Protein 4WXA (pdb70)

Sequence (432 aa):
KSLDHTLELKIPFETERQATIATKVLSPDPILKPQDFQVDYSSEKNVMLVQFRSIDDRVLRVGVSSIIDSIKTIVEAMDVLSHHKSLDHTLELKIPFETERQATIATKVLSPDPILKPQDFQVDYSSEKNVMLVQFRSIDDRVLRVGVSSIIDSIKTIVEAMDVLSHHSLDHTLELKIPFETERQATIATKVLSPDPILKPQDFQVDYSSEKNVMLVQFRSIDDRVLRVGVSSIIDSIKTIVEAMDKLPVAQYSAPDGVEKSFAPLTYLGQLRTQLTGLQDDINEFLTGRMELAKNKKKAGADEKRIQEEINQLKLPVAQYSAPDGVEKSFAPLTYLGQLRTQLTGLQDDINEFLTGRMELAKNKKKAGADEKRIQEEINQLLKLPVAQYSAPDGVEKSFAPTYLGQLRTQLTGLQDDINEFLTGRMELAKN

Solvent-accessible surface area: 24519 Å² total; per-residue (Å²): 148,67,51,100,70,80,66,82,43,131,30,101,22,59,14,92,56,10,0,47,66,1,26,154,91,3,92,38,134,58,165,39,70,84,129,39,5,73,27,78,76,56,36,111,107,49,39,0,49,0,52,0,52,0,54,49,94,156,15,20,117,73,4,15,66,64,8,58,80,53,10,124,94,17,66,81,51,29,82,88,134,11,68,142,139,65,52,60,26,47,1,31,0,65,0,12,2,13,20,94,60,5,0,44,77,0,10,95,88,4,96,39,95,66,162,38,135,87,125,34,7,78,34,66,57,4,8,30,137,49,37,0,2,0,36,1,68,0,44,48,15,164,14,0,36,69,3,2,27,65,9,0,72,55,2,33,97,18,0,33,58,25,26,107,99,8,55,118,129,46,59,28,43,0,24,0,62,0,11,5,56,63,52,74,48,0,48,55,3,12,83,94,3,93,38,96,62,107,46,138,94,98,30,8,80,35,20,54,2,4,34,113,47,39,1,1,0,14,0,37,0,62,50,16,49,20,0,90,80,2,0,26,54,5,1,68,44,1,48,91,27,0,62,89,54,101,237,90,23,109,28,119,54,82,16,147,67,24,7,56,23,54,13,66,71,176,94,165,129,18,71,54,120,77,47,89,72,30,11,104,84,58,56,86,96,39,63,68,10,72,118,77,56,71,87,111,78,74,105,77,38,88,96,60,68,58,90,63,58,87,118,133,150,183,126,86,1,52,4,66,0,34,10,88,90,72,46,119,72,80,9,67,70,155,28,51,1,5,56,6,110,92,46,1,50,30,0,15,82,52,2,38,132,41,1,57,26,50,51,107,127,73,75,117,92,71,107,78,32,88,94,74,62,70,88,62,119,93,95,120,151,151,106,130,41,0,50,5,65,0,34,9,84,71,29,10,74,22,52,11,80,80,127,107,18,28,54,2,25,70,64,0,52,28,0,13,84,55,4,39,114,36,0,59,8,49,47,50,73,89,94,117

GO terms:
  GO:0000785 chromatin (C, IDA)
  GO:0031490 chromatin DNA binding (F, IDA)
  GO:0000408 EKC/KEOPS complex (C, IDA)
  GO:0000722 telomere maintenance via recombination (P, IGI)
  GO:0045944 positive regulation of transcription by RNA polymerase II (P, IMP)
  GO:0071444 cellular response to pheromone (P, IMP)
  GO:0070525 tRNA threonylcarbamoyladenosine metabolic process (P, IMP)
  GO:0005654 nucleoplasm (C, TAS)
  GO:0005515 protein binding (F, IPI)

Structure (mmCIF, N/CA/C/O backbone):
data_4WXA
#
_entry.id   4WXA
#
_cell.length_a   80.730
_cell.length_b   104.390
_cell.length_c   89.890
_cell.angle_alpha   90.00
_cell.angle_beta   111.55
_cell.angle_gamma   90.00
#
_symmetry.space_group_name_H-M   'C 1 2 1'
#
loop_
_entity.id
_entity.type
_entity.pdbx_description
1 polymer 'EKC/KEOPS complex subunit PCC1'
2 polymer 'EKC/KEOPS complex subunit GON7'
3 non-polymer GLYCEROL
4 non-polymer 'ACETATE ION'
5 water water
#
loop_
_atom_site.group_PDB
_atom_site.id
_atom_site.type_symbol
_atom_site.label_atom_id
_atom_site.label_alt_id
_atom_site.label_comp_id
_atom_site.label_asym_id
_atom_site.label_entity_id
_atom_site.label_seq_id
_atom_site.pdbx_PDB_ins_code
_atom_site.Cartn_x
_atom_site.Cartn_y
_atom_site.Cartn_z
_atom_site.occupancy
_atom_site.B_iso_or_equiv
_atom_site.auth_seq_id
_atom_site.auth_comp_id
_atom_site.auth_asym_id
_atom_site.auth_atom_id
_atom_site.pdbx_PDB_model_num
ATOM 1 N N . LYS A 1 7 ? 49.621 32.471 184.499 1.00 82.61 7 LYS A N 1
ATOM 2 C CA . LYS A 1 7 ? 50.674 32.521 183.449 1.00 80.62 7 LYS A CA 1
ATOM 3 C C . LYS A 1 7 ? 51.400 31.180 183.132 1.00 82.44 7 LYS A C 1
ATOM 4 O O . LYS A 1 7 ? 52.445 31.210 182.498 1.00 88.48 7 LYS A O 1
ATOM 6 N N . SER A 1 8 ? 50.891 30.016 183.533 1.00 73.66 8 SER A N 1
ATOM 7 C CA . SER A 1 8 ? 51.645 28.759 183.203 1.00 77.23 8 SER A CA 1
ATOM 8 C C . SER A 1 8 ? 50.796 27.681 182.480 1.00 59.30 8 SER A C 1
ATOM 9 O O . SER A 1 8 ? 49.651 27.415 182.841 1.00 58.16 8 SER A O 1
ATOM 12 N N . LEU A 1 9 ? 51.328 27.102 181.420 1.00 47.54 9 LEU A N 1
ATOM 13 C CA . LEU A 1 9 ? 50.501 26.236 180.589 1.00 47.02 9 LEU A CA 1
ATOM 14 C C . LEU A 1 9 ? 50.849 24.820 180.969 1.00 40.95 9 LEU A C 1
ATOM 15 O O . LEU A 1 9 ? 51.505 24.132 180.251 1.00 43.65 9 LEU A O 1
ATOM 20 N N . ASP A 1 10 ? 50.408 24.402 182.132 1.00 36.97 10 ASP A N 1
ATOM 21 C CA . ASP A 1 10 ? 50.944 23.207 182.724 1.00 38.73 10 ASP A CA 1
ATOM 22 C C . ASP A 1 10 ? 49.899 22.124 183.022 1.00 38.01 10 ASP A C 1
ATOM 23 O O . ASP A 1 10 ? 50.228 21.150 183.633 1.00 43.29 10 ASP A O 1
ATOM 28 N N . HIS A 1 11 ? 48.642 22.339 182.632 1.00 38.35 11 HIS A N 1
ATOM 29 C CA . HIS A 1 11 ? 47.663 21.285 182.512 1.00 37.12 11 HIS A CA 1
ATOM 30 C C . HIS A 1 11 ? 47.662 20.762 181.062 1.00 36.88 11 HIS A C 1
ATOM 31 O O . HIS A 1 11 ? 47.305 21.461 180.146 1.00 43.95 11 HIS A O 1
ATOM 38 N N . THR A 1 12 ? 48.096 19.541 180.843 1.00 38.12 12 THR A N 1
ATOM 39 C CA . THR A 1 12 ? 48.352 19.060 179.477 1.00 36.46 12 THR A CA 1
ATOM 40 C C . THR A 1 12 ? 47.607 17.816 179.214 1.00 37.46 12 THR A C 1
ATOM 41 O O . THR A 1 12 ? 47.357 17.023 180.113 1.00 38.01 12 THR A O 1
ATOM 45 N N . LEU A 1 13 ? 47.198 17.685 177.967 1.00 36.37 13 LEU A N 1
ATOM 46 C CA . LEU A 1 13 ? 46.623 16.471 177.511 1.00 35.13 13 LEU A CA 1
ATOM 47 C C . LEU A 1 13 ? 47.161 16.115 176.108 1.00 35.86 13 LEU A C 1
ATOM 48 O O . LEU A 1 13 ? 47.358 16.976 175.259 1.00 33.96 13 LEU A O 1
ATOM 53 N N . GLU A 1 14 ? 47.419 14.850 175.877 1.00 37.37 14 GLU A N 1
ATOM 54 C CA . GLU A 1 14 ? 47.845 14.407 174.542 1.00 33.85 14 GLU A CA 1
ATOM 55 C C . GLU A 1 14 ? 46.916 13.338 174.071 1.00 32.47 14 GLU A C 1
ATOM 56 O O . GLU A 1 14 ? 46.607 12.340 174.732 1.00 31.35 14 GLU A O 1
ATOM 62 N N . LEU A 1 15 ? 46.456 13.572 172.887 1.00 28.94 15 LEU A N 1
ATOM 63 C CA . LEU A 1 15 ? 45.554 12.686 172.253 1.00 32.30 15 LEU A CA 1
ATOM 64 C C . LEU A 1 15 ? 46.235 11.966 171.057 1.00 34.42 15 LEU A C 1
ATOM 65 O O . LEU A 1 15 ? 46.896 12.612 170.235 1.00 35.73 15 LEU A O 1
ATOM 70 N N . LYS A 1 16 ? 46.155 10.640 170.988 1.00 39.08 16 LYS A N 1
ATOM 71 C CA . LYS A 1 16 ? 46.779 9.884 169.820 1.00 38.60 16 LYS A CA 1
ATOM 72 C C . LYS A 1 16 ? 45.723 9.132 169.031 1.00 38.94 16 LYS A C 1
ATOM 73 O O . LYS A 1 16 ? 44.954 8.359 169.605 1.00 40.86 16 LYS A O 1
ATOM 79 N 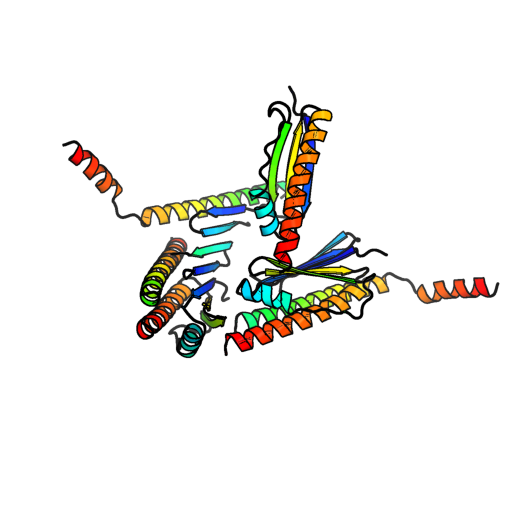N . ILE A 1 17 ? 45.660 9.370 167.727 1.00 34.63 17 ILE A N 1
ATOM 80 C CA . ILE A 1 17 ? 44.564 8.862 166.928 1.00 34.22 17 ILE A CA 1
ATOM 81 C C . ILE A 1 17 ? 45.081 8.014 165.756 1.00 38.45 17 ILE A C 1
ATOM 82 O O . ILE A 1 17 ? 45.585 8.543 164.795 1.00 41.34 17 ILE A O 1
ATOM 87 N N . PRO A 1 18 ? 44.942 6.675 165.841 1.00 34.78 18 PRO A N 1
ATOM 88 C CA . PRO A 1 18 ? 45.435 5.774 164.812 1.00 38.49 18 PRO A CA 1
ATOM 89 C C . PRO A 1 18 ? 44.545 5.688 163.616 1.00 39.86 18 PRO A C 1
ATOM 90 O O . PRO A 1 18 ? 43.434 5.234 163.712 1.00 44.29 18 PRO A O 1
ATOM 94 N N . PHE A 1 19 ? 45.016 6.154 162.482 1.00 38.54 19 PHE A N 1
ATOM 95 C CA . PHE A 1 19 ? 44.261 5.961 161.254 1.00 37.69 19 PHE A CA 1
ATOM 96 C C . PHE A 1 19 ? 44.739 4.670 160.530 1.00 37.48 19 PHE A C 1
ATOM 97 O O . PHE A 1 19 ? 45.694 4.037 160.911 1.00 37.51 19 PHE A O 1
ATOM 105 N N . GLU A 1 20 ? 44.093 4.307 159.452 1.00 42.73 20 GLU A N 1
ATOM 106 C CA . GLU A 1 20 ? 44.474 3.101 158.701 1.00 42.22 20 GLU A CA 1
ATOM 107 C C . GLU A 1 20 ? 45.810 3.267 157.944 1.00 41.36 20 GLU A C 1
ATOM 108 O O . GLU A 1 20 ? 46.607 2.382 157.906 1.00 43.38 20 GLU A O 1
ATOM 112 N N . THR A 1 21 ? 46.062 4.420 157.337 1.00 44.53 21 THR A N 1
ATOM 113 C CA . THR A 1 21 ? 47.319 4.650 156.609 1.00 39.82 21 THR A CA 1
ATOM 114 C C . THR A 1 21 ? 48.067 5.944 156.987 1.00 36.48 21 THR A C 1
ATOM 115 O O . THR A 1 21 ? 47.498 6.895 157.543 1.00 37.54 21 THR A O 1
ATOM 119 N N . GLU A 1 22 ? 49.353 5.989 156.640 1.00 34.58 22 GLU A N 1
ATOM 120 C CA . GLU A 1 22 ? 50.160 7.179 156.812 1.00 38.47 22 GLU A CA 1
ATOM 121 C C . GLU A 1 22 ? 49.558 8.399 156.043 1.00 37.86 22 GLU A C 1
ATOM 122 O O . GLU A 1 22 ? 49.443 9.517 156.610 1.00 39.37 22 GLU A O 1
ATOM 126 N N . ARG A 1 23 ? 49.034 8.154 154.856 1.00 32.51 23 ARG A N 1
ATOM 127 C CA . ARG A 1 23 ? 48.365 9.202 154.080 1.00 35.38 23 ARG A CA 1
ATOM 128 C C . ARG A 1 23 ? 47.114 9.747 154.717 1.00 33.80 23 ARG A C 1
ATOM 129 O O . ARG A 1 23 ? 46.852 10.948 154.648 1.00 35.01 23 ARG A O 1
ATOM 132 N N . GLN A 1 24 ? 46.293 8.873 155.278 1.00 38.54 24 GLN A N 1
ATOM 133 C CA . GLN A 1 24 ? 45.092 9.327 155.907 1.00 36.76 24 GLN A CA 1
ATOM 134 C C . GLN A 1 24 ? 45.462 10.277 157.076 1.00 34.64 24 GLN A C 1
ATOM 135 O O . GLN A 1 24 ? 44.801 11.275 157.296 1.00 36.50 24 GLN A O 1
ATOM 141 N N . ALA A 1 25 ? 46.534 9.974 157.797 1.00 32.82 25 ALA A N 1
ATOM 142 C CA . ALA A 1 25 ? 46.890 10.801 158.956 1.00 32.03 25 ALA A CA 1
ATOM 143 C C . ALA A 1 25 ? 47.486 12.157 158.508 1.00 33.86 25 ALA A C 1
ATOM 144 O O . ALA A 1 25 ? 47.406 13.178 159.229 1.00 36.60 25 ALA A O 1
ATOM 146 N N . THR A 1 26 ? 48.186 12.120 157.405 1.00 32.10 26 THR A N 1
ATOM 147 C CA . THR A 1 26 ? 48.813 13.310 156.856 1.00 32.52 26 THR A CA 1
ATOM 148 C C . THR A 1 26 ? 47.726 14.232 156.456 1.00 35.92 26 THR A C 1
ATOM 149 O O . THR A 1 26 ? 47.781 15.421 156.712 1.00 40.46 26 THR A O 1
ATOM 153 N N . ILE A 1 27 ? 46.709 13.680 155.846 1.00 38.02 27 ILE A N 1
ATOM 154 C CA . ILE A 1 27 ? 45.678 14.517 155.320 1.00 38.92 27 ILE A CA 1
ATOM 155 C C . ILE A 1 27 ? 44.863 15.113 156.418 1.00 38.71 27 ILE A C 1
ATOM 156 O O . ILE A 1 27 ? 44.580 16.307 156.375 1.00 37.66 27 ILE A O 1
ATOM 161 N N . ALA A 1 28 ? 44.419 14.263 157.337 1.00 33.44 28 ALA A N 1
ATOM 162 C CA . ALA A 1 28 ? 43.774 14.690 158.592 1.00 33.84 28 ALA A CA 1
ATOM 163 C C . ALA A 1 28 ? 44.413 15.937 159.249 1.00 35.74 28 ALA A C 1
ATOM 164 O O . ALA A 1 28 ? 43.745 16.867 159.588 1.00 39.37 28 ALA A O 1
ATOM 166 N N . THR A 1 29 ? 45.716 15.860 159.435 1.00 34.46 29 THR A N 1
ATOM 167 C CA . THR A 1 29 ? 46.537 16.905 159.899 1.00 34.70 29 THR A CA 1
ATOM 168 C C . THR A 1 29 ? 46.429 18.168 159.032 1.00 35.21 29 THR A C 1
ATOM 169 O O . THR A 1 29 ? 46.234 19.226 159.527 1.00 37.73 29 THR A O 1
ATOM 173 N N . LYS A 1 30 ? 46.629 18.069 157.739 1.00 34.47 30 LYS A N 1
ATOM 174 C CA . LYS A 1 30 ? 46.441 19.181 156.897 1.00 35.00 30 LYS A CA 1
ATOM 175 C C . LYS A 1 30 ? 45.055 19.831 156.946 1.00 39.16 30 LYS A C 1
ATOM 176 O O . LYS A 1 30 ? 44.912 21.049 156.785 1.00 46.46 30 LYS A O 1
ATOM 182 N N . VAL A 1 31 ? 44.032 19.044 157.080 1.00 41.85 31 VAL A N 1
ATOM 183 C CA . VAL A 1 31 ? 42.666 19.540 156.997 1.00 42.94 31 VAL A CA 1
ATOM 184 C C . VAL A 1 31 ? 42.213 20.075 158.378 1.00 47.18 31 VAL A C 1
ATOM 185 O O . VAL A 1 31 ? 41.368 20.954 158.463 1.00 54.50 31 VAL A O 1
ATOM 189 N N . LEU A 1 32 ? 42.799 19.586 159.453 1.00 40.02 32 LEU A N 1
ATOM 190 C CA . LEU A 1 32 ? 42.466 20.096 160.777 1.00 44.99 32 LEU A CA 1
ATOM 191 C C . LEU A 1 32 ? 42.938 21.561 160.980 1.00 49.73 32 LEU A C 1
ATOM 192 O O . LEU A 1 32 ? 44.143 21.848 161.008 1.00 47.15 32 LEU A O 1
ATOM 197 N N . SER A 1 33 ? 42.038 22.508 161.085 1.00 51.17 33 SER A N 1
ATOM 198 C CA . SER A 1 33 ? 42.493 23.909 161.181 1.00 52.38 33 SER A CA 1
ATOM 199 C C . SER A 1 33 ? 41.763 24.543 162.335 1.00 52.08 33 SER A C 1
ATOM 200 O O . SER A 1 33 ? 40.655 25.147 162.170 1.00 52.08 33 SER A O 1
ATOM 203 N N . PRO A 1 34 ? 42.337 24.334 163.513 1.00 47.42 34 PRO A N 1
ATOM 204 C CA . PRO A 1 34 ? 41.771 24.749 164.762 1.00 54.34 34 PRO A CA 1
ATOM 205 C C . PRO A 1 34 ? 41.806 26.253 164.753 1.00 58.35 34 PRO A C 1
ATOM 206 O O . PRO A 1 34 ? 42.799 26.787 164.348 1.00 53.19 34 PRO A O 1
ATOM 210 N N . ASP A 1 35 ? 40.705 26.907 165.101 1.00 62.07 35 ASP A N 1
ATOM 211 C CA . ASP A 1 35 ? 40.730 28.320 165.414 1.00 61.87 35 ASP A CA 1
ATOM 212 C C . ASP A 1 35 ? 39.903 28.478 166.705 1.00 59.65 35 ASP A C 1
ATOM 213 O O . ASP A 1 35 ? 38.688 28.711 166.669 1.00 59.65 35 ASP A O 1
ATOM 218 N N . PRO A 1 36 ? 40.550 28.290 167.858 1.00 58.43 36 PRO A N 1
ATOM 219 C CA . PRO A 1 36 ? 39.821 28.318 169.121 1.00 55.31 36 PRO A CA 1
ATOM 220 C C . PRO A 1 36 ? 39.343 29.699 169.452 1.00 56.83 36 PRO A C 1
ATOM 221 O O . PRO A 1 36 ? 39.846 30.673 168.924 1.00 55.13 36 PRO A O 1
ATOM 225 N N . ILE A 1 37 ? 38.367 29.779 170.340 1.00 65.23 37 ILE A N 1
ATOM 226 C CA . ILE A 1 37 ? 37.899 31.070 170.836 1.00 61.86 37 ILE A CA 1
ATOM 227 C C . ILE A 1 37 ? 38.693 31.484 172.035 1.00 58.18 37 ILE A C 1
ATOM 228 O O . ILE A 1 37 ? 38.491 32.571 172.535 1.00 62.99 37 ILE A O 1
ATOM 233 N N . LEU A 1 38 ? 39.622 30.638 172.466 1.00 50.36 38 LEU A N 1
ATOM 234 C CA . LEU A 1 38 ? 40.362 30.854 173.680 1.00 52.16 38 LEU A CA 1
ATOM 235 C C . LEU A 1 38 ? 41.636 31.679 173.497 1.00 54.66 38 LEU A C 1
ATOM 236 O O . LEU A 1 38 ? 42.335 31.505 172.531 1.00 52.93 38 LEU A O 1
ATOM 241 N N . LYS A 1 39 ? 41.954 32.578 174.428 1.00 56.29 39 LYS A N 1
ATOM 242 C CA . LYS A 1 39 ? 43.206 33.306 174.307 1.00 56.27 39 LYS A CA 1
ATOM 243 C C . LYS A 1 39 ? 44.352 32.311 174.128 1.00 55.66 39 LYS A C 1
ATOM 244 O O . LYS A 1 39 ? 44.411 31.335 174.843 1.00 51.81 39 LYS A O 1
ATOM 247 N N . PRO A 1 40 ? 45.314 32.601 173.232 1.00 60.49 40 PRO A N 1
ATOM 248 C CA . PRO A 1 40 ? 46.559 31.825 173.128 1.00 54.85 40 PRO A CA 1
ATOM 249 C C . PRO A 1 40 ? 47.404 31.810 174.423 1.00 53.28 40 PRO A C 1
ATOM 250 O O . PRO A 1 40 ? 48.117 30.829 174.661 1.00 50.81 40 PRO A O 1
ATOM 254 N N . GLN A 1 41 ? 47.323 32.873 175.236 1.00 54.04 41 GLN A N 1
ATOM 255 C CA . GLN A 1 41 ? 47.956 32.900 176.551 1.00 51.92 41 GLN A CA 1
ATOM 256 C C . GLN A 1 41 ? 47.385 31.799 177.457 1.00 49.93 41 GLN A C 1
ATOM 257 O O . GLN A 1 41 ? 48.066 31.402 178.393 1.00 50.26 41 GLN A O 1
ATOM 263 N N . ASP A 1 42 ? 46.159 31.321 177.206 1.00 47.60 42 ASP A N 1
ATOM 264 C CA . ASP A 1 42 ? 45.488 30.350 178.109 1.00 49.61 42 ASP A CA 1
ATOM 265 C C . ASP A 1 42 ? 45.501 28.888 177.612 1.00 47.59 42 ASP A C 1
ATOM 266 O O . ASP A 1 42 ? 45.352 27.930 178.348 1.00 47.29 42 ASP A O 1
ATOM 271 N N . PHE A 1 43 ? 45.603 28.755 176.318 1.00 45.55 43 PHE A N 1
ATOM 272 C CA . PHE A 1 43 ? 45.294 27.525 175.672 1.00 47.58 43 PHE A CA 1
ATOM 273 C C . PHE A 1 43 ? 46.142 27.485 174.397 1.00 46.35 43 PHE A C 1
ATOM 274 O O . PHE A 1 43 ? 46.275 28.489 173.696 1.00 50.68 43 PHE A O 1
ATOM 282 N N . GLN A 1 44 ? 46.756 26.347 174.182 1.00 42.88 44 GLN A N 1
ATOM 283 C CA . GLN A 1 44 ? 47.535 26.081 173.020 1.00 44.96 44 GLN A CA 1
ATOM 284 C C . GLN A 1 44 ? 47.357 24.680 172.561 1.00 39.19 44 GLN A C 1
ATOM 285 O O . GLN A 1 44 ? 47.115 23.767 173.373 1.00 34.25 44 GLN A O 1
ATOM 291 N N . VAL A 1 45 ? 47.376 24.536 171.240 1.00 36.34 45 VAL A N 1
ATOM 292 C CA . VAL A 1 45 ? 47.266 23.228 170.603 1.00 38.03 45 VAL A CA 1
ATOM 293 C C . VAL A 1 45 ? 48.311 23.088 169.493 1.00 38.96 45 VAL A C 1
ATOM 294 O O . VAL A 1 45 ? 48.565 24.038 168.759 1.00 38.52 45 VAL A O 1
ATOM 298 N N . ASP A 1 46 ? 48.986 21.956 169.499 1.00 36.53 46 ASP A N 1
ATOM 299 C CA . ASP A 1 46 ? 49.977 21.551 168.500 1.00 38.60 46 ASP A CA 1
ATOM 300 C C . ASP A 1 46 ? 49.558 20.228 167.982 1.00 39.12 46 ASP A C 1
ATOM 301 O O . ASP A 1 46 ? 49.125 19.342 168.756 1.00 37.18 46 ASP A O 1
ATOM 306 N N . TYR A 1 47 ? 49.682 20.047 166.683 1.00 33.33 47 TYR A N 1
ATOM 307 C CA . TYR A 1 47 ? 49.326 18.731 166.143 1.00 33.90 47 TYR A CA 1
ATOM 308 C C . TYR A 1 47 ? 50.235 18.289 165.006 1.00 32.64 47 TYR A C 1
ATOM 309 O O . TYR A 1 47 ? 50.871 19.117 164.386 1.00 28.03 47 TYR A O 1
ATOM 318 N N . SER A 1 48 ? 50.322 16.989 164.731 1.00 31.68 48 SER A N 1
ATOM 319 C CA . SER A 1 48 ? 51.242 16.518 163.729 1.00 27.74 48 SER A CA 1
ATOM 320 C C . SER A 1 48 ? 50.904 15.063 163.535 1.00 31.25 48 SER A C 1
ATOM 321 O O . SER A 1 48 ? 50.024 14.556 164.241 1.00 33.21 48 SER A O 1
ATOM 324 N N . SER A 1 49 ? 51.543 14.395 162.577 1.00 28.90 49 SER A N 1
ATOM 325 C CA . SER A 1 49 ? 51.408 12.956 162.408 1.00 29.21 49 SER A CA 1
ATOM 326 C C . SER A 1 49 ? 52.721 12.286 162.312 1.00 33.68 49 SER A C 1
ATOM 327 O O . SER A 1 49 ? 53.725 12.883 161.867 1.00 28.12 49 SER A O 1
ATOM 330 N N . GLU A 1 50 ? 52.712 11.035 162.787 1.00 34.82 50 GLU A N 1
ATOM 331 C CA . GLU A 1 50 ? 53.809 10.158 162.631 1.00 38.35 50 GLU A CA 1
ATOM 332 C C . GLU A 1 50 ? 53.229 8.846 162.101 1.00 36.30 50 GLU A C 1
ATOM 333 O O . GLU A 1 50 ? 52.353 8.244 162.726 1.00 36.45 50 GLU A O 1
ATOM 339 N N . LYS A 1 51 ? 53.706 8.403 160.958 1.00 36.92 51 LYS A N 1
ATOM 340 C CA . LYS A 1 51 ? 53.177 7.215 160.277 1.00 37.93 51 LYS A CA 1
ATOM 341 C C . LYS A 1 51 ? 51.706 7.310 160.213 1.00 35.14 51 LYS A C 1
ATOM 342 O O . LYS A 1 51 ? 51.212 8.333 159.803 1.00 36.03 51 LYS A O 1
ATOM 346 N N . ASN A 1 52 ? 50.987 6.277 160.663 1.00 32.81 52 ASN A N 1
ATOM 347 C CA . ASN A 1 52 ? 49.532 6.339 160.541 1.00 32.81 52 ASN A CA 1
ATOM 348 C C . ASN A 1 52 ? 48.839 7.056 161.740 1.00 32.65 52 ASN A C 1
ATOM 349 O O . ASN A 1 52 ? 47.585 7.140 161.762 1.00 31.54 52 ASN A O 1
ATOM 354 N N . VAL A 1 53 ? 49.629 7.573 162.702 1.00 29.25 53 VAL A N 1
ATOM 355 C CA . VAL A 1 53 ? 49.034 8.168 163.956 1.00 28.38 53 VAL A CA 1
ATOM 356 C C . VAL A 1 53 ? 49.035 9.694 163.913 1.00 30.79 53 VAL A C 1
ATOM 357 O O . VAL A 1 53 ? 50.043 10.323 163.593 1.00 34.99 53 VAL A O 1
ATOM 361 N N . MET A 1 54 ? 47.906 10.289 164.261 1.00 33.82 54 MET A N 1
ATOM 362 C CA . MET A 1 54 ? 47.829 11.735 164.491 1.00 32.35 54 MET A CA 1
ATOM 363 C C . MET A 1 54 ? 48.047 12.059 165.990 1.00 33.04 54 MET A C 1
ATOM 364 O O . MET A 1 54 ? 47.456 11.437 166.849 1.00 34.07 54 MET A O 1
ATOM 369 N N . LEU A 1 55 ? 48.925 13.023 166.274 1.00 33.30 55 LEU A N 1
ATOM 370 C CA . LEU A 1 55 ? 49.292 13.387 167.599 1.00 26.81 55 LEU A CA 1
ATOM 371 C C . LEU A 1 55 ? 48.783 14.834 167.835 1.00 33.65 55 LEU A C 1
ATOM 372 O O . LEU A 1 55 ? 49.083 15.728 167.034 1.00 29.58 55 LEU A O 1
ATOM 377 N N . VAL A 1 56 ? 47.942 15.044 168.886 1.00 31.18 56 VAL A N 1
ATOM 378 C CA . VAL A 1 56 ? 47.474 16.384 169.238 1.00 27.11 56 VAL A CA 1
ATOM 379 C C . VAL A 1 56 ? 47.780 16.653 170.735 1.00 30.69 56 VAL A C 1
ATOM 380 O O . VAL A 1 56 ? 47.258 15.998 171.648 1.00 29.70 56 VAL A O 1
ATOM 384 N N . GLN A 1 57 ? 48.652 17.603 170.965 1.00 28.37 57 GLN A N 1
ATOM 385 C CA . GLN A 1 57 ? 49.119 18.001 172.262 1.00 28.72 57 GLN A CA 1
ATOM 386 C C . GLN A 1 57 ? 48.434 19.364 172.647 1.00 31.80 57 GLN A C 1
ATOM 387 O O . GLN A 1 57 ? 48.599 20.390 171.937 1.00 30.35 57 GLN A O 1
ATOM 393 N N . PHE A 1 58 ? 47.594 19.319 173.697 1.00 30.25 58 PHE A N 1
ATOM 394 C CA . PHE A 1 58 ? 47.038 20.527 174.349 1.00 32.35 58 PHE A CA 1
ATOM 395 C C . PHE A 1 58 ? 47.835 20.923 175.590 1.00 33.46 58 PHE A C 1
ATOM 396 O O . PHE A 1 58 ? 48.355 20.064 176.301 1.00 42.50 58 PHE A O 1
ATOM 404 N N . ARG A 1 59 ? 47.903 22.209 175.851 1.00 38.17 59 ARG A N 1
ATOM 405 C CA . ARG A 1 59 ? 48.520 22.799 177.035 1.00 38.11 59 ARG A CA 1
ATOM 406 C C . ARG A 1 59 ? 47.581 23.915 177.446 1.00 41.98 59 ARG A C 1
ATOM 407 O O . ARG A 1 59 ? 47.091 24.676 176.588 1.00 46.47 59 ARG A O 1
ATOM 413 N N . SER A 1 60 ? 47.300 24.033 178.741 1.00 42.18 60 SER A N 1
ATOM 414 C CA . SER A 1 60 ? 46.337 25.052 179.203 1.00 42.72 60 SER A CA 1
ATOM 415 C C . SER A 1 60 ? 46.626 25.484 180.606 1.00 42.40 60 SER A C 1
ATOM 416 O O . SER A 1 60 ? 47.299 24.785 181.354 1.00 46.10 60 SER A O 1
ATOM 419 N N . ILE A 1 61 ? 46.118 26.637 180.978 1.00 43.72 61 ILE A N 1
ATOM 420 C CA . ILE A 1 61 ? 46.361 27.143 182.330 1.00 46.85 61 ILE A CA 1
ATOM 421 C C . ILE A 1 61 ? 45.511 26.473 183.387 1.00 46.83 61 ILE A C 1
ATOM 422 O O . ILE A 1 61 ? 45.872 26.532 184.568 1.00 45.97 61 ILE A O 1
ATOM 427 N N . ASP A 1 62 ? 44.393 25.862 182.982 1.00 44.49 62 ASP A N 1
ATOM 428 C CA . ASP A 1 62 ? 43.555 25.182 183.956 1.00 48.13 62 ASP A CA 1
ATOM 429 C C . ASP A 1 62 ? 42.585 24.274 183.300 1.00 44.70 62 ASP A C 1
ATOM 430 O O . ASP A 1 62 ? 42.502 24.235 182.081 1.00 46.23 62 ASP A O 1
ATOM 435 N N . ASP A 1 63 ? 41.852 23.545 184.124 1.00 42.59 63 ASP A N 1
ATOM 436 C CA . ASP A 1 63 ? 41.003 22.476 183.641 1.00 46.82 63 ASP A CA 1
ATOM 437 C C . ASP A 1 63 ? 39.786 22.995 182.908 1.00 49.91 63 ASP A C 1
ATOM 438 O O . ASP A 1 63 ? 39.240 22.309 182.035 1.00 53.23 63 ASP A O 1
ATOM 443 N N . ARG A 1 64 ? 39.346 24.204 183.265 1.00 57.44 64 ARG A N 1
ATOM 444 C CA . ARG A 1 64 ? 38.137 24.790 182.679 1.00 58.50 64 ARG A CA 1
ATOM 445 C C . ARG A 1 64 ? 38.414 25.091 181.202 1.00 55.99 64 ARG A C 1
ATOM 446 O O . ARG A 1 64 ? 37.660 24.674 180.328 1.00 55.91 64 ARG A O 1
ATOM 452 N N . VAL A 1 65 ? 39.504 25.805 180.960 1.00 48.68 65 VAL A N 1
ATOM 453 C CA . VAL A 1 65 ? 39.922 26.118 179.626 1.00 51.32 65 VAL A CA 1
ATOM 454 C C . VAL A 1 65 ? 40.170 24.845 178.823 1.00 46.03 65 VAL A C 1
ATOM 455 O O . VAL A 1 65 ? 39.629 24.666 177.754 1.00 42.86 65 VAL A O 1
ATOM 459 N N . LEU A 1 66 ? 40.941 23.941 179.382 1.00 45.88 66 LEU A N 1
ATOM 460 C CA . LEU A 1 66 ? 41.206 22.670 178.702 1.00 45.21 66 LEU A CA 1
ATOM 461 C C . LEU A 1 66 ? 39.909 22.008 178.251 1.00 49.70 66 LEU A C 1
ATOM 462 O O . LEU A 1 66 ? 39.796 21.630 177.082 1.00 54.46 66 LEU A O 1
ATOM 467 N N . ARG A 1 67 ? 38.914 21.903 179.136 1.00 53.41 67 ARG A N 1
ATOM 468 C CA . ARG A 1 67 ? 37.704 21.127 178.805 1.00 55.14 67 ARG A CA 1
ATOM 469 C C . ARG A 1 67 ? 37.045 21.718 177.563 1.00 55.65 67 ARG A C 1
ATOM 470 O O . ARG A 1 67 ? 36.718 20.978 176.608 1.00 51.56 67 ARG A O 1
ATOM 474 N N . VAL A 1 68 ? 36.848 23.037 177.595 1.00 50.35 68 VAL A N 1
ATOM 475 C CA . VAL A 1 68 ? 36.302 23.765 176.456 1.00 55.03 68 VAL A CA 1
ATOM 476 C C . VAL A 1 68 ? 37.077 23.506 175.137 1.00 54.16 68 VAL A C 1
ATOM 477 O O . VAL A 1 68 ? 36.468 23.295 174.091 1.00 54.52 68 VAL A O 1
ATOM 481 N N . GLY A 1 69 ? 38.405 23.561 175.206 1.00 51.29 69 GLY A N 1
ATOM 482 C CA . GLY A 1 69 ? 39.255 23.508 174.022 1.00 51.46 69 GLY A CA 1
ATOM 483 C C . GLY A 1 69 ? 39.312 22.114 173.428 1.00 49.30 69 GLY A C 1
ATOM 484 O O . GLY A 1 69 ? 39.153 21.950 172.202 1.00 46.28 69 GLY A O 1
ATOM 485 N N . VAL A 1 70 ? 39.527 21.111 174.297 1.00 46.54 70 VAL A N 1
ATOM 486 C CA . VAL A 1 70 ? 39.664 19.725 173.848 1.00 44.12 70 VAL A CA 1
ATOM 487 C C . VAL A 1 70 ? 38.430 19.161 173.204 1.00 48.86 70 VAL A C 1
ATOM 488 O O . VAL A 1 70 ? 38.532 18.588 172.143 1.00 50.13 70 VAL A O 1
ATOM 492 N N . SER A 1 71 ? 37.270 19.336 173.821 1.00 48.91 71 SER A N 1
ATOM 493 C CA . SER A 1 71 ? 36.041 18.825 173.252 1.00 51.24 71 SER A CA 1
ATOM 494 C C . SER A 1 71 ? 35.800 19.349 171.844 1.00 55.49 71 SER A C 1
ATOM 495 O O . SER A 1 71 ? 35.369 18.597 170.942 1.00 58.37 71 SER A O 1
ATOM 498 N N . SER A 1 72 ? 36.038 20.643 171.670 1.00 50.68 72 SER A N 1
ATOM 499 C CA . SER A 1 72 ? 35.763 21.290 170.393 1.00 51.28 72 SER A CA 1
ATOM 500 C C . SER A 1 72 ? 36.651 20.715 169.263 1.00 48.72 72 SER A C 1
ATOM 501 O O . SER A 1 72 ? 36.177 20.424 168.168 1.00 53.06 72 SER A O 1
ATOM 504 N N . ILE A 1 73 ? 37.931 20.539 169.540 1.00 42.96 73 ILE A N 1
ATOM 505 C CA . ILE A 1 73 ? 38.825 19.996 168.566 1.00 41.87 73 ILE A CA 1
ATOM 506 C C . ILE A 1 73 ? 38.520 18.552 168.252 1.00 46.57 73 ILE A C 1
ATOM 507 O O . ILE A 1 73 ? 38.511 18.149 167.079 1.00 47.49 73 ILE A O 1
ATOM 512 N N . ILE A 1 74 ? 38.213 17.781 169.270 1.00 45.83 74 ILE A N 1
ATOM 513 C CA . ILE A 1 74 ? 37.762 16.430 169.045 1.00 49.10 74 ILE A CA 1
ATOM 514 C C . ILE A 1 74 ? 36.560 16.397 168.106 1.00 55.22 74 ILE A C 1
ATOM 515 O O . ILE A 1 74 ? 36.438 15.481 167.296 1.00 57.55 74 ILE A O 1
ATOM 520 N N . ASP A 1 75 ? 35.700 17.398 168.162 1.00 54.77 75 ASP A N 1
ATOM 521 C CA . ASP A 1 75 ? 34.561 17.415 167.230 1.00 58.36 75 ASP A CA 1
ATOM 522 C C . ASP A 1 75 ? 35.054 17.540 165.803 1.00 53.73 75 ASP A C 1
ATOM 523 O O . ASP A 1 75 ? 34.577 16.858 164.916 1.00 51.47 75 ASP A O 1
ATOM 528 N N . SER A 1 76 ? 36.023 18.409 165.589 1.00 52.21 76 SER A N 1
ATOM 529 C CA . SER A 1 76 ? 36.576 18.579 164.239 1.00 51.65 76 SER A CA 1
ATOM 530 C C . SER A 1 76 ? 37.171 17.266 163.698 1.00 45.39 76 SER A C 1
ATOM 531 O O . SER A 1 76 ? 36.977 16.890 162.548 1.00 44.88 76 SER A O 1
ATOM 534 N N . ILE A 1 77 ? 37.871 16.576 164.568 1.00 43.73 77 ILE A N 1
ATOM 535 C CA . ILE A 1 77 ? 38.545 15.365 164.206 1.00 41.99 77 ILE A CA 1
ATOM 536 C C . ILE A 1 77 ? 37.531 14.291 163.810 1.00 42.51 77 ILE A C 1
ATOM 537 O O . ILE A 1 77 ? 37.686 13.625 162.778 1.00 47.83 77 ILE A O 1
ATOM 542 N N . LYS A 1 78 ? 36.466 14.170 164.579 1.00 45.73 78 LYS A N 1
ATOM 543 C CA . LYS A 1 78 ? 35.384 13.243 164.229 1.00 46.93 78 LYS A CA 1
ATOM 544 C C . LYS A 1 78 ? 34.817 13.546 162.878 1.00 48.59 78 LYS A C 1
ATOM 545 O O . LYS A 1 78 ? 34.447 12.619 162.166 1.00 47.71 78 LYS A O 1
ATOM 551 N N . THR A 1 79 ? 34.690 14.829 162.545 1.00 50.32 79 THR A N 1
ATOM 552 C CA . THR A 1 79 ? 34.096 15.201 161.251 1.00 53.55 79 THR A CA 1
ATOM 553 C C . THR A 1 79 ? 35.004 14.704 160.109 1.00 54.44 79 THR A C 1
ATOM 554 O O . THR A 1 79 ? 34.544 14.160 159.110 1.00 55.61 79 THR A O 1
ATOM 558 N N . ILE A 1 80 ? 36.303 14.899 160.294 1.00 51.22 80 ILE A N 1
ATOM 559 C CA . ILE A 1 80 ? 37.299 14.448 159.351 1.00 47.76 80 ILE A CA 1
ATOM 560 C C . ILE A 1 80 ? 37.296 12.929 159.241 1.00 48.17 80 ILE A C 1
ATOM 561 O O . ILE A 1 80 ? 37.457 12.401 158.133 1.00 47.33 80 ILE A O 1
ATOM 566 N N . VAL A 1 81 ? 37.107 12.223 160.352 1.00 44.10 81 VAL A N 1
ATOM 567 C CA . VAL A 1 81 ? 36.949 10.725 160.314 1.00 42.62 81 VAL A CA 1
ATOM 568 C C . VAL A 1 81 ? 35.687 10.270 159.588 1.00 44.21 81 VAL A C 1
ATOM 569 O O . VAL A 1 81 ? 35.729 9.328 158.809 1.00 49.54 81 VAL A O 1
ATOM 573 N N . GLU A 1 82 ? 34.563 10.940 159.804 1.00 47.08 82 GLU A N 1
ATOM 574 C CA . GLU A 1 82 ? 33.332 10.617 159.083 1.00 47.34 82 GLU A CA 1
ATOM 575 C C . GLU A 1 82 ? 33.606 10.765 157.571 1.00 51.38 82 GLU A C 1
ATOM 576 O O . GLU A 1 82 ? 33.384 9.846 156.815 1.00 54.06 82 GLU A O 1
ATOM 579 N N . ALA A 1 83 ? 34.130 11.913 157.149 1.00 50.39 83 ALA A N 1
ATOM 580 C CA . ALA A 1 83 ? 34.354 12.207 155.730 1.00 51.81 83 ALA A CA 1
ATOM 581 C C . ALA A 1 83 ? 35.251 11.175 155.112 1.00 50.91 83 ALA A C 1
ATOM 582 O O . ALA A 1 83 ? 35.018 10.718 154.024 1.00 54.09 83 ALA A O 1
ATOM 584 N N . MET A 1 84 ? 36.300 10.813 155.812 1.00 50.14 84 MET A N 1
ATOM 585 C CA . MET A 1 84 ? 37.194 9.782 155.317 1.00 46.90 84 MET A CA 1
ATOM 586 C C . MET A 1 84 ? 36.545 8.406 155.191 1.00 53.09 84 MET A C 1
ATOM 587 O O . MET A 1 84 ? 36.826 7.676 154.247 1.00 48.59 84 MET A O 1
ATOM 592 N N . ASP A 1 85 ? 35.681 8.061 156.149 1.00 53.57 85 ASP A N 1
ATOM 593 C CA . ASP A 1 85 ? 34.844 6.855 156.093 1.00 55.34 85 ASP A CA 1
ATOM 594 C C . ASP A 1 85 ? 33.987 6.815 154.815 1.00 57.53 85 ASP A C 1
ATOM 595 O O . ASP A 1 85 ? 33.870 5.787 154.153 1.00 61.85 85 ASP A O 1
ATOM 600 N N . VAL A 1 86 ? 33.362 7.933 154.487 1.00 54.80 86 VAL A N 1
ATOM 601 C CA . VAL A 1 86 ? 32.523 7.998 153.315 1.00 58.54 86 VAL A CA 1
ATOM 602 C C . VAL A 1 86 ? 33.397 7.780 152.045 1.00 58.89 86 VAL A C 1
ATOM 603 O O . VAL A 1 86 ? 33.114 6.924 151.231 1.00 61.82 86 VAL A O 1
ATOM 607 N N . LEU A 1 87 ? 34.476 8.534 151.918 1.00 56.02 87 LEU A N 1
ATOM 608 C CA . LEU A 1 87 ? 35.291 8.497 150.735 1.00 56.40 87 LEU A CA 1
ATOM 609 C C . LEU A 1 87 ? 35.993 7.168 150.452 1.00 54.29 87 LEU A C 1
ATOM 610 O O . LEU A 1 87 ? 36.028 6.753 149.308 1.00 57.37 87 LEU A O 1
ATOM 615 N N . SER A 1 88 ? 36.539 6.516 151.474 1.00 52.25 88 SER A N 1
ATOM 616 C CA . SER A 1 88 ? 37.264 5.270 151.291 1.00 50.95 88 SER A CA 1
ATOM 617 C C . SER A 1 88 ? 36.372 4.080 150.949 1.00 53.21 88 SER A C 1
ATOM 618 O O . SER A 1 88 ? 36.869 3.043 150.564 1.00 54.36 88 SER A O 1
ATOM 621 N N . HIS A 1 89 ? 35.063 4.244 151.041 1.00 58.56 89 HIS A N 1
ATOM 622 C CA . HIS A 1 89 ? 34.149 3.147 150.795 1.00 61.64 89 HIS A CA 1
ATOM 623 C C . HIS A 1 89 ? 33.397 3.388 149.529 1.00 66.22 89 HIS A C 1
ATOM 624 O O . HIS A 1 89 ? 32.329 2.886 149.352 1.00 68.97 89 HIS A O 1
ATOM 631 N N . HIS A 1 90 ? 33.994 4.114 148.598 1.00 77.56 90 HIS A N 1
ATOM 632 C CA . HIS A 1 90 ? 33.494 4.107 147.218 1.00 82.37 90 HIS A CA 1
ATOM 633 C C . HIS A 1 90 ? 34.655 4.133 146.184 1.00 67.29 90 HIS A C 1
ATOM 634 O O . HIS A 1 90 ? 35.855 4.298 146.534 1.00 56.69 90 HIS A O 1
ATOM 641 N N . LYS B 1 7 ? 32.984 -14.216 172.785 1.00 80.53 7 LYS B N 1
ATOM 642 C CA . LYS B 1 7 ? 34.278 -13.517 173.063 1.00 87.99 7 LYS B CA 1
ATOM 643 C C . LYS B 1 7 ? 34.381 -12.222 172.265 1.00 90.48 7 LYS B C 1
ATOM 644 O O . LYS B 1 7 ? 33.391 -11.533 172.039 1.00 105.66 7 LYS B O 1
ATOM 646 N N . SER B 1 8 ? 35.591 -11.933 171.807 1.00 78.57 8 SER B N 1
ATOM 647 C CA . SER B 1 8 ? 35.973 -10.588 171.430 1.00 70.08 8 SER B CA 1
ATOM 648 C C . SER B 1 8 ? 36.780 -10.690 170.141 1.00 65.24 8 SER B C 1
ATOM 649 O O . SER B 1 8 ? 37.619 -11.565 169.990 1.00 57.02 8 SER B O 1
ATOM 652 N N . LEU B 1 9 ? 36.513 -9.790 169.215 1.00 59.30 9 LEU B N 1
ATOM 653 C CA . LEU B 1 9 ? 37.145 -9.801 167.931 1.00 54.51 9 LEU B CA 1
ATOM 654 C C . LEU B 1 9 ? 38.483 -9.065 167.956 1.00 49.37 9 LEU B C 1
ATOM 655 O O . LEU B 1 9 ? 38.667 -8.018 167.330 1.00 52.29 9 LEU B O 1
ATOM 660 N N . ASP B 1 10 ? 39.438 -9.651 168.649 1.00 46.84 10 ASP B N 1
ATOM 661 C CA . ASP B 1 10 ? 40.715 -8.996 168.868 1.00 44.55 10 ASP B CA 1
ATOM 662 C C . ASP B 1 10 ? 41.948 -9.685 168.278 1.00 41.48 10 ASP B C 1
ATOM 663 O O . ASP B 1 10 ? 43.040 -9.352 168.596 1.00 43.09 10 ASP B O 1
ATOM 668 N N . HIS B 1 11 ? 41.782 -10.712 167.493 1.00 42.54 11 HIS B N 1
ATOM 669 C CA . HIS B 1 11 ? 42.829 -11.139 166.585 1.00 42.29 11 HIS B CA 1
ATOM 670 C C . HIS B 1 11 ? 42.619 -10.322 165.266 1.00 40.95 11 HIS B C 1
ATOM 671 O O . HIS B 1 11 ? 41.572 -10.424 164.623 1.00 42.16 11 HIS B O 1
ATOM 678 N N . THR B 1 12 ? 43.564 -9.468 164.889 1.00 40.35 12 THR B N 1
ATOM 679 C CA . THR B 1 12 ? 43.323 -8.607 163.701 1.00 39.25 12 THR B CA 1
ATOM 680 C C . THR B 1 12 ? 44.372 -8.831 162.696 1.00 37.22 12 THR B C 1
ATOM 681 O O . THR B 1 12 ? 45.502 -9.206 163.012 1.00 36.17 12 THR B O 1
ATOM 685 N N . LEU B 1 13 ? 44.004 -8.540 161.469 1.00 38.45 13 LEU B N 1
ATOM 686 C CA . LEU B 1 13 ? 44.952 -8.515 160.376 1.00 39.74 13 LEU B CA 1
ATOM 687 C C . LEU B 1 13 ? 44.641 -7.412 159.370 1.00 37.99 13 LEU B C 1
ATOM 688 O O . LEU B 1 13 ? 43.503 -7.259 158.930 1.00 36.83 13 LEU B O 1
ATOM 693 N N . GLU B 1 14 ? 45.650 -6.636 159.002 1.00 37.97 14 GLU B N 1
ATOM 694 C CA . GLU B 1 14 ? 45.431 -5.546 158.077 1.00 42.47 14 GLU B CA 1
ATOM 695 C C . GLU B 1 14 ? 46.254 -5.842 156.816 1.00 39.99 14 GLU B C 1
ATOM 696 O O . GLU B 1 14 ? 47.473 -6.159 156.856 1.00 33.47 14 GLU B O 1
ATOM 701 N N . LEU B 1 15 ? 45.570 -5.811 155.696 1.00 35.06 15 LEU B N 1
ATOM 702 C CA . LEU B 1 15 ? 46.215 -6.166 154.447 1.00 42.00 15 LEU B CA 1
ATOM 703 C C . LEU B 1 15 ? 46.165 -4.906 153.554 1.00 41.36 15 LEU B C 1
ATOM 704 O O . LEU B 1 15 ? 45.116 -4.245 153.494 1.00 41.87 15 LEU B O 1
ATOM 709 N N . LYS B 1 16 ? 47.294 -4.525 152.944 1.00 40.98 16 LYS B N 1
ATOM 710 C CA . LYS B 1 16 ? 47.345 -3.350 151.976 1.00 37.44 16 LYS B CA 1
ATOM 711 C C . LYS B 1 16 ? 47.812 -3.807 150.618 1.00 38.24 16 LYS B C 1
ATOM 712 O O . LYS B 1 16 ? 48.863 -4.360 150.531 1.00 36.85 16 LYS B O 1
ATOM 718 N N . ILE B 1 17 ? 47.028 -3.553 149.580 1.00 41.47 17 ILE B N 1
ATOM 719 C CA . ILE B 1 17 ? 47.300 -4.001 148.255 1.00 40.93 17 ILE B CA 1
ATOM 720 C C . ILE B 1 17 ? 47.387 -2.850 147.232 1.00 41.93 17 ILE B C 1
ATOM 721 O O . ILE B 1 17 ? 46.370 -2.301 146.791 1.00 39.80 17 ILE B O 1
ATOM 726 N N . PRO B 1 18 ? 48.599 -2.558 146.773 1.00 42.40 18 PRO B N 1
ATOM 727 C CA . PRO B 1 18 ? 48.844 -1.512 145.772 1.00 47.88 18 PRO B CA 1
ATOM 728 C C . PRO B 1 18 ? 48.590 -1.918 144.290 1.00 45.86 18 PRO B C 1
ATOM 729 O O . PRO B 1 18 ? 49.340 -2.686 143.707 1.00 50.26 18 PRO B O 1
ATOM 733 N N . PHE B 1 19 ? 47.521 -1.389 143.719 1.00 41.60 19 PHE B N 1
ATOM 734 C CA . PHE B 1 19 ? 47.268 -1.505 142.337 1.00 44.44 19 PHE B CA 1
ATOM 735 C C . PHE B 1 19 ? 48.067 -0.476 141.526 1.00 45.25 19 PHE B C 1
ATOM 736 O O . PHE B 1 19 ? 48.858 0.275 142.061 1.00 40.04 19 PHE B O 1
ATOM 744 N N . GLU B 1 20 ? 47.902 -0.498 140.215 1.00 53.94 20 GLU B N 1
ATOM 745 C CA . GLU B 1 20 ? 48.602 0.473 139.355 1.00 56.33 20 GLU B CA 1
ATOM 746 C C . GLU B 1 20 ? 47.913 1.819 139.357 1.00 52.80 20 GLU B C 1
ATOM 747 O O . GLU B 1 20 ? 48.540 2.824 139.177 1.00 52.45 20 GLU B O 1
ATOM 753 N N . THR B 1 21 ? 46.601 1.827 139.498 1.00 53.92 21 THR B N 1
ATOM 754 C CA . THR B 1 21 ? 45.893 3.071 139.517 1.00 52.49 21 THR B CA 1
ATOM 755 C C . THR B 1 21 ? 44.812 3.105 140.588 1.00 51.48 21 THR B C 1
ATOM 756 O O . THR B 1 21 ? 44.483 2.109 141.211 1.00 54.48 21 THR B O 1
ATOM 760 N N . GLU B 1 22 ? 44.246 4.278 140.755 1.00 49.99 22 GLU B N 1
ATOM 761 C CA . GLU B 1 22 ? 43.164 4.512 141.668 1.00 52.05 22 GLU B CA 1
ATOM 762 C C . GLU B 1 22 ? 41.926 3.817 141.149 1.00 51.21 22 GLU B C 1
ATOM 763 O O . GLU B 1 22 ? 41.175 3.255 141.920 1.00 51.90 22 GLU B O 1
ATOM 769 N N . ARG B 1 23 ? 41.769 3.776 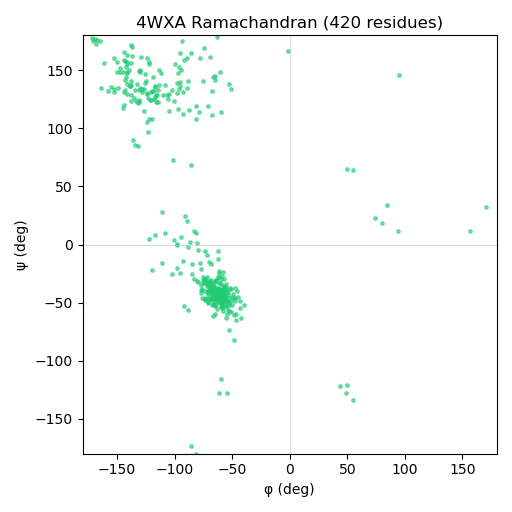139.835 1.00 54.92 23 ARG B N 1
ATOM 770 C CA . ARG B 1 23 ? 40.544 3.258 139.188 1.00 58.07 23 ARG B CA 1
ATOM 771 C C . ARG B 1 23 ? 40.482 1.796 139.462 1.00 57.43 23 ARG B C 1
ATOM 772 O O . ARG B 1 23 ? 39.453 1.276 139.866 1.00 55.71 23 ARG B O 1
ATOM 775 N N . GLN B 1 24 ? 41.625 1.147 139.287 1.00 57.31 24 GLN B N 1
ATOM 776 C CA . GLN B 1 24 ? 41.758 -0.255 139.593 1.00 52.89 24 GLN B CA 1
ATOM 777 C C . GLN B 1 24 ? 41.355 -0.514 141.018 1.00 52.24 24 GLN B C 1
ATOM 778 O O . GLN B 1 24 ? 40.608 -1.434 141.302 1.00 56.97 24 GLN B O 1
ATOM 784 N N . ALA B 1 25 ? 41.839 0.273 141.955 1.00 55.59 25 ALA B N 1
ATOM 785 C CA . ALA B 1 25 ? 41.580 -0.069 143.377 1.00 50.33 25 ALA B CA 1
ATOM 786 C C . ALA B 1 25 ? 40.163 0.226 143.800 1.00 49.75 25 ALA B C 1
ATOM 787 O O . ALA B 1 25 ? 39.600 -0.473 144.640 1.00 56.17 25 ALA B O 1
ATOM 789 N N . THR B 1 26 ? 39.554 1.225 143.203 1.00 50.37 26 THR B N 1
ATOM 790 C CA . THR B 1 26 ? 38.143 1.457 143.450 1.00 52.84 26 THR B CA 1
ATOM 791 C C . THR B 1 26 ? 37.341 0.278 142.907 1.00 55.56 26 THR B C 1
ATOM 792 O O . THR B 1 26 ? 36.550 -0.323 143.609 1.00 54.59 26 THR B O 1
ATOM 796 N N . ILE B 1 27 ? 37.561 -0.054 141.649 1.00 57.57 27 ILE B N 1
ATOM 797 C CA . ILE B 1 27 ? 36.852 -1.147 141.016 1.00 58.43 27 ILE B CA 1
ATOM 798 C C . ILE B 1 27 ? 36.984 -2.426 141.840 1.00 56.00 27 ILE B C 1
ATOM 799 O O . ILE B 1 27 ? 35.996 -3.020 142.222 1.00 63.06 27 ILE B O 1
ATOM 804 N N . ALA B 1 28 ? 38.208 -2.845 142.100 1.00 51.55 28 ALA B N 1
ATOM 805 C CA . ALA B 1 28 ? 38.476 -4.036 142.872 1.00 51.10 28 ALA B CA 1
ATOM 806 C C . ALA B 1 28 ? 37.651 -4.082 144.146 1.00 58.86 28 ALA B C 1
ATOM 807 O O . ALA B 1 28 ? 37.237 -5.130 144.579 1.00 62.31 28 ALA B O 1
ATOM 809 N N . THR B 1 29 ? 37.474 -2.924 144.765 1.00 60.91 29 THR B N 1
ATOM 810 C CA . THR B 1 29 ? 36.669 -2.768 145.978 1.00 57.33 29 THR B CA 1
ATOM 811 C C . THR B 1 29 ? 35.196 -3.013 145.675 1.00 57.00 29 THR B C 1
ATOM 812 O O . THR B 1 29 ? 34.549 -3.750 146.397 1.00 69.80 29 THR B O 1
ATOM 816 N N . LYS B 1 30 ? 34.696 -2.400 144.602 1.00 57.96 30 LYS B N 1
ATOM 817 C CA . LYS B 1 30 ? 33.309 -2.509 144.125 1.00 57.94 30 LYS B CA 1
ATOM 818 C C . LYS B 1 30 ? 32.918 -3.923 143.743 1.00 60.51 30 LYS B C 1
ATOM 819 O O . LYS B 1 30 ? 31.735 -4.264 143.757 1.00 61.73 30 LYS B O 1
ATOM 822 N N . VAL B 1 31 ? 33.898 -4.718 143.333 1.00 62.29 31 VAL B N 1
ATOM 823 C CA . VAL B 1 31 ? 33.644 -6.074 142.801 1.00 67.00 31 VAL B CA 1
ATOM 824 C C . VAL B 1 31 ? 33.788 -7.140 143.884 1.00 66.46 31 VAL B C 1
ATOM 825 O O . VAL B 1 31 ? 33.203 -8.217 143.802 1.00 68.33 31 VAL B O 1
ATOM 829 N N . LEU B 1 32 ? 34.565 -6.829 144.904 1.00 68.01 32 LEU B N 1
ATOM 830 C CA . LEU B 1 32 ? 34.766 -7.744 145.985 1.00 65.88 32 LEU B CA 1
ATOM 831 C C . LEU B 1 32 ? 33.464 -7.775 146.744 1.00 67.85 32 LEU B C 1
ATOM 832 O O . LEU B 1 32 ? 32.965 -6.746 147.200 1.00 73.46 32 LEU B O 1
ATOM 837 N N . SER B 1 33 ? 32.876 -8.954 146.794 1.00 72.06 33 SER B N 1
ATOM 838 C CA . SER B 1 33 ? 31.612 -9.160 147.489 1.00 85.14 33 SER B CA 1
ATOM 839 C C . SER B 1 33 ? 31.745 -10.445 148.276 1.00 84.36 33 SER B C 1
ATOM 840 O O . SER B 1 33 ? 31.460 -11.525 147.752 1.00 80.18 33 SER B O 1
ATOM 843 N N . PRO B 1 34 ? 32.216 -10.325 149.524 1.00 86.21 34 PRO B N 1
ATOM 844 C CA . PRO B 1 34 ? 32.587 -11.407 150.470 1.00 94.07 34 PRO B CA 1
ATOM 845 C C . PRO B 1 34 ? 31.578 -12.553 150.792 1.00 89.50 34 PRO B C 1
ATOM 846 O O . PRO B 1 34 ? 31.799 -13.676 150.340 1.00 88.16 34 PRO B O 1
ATOM 850 N N . ASP B 1 35 ? 30.521 -12.305 151.566 1.00 86.73 35 ASP B N 1
ATOM 851 C CA . ASP B 1 35 ? 29.566 -13.393 151.987 1.00 89.41 35 ASP B CA 1
ATOM 852 C C . ASP B 1 35 ? 30.228 -14.655 152.579 1.00 80.31 35 ASP B C 1
ATOM 853 O O . ASP B 1 35 ? 30.146 -15.734 151.998 1.00 75.54 35 ASP B O 1
ATOM 855 N N . PRO B 1 36 ? 30.888 -14.513 153.730 1.00 77.39 36 PRO B N 1
ATOM 856 C CA . PRO B 1 36 ? 31.632 -15.614 154.318 1.00 76.50 36 PRO B CA 1
ATOM 857 C C . PRO B 1 36 ? 30.697 -16.651 154.940 1.00 75.78 36 PRO B C 1
ATOM 858 O O . PRO B 1 36 ? 29.484 -16.424 155.057 1.00 77.48 36 PRO B O 1
ATOM 862 N N . ILE B 1 37 ? 31.249 -17.798 155.308 1.00 70.17 37 ILE B N 1
ATOM 863 C CA . ILE B 1 37 ? 30.434 -18.880 155.885 1.00 69.46 37 ILE B CA 1
ATOM 864 C C . ILE B 1 37 ? 30.459 -18.748 157.380 1.00 62.82 37 ILE B C 1
ATOM 865 O O . ILE B 1 37 ? 29.655 -19.354 158.096 1.00 62.23 37 ILE B O 1
ATOM 870 N N . LEU B 1 38 ? 31.402 -17.935 157.837 1.00 58.99 38 LEU B N 1
ATOM 871 C CA . LEU B 1 38 ? 31.632 -17.666 159.268 1.00 60.34 38 LEU B CA 1
ATOM 872 C C . LEU B 1 38 ? 30.604 -16.745 159.914 1.00 56.93 38 LEU B C 1
ATOM 873 O O . LEU B 1 38 ? 30.138 -15.820 159.307 1.00 53.61 38 LEU B O 1
ATOM 878 N N . LYS B 1 39 ? 30.213 -17.048 161.146 1.00 60.36 39 LYS B N 1
ATOM 879 C CA . LYS B 1 39 ? 29.382 -16.137 161.928 1.00 60.73 39 LYS B CA 1
ATOM 880 C C . LYS B 1 39 ? 29.958 -14.696 161.966 1.00 58.95 39 LYS B C 1
ATOM 881 O O . LYS B 1 39 ? 31.163 -14.476 162.205 1.00 56.86 39 LYS B O 1
ATOM 887 N N . PRO B 1 40 ? 29.106 -13.702 161.738 1.00 59.59 40 PRO B N 1
ATOM 888 C CA . PRO B 1 40 ? 29.570 -12.348 161.892 1.00 58.77 40 PRO B CA 1
ATOM 889 C C . PRO B 1 40 ? 30.036 -12.050 163.309 1.00 57.47 40 PRO B C 1
ATOM 890 O O . PRO B 1 40 ? 30.840 -11.163 163.466 1.00 54.54 40 PRO B O 1
ATOM 894 N N . GLN B 1 41 ? 29.567 -12.804 164.313 1.00 57.49 41 GLN B N 1
ATOM 895 C CA . GLN B 1 41 ? 30.061 -12.692 165.679 1.00 54.69 41 GLN B CA 1
ATOM 896 C C . GLN B 1 41 ? 31.484 -13.233 165.805 1.00 51.88 41 GLN B C 1
ATOM 897 O O . GLN B 1 41 ? 32.148 -13.040 166.814 1.00 52.83 41 GLN B O 1
ATOM 903 N N . ASP B 1 42 ? 31.965 -13.976 164.825 1.00 51.61 42 ASP B N 1
ATOM 904 C CA . ASP B 1 42 ? 33.266 -14.629 164.968 1.00 50.36 42 ASP B CA 1
ATOM 905 C C . ASP B 1 42 ? 34.309 -14.004 164.046 1.00 51.04 42 ASP B C 1
ATOM 906 O O . ASP B 1 42 ? 35.525 -14.225 164.168 1.00 47.88 42 ASP B O 1
ATOM 911 N N . PHE B 1 43 ? 33.833 -13.250 163.077 1.00 51.05 43 PHE B N 1
ATOM 912 C CA . PHE B 1 43 ? 34.717 -12.824 162.015 1.00 52.03 43 PHE B CA 1
ATOM 913 C C . PHE B 1 43 ? 34.061 -11.690 161.292 1.00 53.46 43 PHE B C 1
ATOM 914 O O . PHE B 1 43 ? 32.872 -11.734 160.987 1.00 55.30 43 PHE B O 1
ATOM 922 N N . GLN B 1 44 ? 34.862 -10.671 161.046 1.00 55.19 44 GLN B N 1
ATOM 923 C CA . GLN B 1 44 ? 34.389 -9.403 160.542 1.00 57.71 44 GLN B CA 1
ATOM 924 C C . GLN B 1 44 ? 35.405 -8.937 159.478 1.00 53.58 44 GLN B C 1
ATOM 925 O O . GLN B 1 44 ? 36.624 -9.108 159.635 1.00 51.28 44 GLN B O 1
ATOM 931 N N . VAL B 1 45 ? 34.932 -8.439 158.349 1.00 50.88 45 VAL B N 1
ATOM 932 C CA . VAL B 1 45 ? 35.873 -7.916 157.353 1.00 50.21 45 VAL B CA 1
ATOM 933 C C . VAL B 1 45 ? 35.439 -6.564 156.840 1.00 45.97 45 VAL B C 1
ATOM 934 O O . VAL B 1 45 ? 34.275 -6.319 156.613 1.00 48.44 45 VAL B O 1
ATOM 938 N N . ASP B 1 46 ? 36.387 -5.672 156.693 1.00 41.54 46 ASP B N 1
ATOM 939 C CA . ASP B 1 46 ? 36.068 -4.338 156.206 1.00 43.89 46 ASP B CA 1
ATOM 940 C C . ASP B 1 46 ? 36.991 -4.076 155.057 1.00 40.16 46 ASP B C 1
ATOM 941 O O . ASP B 1 46 ? 38.179 -4.306 155.194 1.00 40.44 46 ASP B O 1
ATOM 946 N N . TYR B 1 47 ? 36.493 -3.612 153.931 1.00 43.41 47 TYR B N 1
ATOM 947 C CA . TYR B 1 47 ? 37.419 -3.252 152.795 1.00 45.76 47 TYR B CA 1
ATOM 948 C C . TYR B 1 47 ? 37.170 -1.878 152.167 1.00 44.15 47 TYR B C 1
ATOM 949 O O . TYR B 1 47 ? 36.033 -1.364 152.135 1.00 42.31 47 TYR B O 1
ATOM 958 N N . SER B 1 48 ? 38.244 -1.261 151.675 1.00 43.09 48 SER B N 1
ATOM 959 C CA . SER B 1 48 ? 38.126 0.110 151.193 1.00 42.49 48 SER B CA 1
ATOM 960 C C . SER B 1 48 ? 39.364 0.475 150.422 1.00 42.79 48 SER B C 1
ATOM 961 O O . SER B 1 48 ? 40.308 -0.323 150.332 1.00 40.57 48 SER B O 1
ATOM 964 N N . SER B 1 49 ? 39.371 1.672 149.846 1.00 41.94 49 SER B N 1
ATOM 965 C CA . SER B 1 49 ? 40.562 2.075 149.102 1.00 43.05 49 SER B CA 1
ATOM 966 C C . SER B 1 49 ? 40.881 3.540 149.202 1.00 44.42 49 SER B C 1
ATOM 967 O O . SER B 1 49 ? 40.022 4.404 149.251 1.00 43.79 49 SER B O 1
ATOM 970 N N . GLU B 1 50 ? 42.167 3.811 149.146 1.00 42.41 50 GLU B N 1
ATOM 971 C CA . GLU B 1 50 ? 42.620 5.147 149.140 1.00 42.55 50 GLU B CA 1
ATOM 972 C C . GLU B 1 50 ? 43.621 5.274 147.978 1.00 40.13 50 GLU B C 1
ATOM 973 O O . GLU B 1 50 ? 44.614 4.557 147.958 1.00 38.49 50 GLU B O 1
ATOM 979 N N . LYS B 1 51 ? 43.386 6.208 147.052 1.00 39.66 51 LYS B N 1
ATOM 980 C CA . LYS B 1 51 ? 44.167 6.253 145.784 1.00 44.66 51 LYS B CA 1
ATOM 981 C C . LYS B 1 51 ? 44.339 4.848 145.192 1.00 41.57 51 LYS B C 1
ATOM 982 O O . LYS B 1 51 ? 43.352 4.166 144.962 1.00 46.35 51 LYS B O 1
ATOM 988 N N . ASN B 1 52 ? 45.569 4.383 144.996 1.00 38.92 52 ASN B N 1
ATOM 989 C CA . ASN B 1 52 ? 45.749 3.097 144.302 1.00 41.03 52 ASN B CA 1
ATOM 990 C C . ASN B 1 52 ? 45.879 1.909 145.295 1.00 44.84 52 ASN B C 1
ATOM 991 O O . ASN B 1 52 ? 46.184 0.757 144.889 1.00 38.04 52 ASN B O 1
ATOM 996 N N . VAL B 1 53 ? 45.677 2.183 146.598 1.00 39.61 53 VAL B N 1
ATOM 997 C CA . VAL B 1 53 ? 45.828 1.123 147.585 1.00 40.14 53 VAL B CA 1
ATOM 998 C C . VAL B 1 53 ? 44.485 0.635 148.117 1.00 42.44 53 VAL B C 1
ATOM 999 O O . VAL B 1 53 ? 43.678 1.440 148.595 1.00 38.52 53 VAL B O 1
ATOM 1003 N N . MET B 1 54 ? 44.253 -0.680 148.008 1.00 47.20 54 MET B N 1
ATOM 1004 C CA . MET B 1 54 ? 43.091 -1.324 148.615 1.00 45.81 54 MET B CA 1
ATOM 1005 C C . MET B 1 54 ? 43.476 -1.731 150.004 1.00 40.63 54 MET B C 1
ATOM 1006 O O . MET B 1 54 ? 44.572 -2.213 150.242 1.00 43.08 54 MET B O 1
ATOM 1011 N N . LEU B 1 55 ? 42.589 -1.451 150.934 1.00 40.62 55 LEU B N 1
ATOM 1012 C CA . LEU B 1 55 ? 42.815 -1.789 152.367 1.00 41.72 55 LEU B CA 1
ATOM 1013 C C . LEU B 1 55 ? 41.789 -2.822 152.789 1.00 39.76 55 LEU B C 1
ATOM 1014 O O . LEU B 1 55 ? 40.590 -2.619 152.525 1.00 39.77 55 LEU B O 1
ATOM 1019 N N . VAL B 1 56 ? 42.255 -3.920 153.390 1.00 36.46 56 VAL B N 1
ATOM 1020 C CA . VAL B 1 56 ? 41.368 -4.910 153.980 1.00 37.39 56 VAL B CA 1
ATOM 1021 C C . VAL B 1 56 ? 41.701 -5.123 155.469 1.00 35.64 56 VAL B C 1
ATOM 1022 O O . VAL B 1 56 ? 42.848 -5.357 155.856 1.00 38.62 56 VAL B O 1
ATOM 1026 N N . GLN B 1 57 ? 40.709 -4.990 156.304 1.00 35.74 57 GLN B N 1
ATOM 1027 C CA . GLN B 1 57 ? 40.890 -5.196 157.742 1.00 39.43 57 GLN B CA 1
ATOM 1028 C C . GLN B 1 57 ? 40.036 -6.393 158.166 1.00 38.20 57 GLN B C 1
ATOM 1029 O O . GLN B 1 57 ? 38.803 -6.393 157.961 1.00 37.89 57 GLN B O 1
ATOM 1032 N N . PHE B 1 58 ? 40.686 -7.380 158.750 1.00 36.96 58 PHE B N 1
ATOM 1033 C CA . PHE B 1 58 ? 40.007 -8.542 159.346 1.00 40.01 58 PHE B CA 1
ATOM 1034 C C . PHE B 1 58 ? 40.075 -8.513 160.863 1.00 41.19 58 PHE B C 1
ATOM 1035 O O . PHE B 1 58 ? 41.127 -8.236 161.439 1.00 45.24 58 PHE B O 1
ATOM 1043 N N . ARG B 1 59 ? 38.967 -8.829 161.504 1.00 45.65 59 ARG B N 1
ATOM 1044 C CA . ARG B 1 59 ? 38.899 -8.961 162.960 1.00 46.81 59 ARG B CA 1
ATOM 1045 C C . ARG B 1 59 ? 38.267 -10.319 163.245 1.00 46.73 59 ARG B C 1
ATOM 1046 O O . ARG B 1 59 ? 37.218 -10.653 162.673 1.00 44.92 59 ARG B O 1
ATOM 1051 N N . SER B 1 60 ? 38.872 -11.053 164.171 1.00 45.16 60 SER B N 1
ATOM 1052 C CA . SER B 1 60 ? 38.458 -12.397 164.497 1.00 47.54 60 SER B CA 1
ATOM 1053 C C . SER B 1 60 ? 38.519 -12.753 165.989 1.00 46.41 60 SER B C 1
ATOM 1054 O O . SER B 1 60 ? 39.339 -12.264 166.726 1.00 46.87 60 SER B O 1
ATOM 1057 N N . ILE B 1 61 ? 37.635 -13.620 166.434 1.00 47.72 61 ILE B N 1
ATOM 1058 C CA . ILE B 1 61 ? 37.758 -14.141 167.798 1.00 48.43 61 ILE B CA 1
ATOM 1059 C C . ILE B 1 61 ? 38.954 -15.047 167.991 1.00 48.14 61 ILE B C 1
ATOM 1060 O O . ILE B 1 61 ? 39.311 -15.305 169.115 1.00 46.55 61 ILE B O 1
ATOM 1065 N N . ASP B 1 62 ? 39.573 -15.566 166.927 1.00 47.58 62 ASP B N 1
ATOM 1066 C CA . ASP B 1 62 ? 40.773 -16.407 167.150 1.00 48.73 62 ASP B CA 1
ATOM 1067 C C . ASP B 1 62 ? 41.528 -16.786 165.893 1.00 47.08 62 ASP B C 1
ATOM 1068 O O . ASP B 1 62 ? 41.095 -16.453 164.804 1.00 43.57 62 ASP B O 1
ATOM 1073 N N . ASP B 1 63 ? 42.638 -17.500 166.054 1.00 44.92 63 ASP B N 1
ATOM 1074 C CA . ASP B 1 63 ? 43.512 -17.690 164.936 1.00 49.71 63 ASP B CA 1
ATOM 1075 C C . ASP B 1 63 ? 42.882 -18.564 163.859 1.00 52.74 63 ASP B C 1
ATOM 1076 O O . ASP B 1 63 ? 43.096 -18.316 162.673 1.00 49.02 63 ASP B O 1
ATOM 1081 N N . ARG B 1 64 ? 42.087 -19.549 164.279 1.00 56.07 64 ARG B N 1
ATOM 1082 C CA . ARG B 1 64 ? 41.542 -20.550 163.359 1.00 58.84 64 ARG B CA 1
ATOM 1083 C C . ARG B 1 64 ? 40.490 -19.966 162.443 1.00 55.05 64 ARG B C 1
ATOM 1084 O O . ARG B 1 64 ? 40.517 -20.171 161.239 1.00 58.30 64 ARG B O 1
ATOM 1092 N N . VAL B 1 65 ? 39.537 -19.276 163.027 1.00 51.10 65 VAL B N 1
ATOM 1093 C CA . VAL B 1 65 ? 38.588 -18.509 162.261 1.00 53.40 65 VAL B CA 1
ATOM 1094 C C . VAL B 1 65 ? 39.340 -17.529 161.353 1.00 50.90 65 VAL B C 1
ATOM 1095 O O . VAL B 1 65 ? 38.962 -17.305 160.230 1.00 51.33 65 VAL B O 1
ATOM 1099 N N . LEU B 1 66 ? 40.418 -16.953 161.838 1.00 49.00 66 LEU B N 1
ATOM 1100 C CA . LEU B 1 66 ? 41.086 -15.938 161.032 1.00 47.86 66 LEU B CA 1
ATOM 1101 C C . LEU B 1 66 ? 41.734 -16.618 159.811 1.00 50.23 66 LEU B C 1
ATOM 1102 O O . LEU B 1 66 ? 41.684 -16.089 158.725 1.00 48.15 66 L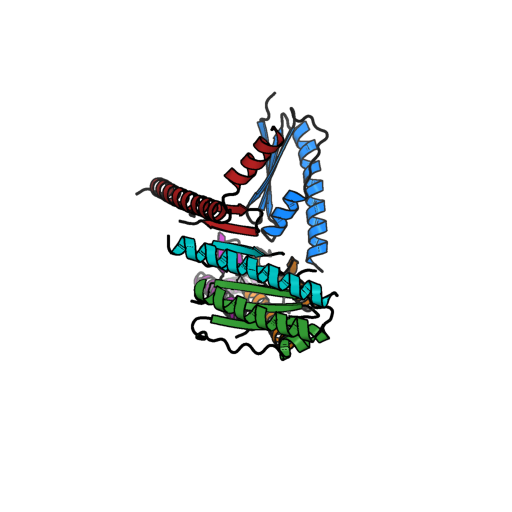EU B O 1
ATOM 1107 N N . ARG B 1 67 ? 42.268 -17.820 159.984 1.00 54.95 67 ARG B N 1
ATOM 1108 C CA . ARG B 1 67 ? 42.942 -18.502 158.895 1.00 56.68 67 ARG B CA 1
ATOM 1109 C C . ARG B 1 67 ? 41.981 -18.770 157.746 1.00 57.06 67 ARG B C 1
ATOM 1110 O O . ARG B 1 67 ? 42.258 -18.454 156.563 1.00 58.69 67 ARG B O 1
ATOM 1114 N N . VAL B 1 68 ? 40.831 -19.301 158.106 1.00 60.58 68 VAL B N 1
ATOM 1115 C CA . VAL B 1 68 ? 39.773 -19.600 157.140 1.00 63.47 68 VAL B CA 1
ATOM 1116 C C . VAL B 1 68 ? 39.297 -18.345 156.405 1.00 59.45 68 VAL B C 1
ATOM 1117 O O . VAL B 1 68 ? 39.203 -18.321 155.195 1.00 66.54 68 VAL B O 1
ATOM 1121 N N . GLY B 1 69 ? 38.983 -17.305 157.147 1.00 55.71 69 GLY B N 1
ATOM 1122 C CA . GLY B 1 69 ? 38.469 -16.092 156.553 1.00 53.11 69 GLY B CA 1
ATOM 1123 C C . GLY B 1 69 ? 39.427 -15.449 155.600 1.00 49.36 69 GLY B C 1
ATOM 1124 O O . GLY B 1 69 ? 39.026 -15.063 154.537 1.00 52.16 69 GLY B O 1
ATOM 1125 N N . VAL B 1 70 ? 40.695 -15.368 155.988 1.00 47.65 70 VAL B N 1
ATOM 1126 C CA . VAL B 1 70 ? 41.618 -14.533 155.309 1.00 49.45 70 VAL B CA 1
ATOM 1127 C C . VAL B 1 70 ? 41.963 -15.182 153.978 1.00 58.68 70 VAL B C 1
ATOM 1128 O O . VAL B 1 70 ? 41.920 -14.514 152.926 1.00 57.38 70 VAL B O 1
ATOM 1132 N N . SER B 1 71 ? 42.271 -16.474 154.028 1.00 56.60 71 SER B N 1
ATOM 1133 C CA . SER B 1 71 ? 42.709 -17.203 152.830 1.00 60.78 71 SER B CA 1
ATOM 1134 C C . SER B 1 71 ? 41.630 -17.226 151.749 1.00 58.96 71 SER B C 1
ATOM 1135 O O . SER B 1 71 ? 41.898 -17.048 150.551 1.00 55.83 71 SER B O 1
ATOM 1138 N N . SER B 1 72 ? 40.392 -17.409 152.176 1.00 56.82 72 SER B N 1
ATOM 1139 C CA . SER B 1 72 ? 39.292 -17.290 151.252 1.00 55.08 72 SER B CA 1
ATOM 1140 C C . SER B 1 72 ? 39.264 -15.907 150.570 1.00 54.28 72 SER B C 1
ATOM 1141 O O . SER B 1 72 ? 39.141 -15.827 149.378 1.00 55.05 72 SER B O 1
ATOM 1144 N N . ILE B 1 73 ? 39.373 -14.827 151.326 1.00 50.31 73 ILE B N 1
ATOM 1145 C CA . ILE B 1 73 ? 39.153 -13.510 150.751 1.00 50.72 73 ILE B CA 1
ATOM 1146 C C . ILE B 1 73 ? 40.287 -13.080 149.815 1.00 51.99 73 ILE B C 1
ATOM 1147 O O . ILE B 1 73 ? 40.029 -12.428 148.820 1.00 49.55 73 ILE B O 1
ATOM 1152 N N . ILE B 1 74 ? 41.511 -13.464 150.164 1.00 50.33 74 ILE B N 1
ATOM 1153 C CA . ILE B 1 74 ? 42.642 -13.308 149.343 1.00 51.46 74 ILE B CA 1
ATOM 1154 C C . ILE B 1 74 ? 42.450 -14.051 148.011 1.00 59.54 74 ILE B C 1
ATOM 1155 O O . ILE B 1 74 ? 42.884 -13.537 146.966 1.00 62.91 74 ILE B O 1
ATOM 1160 N N . ASP B 1 75 ? 41.774 -15.203 148.026 1.00 59.13 75 ASP B N 1
ATOM 1161 C CA . ASP B 1 75 ? 41.465 -15.915 146.783 1.00 62.53 75 ASP B CA 1
ATOM 1162 C C . ASP B 1 75 ? 40.551 -15.088 145.907 1.00 62.19 75 ASP B C 1
ATOM 1163 O O . ASP B 1 75 ? 40.755 -15.009 144.671 1.00 58.12 75 ASP B O 1
ATOM 1168 N N . SER B 1 76 ? 39.533 -14.468 146.484 1.00 56.78 76 SER B N 1
ATOM 1169 C CA . SER B 1 76 ? 38.721 -13.621 145.608 1.00 61.28 76 SER B CA 1
ATOM 1170 C C . SER B 1 76 ? 39.596 -12.529 144.992 1.00 59.67 76 SER B C 1
ATOM 1171 O O . SER B 1 76 ? 39.473 -12.191 143.817 1.00 58.76 76 SER B O 1
ATOM 1174 N N . ILE B 1 77 ? 40.510 -11.995 145.785 1.00 55.85 77 ILE B N 1
ATOM 1175 C CA . ILE B 1 77 ? 41.260 -10.826 145.324 1.00 62.04 77 ILE B CA 1
ATOM 1176 C C . ILE B 1 77 ? 42.184 -11.174 144.141 1.00 55.50 77 ILE B C 1
ATOM 1177 O O . ILE B 1 77 ? 42.259 -10.439 143.172 1.00 53.42 77 ILE B O 1
ATOM 1182 N N . LYS B 1 78 ? 42.871 -12.294 144.247 1.00 53.26 78 LYS B N 1
ATOM 1183 C CA . LYS B 1 78 ? 43.687 -12.787 143.176 1.00 54.40 78 LYS B CA 1
ATOM 1184 C C . LYS B 1 78 ? 42.873 -12.950 141.903 1.00 58.01 78 LYS B C 1
ATOM 1185 O O . LYS B 1 78 ? 43.323 -12.658 140.7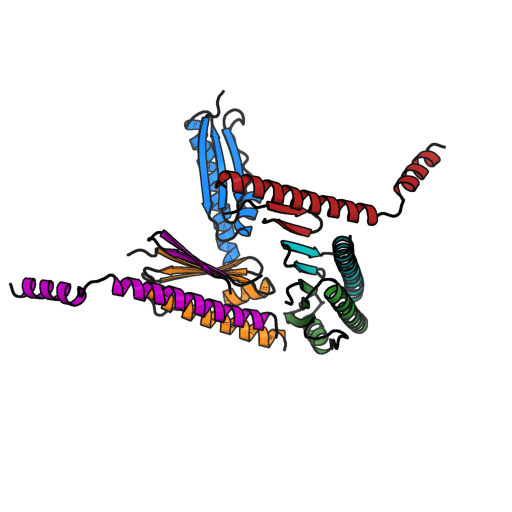85 1.00 58.12 78 LYS B O 1
ATOM 1191 N N . THR B 1 79 ? 41.651 -13.399 142.079 1.00 61.77 79 THR B N 1
ATOM 1192 C CA . THR B 1 79 ? 40.784 -13.609 140.945 1.00 62.92 79 THR B CA 1
ATOM 1193 C C . THR B 1 79 ? 40.649 -12.274 140.240 1.00 60.78 79 THR B C 1
ATOM 1194 O O . THR B 1 79 ? 40.758 -12.244 139.022 1.00 63.63 79 THR B O 1
ATOM 1198 N N . ILE B 1 80 ? 40.444 -11.195 141.006 1.00 59.62 80 ILE B N 1
ATOM 1199 C CA . ILE B 1 80 ? 40.180 -9.844 140.454 1.00 61.25 80 ILE B CA 1
ATOM 1200 C C . ILE B 1 80 ? 41.422 -9.219 139.816 1.00 59.89 80 ILE B C 1
ATOM 1201 O O . ILE B 1 80 ? 41.322 -8.468 138.850 1.00 57.94 80 ILE B O 1
ATOM 1206 N N . VAL B 1 81 ? 42.586 -9.551 140.360 1.00 57.62 81 VAL B N 1
ATOM 1207 C CA . VAL B 1 81 ? 43.838 -9.150 139.784 1.00 53.94 81 VAL B CA 1
ATOM 1208 C C . VAL B 1 81 ? 44.042 -9.870 138.453 1.00 60.30 81 VAL B C 1
ATOM 1209 O O . VAL B 1 81 ? 44.453 -9.225 137.464 1.00 63.63 81 VAL B O 1
ATOM 1213 N N . GLU B 1 82 ? 43.766 -11.181 138.396 1.00 63.13 82 GLU B N 1
ATOM 1214 C CA . GLU B 1 82 ? 43.974 -11.946 137.132 1.00 69.17 82 GLU B CA 1
ATOM 1215 C C . GLU B 1 82 ? 43.084 -11.394 136.042 1.00 64.63 82 GLU B C 1
ATOM 1216 O O . GLU B 1 82 ? 43.547 -11.196 134.949 1.00 60.46 82 GLU B O 1
ATOM 1218 N N . ALA B 1 83 ? 41.822 -11.101 136.375 1.00 61.62 83 ALA B N 1
ATOM 1219 C CA . ALA B 1 83 ? 40.902 -10.522 135.402 1.00 61.30 83 ALA B CA 1
ATOM 1220 C C . ALA B 1 83 ? 41.433 -9.188 134.875 1.00 63.64 83 ALA B C 1
ATOM 1221 O O . ALA B 1 83 ? 41.411 -8.961 133.688 1.00 68.69 83 ALA B O 1
ATOM 1223 N N . MET B 1 84 ? 41.867 -8.311 135.778 1.00 67.96 84 MET B N 1
ATOM 1224 C CA . MET B 1 84 ? 42.437 -7.022 135.412 1.00 67.33 84 MET B CA 1
ATOM 1225 C C . MET B 1 84 ? 43.652 -7.147 134.494 1.00 68.31 84 MET B C 1
ATOM 1226 O O . MET B 1 84 ? 43.811 -6.362 133.568 1.00 65.70 84 MET B O 1
ATOM 1231 N N . ASP B 1 85 ? 44.491 -8.141 134.771 1.00 69.97 85 ASP B N 1
ATOM 1232 C CA . ASP B 1 85 ? 45.688 -8.443 133.978 1.00 71.48 85 ASP B CA 1
ATOM 1233 C C . ASP B 1 85 ? 45.328 -8.814 132.544 1.00 75.11 85 ASP B C 1
ATOM 1234 O O . ASP B 1 85 ? 45.915 -8.335 131.574 1.00 74.55 85 ASP B O 1
ATOM 1239 N N . VAL B 1 86 ? 44.344 -9.688 132.441 1.00 78.62 86 VAL B N 1
ATOM 1240 C CA . VAL B 1 86 ? 43.879 -10.157 131.159 1.00 83.18 86 VAL B CA 1
ATOM 1241 C C . VAL B 1 86 ? 43.231 -9.018 130.388 1.00 78.44 86 VAL B C 1
ATOM 1242 O O . VAL B 1 86 ? 43.434 -8.924 129.190 1.00 78.75 86 VAL B O 1
ATOM 1246 N N . LEU B 1 87 ? 42.494 -8.159 131.086 1.00 76.02 87 LEU B N 1
ATOM 1247 C CA . LEU B 1 87 ? 41.691 -7.118 130.453 1.00 78.34 87 LEU B CA 1
ATOM 1248 C C . LEU B 1 87 ? 42.448 -5.866 130.138 1.00 81.18 87 LEU B C 1
ATOM 1249 O O . LEU B 1 87 ? 41.972 -5.048 129.350 1.00 81.77 87 LEU B O 1
ATOM 1252 N N . SER B 1 88 ? 43.616 -5.695 130.744 1.00 81.55 88 SER B N 1
ATOM 1253 C CA . SER B 1 88 ? 44.405 -4.490 130.480 1.00 77.05 88 SER B CA 1
ATOM 1254 C C . SER B 1 88 ? 45.492 -4.756 129.439 1.00 78.30 88 SER B C 1
ATOM 1255 O O . SER B 1 88 ? 45.958 -3.823 128.837 1.00 72.52 88 SER B O 1
ATOM 1258 N N . HIS B 1 89 ? 45.857 -6.027 129.234 1.00 78.78 89 HIS B N 1
ATOM 1259 C CA . HIS B 1 89 ? 46.803 -6.417 128.207 1.00 79.69 89 HIS B CA 1
ATOM 1260 C C . HIS B 1 89 ? 46.085 -6.972 126.978 1.00 88.01 89 HIS B C 1
ATOM 1261 O O . HIS B 1 89 ? 46.734 -7.403 126.048 1.00 88.38 89 HIS B O 1
ATOM 1268 N N . HIS B 1 90 ? 44.751 -6.952 126.986 1.00 94.99 90 HIS B N 1
ATOM 1269 C CA . HIS B 1 90 ? 43.924 -7.270 125.801 1.00 103.17 90 HIS B CA 1
ATOM 1270 C C . HIS B 1 90 ? 44.156 -8.661 125.181 1.00 112.75 90 HIS B C 1
ATOM 1271 O O . HIS B 1 90 ? 44.242 -9.666 125.903 1.00 122.91 90 HIS B O 1
ATOM 1278 N N . SER C 1 8 ? 69.512 -7.507 139.958 1.00 97.70 8 SER C N 1
ATOM 1279 C CA . SER C 1 8 ? 68.269 -7.431 140.798 1.00 93.43 8 SER C CA 1
ATOM 1280 C C . SER C 1 8 ? 67.002 -6.855 140.126 1.00 76.53 8 SER C C 1
ATOM 1281 O O . SER C 1 8 ? 65.952 -7.433 140.282 1.00 86.64 8 SER C O 1
ATOM 1284 N N . LEU C 1 9 ? 67.061 -5.753 139.417 1.00 61.80 9 LEU C N 1
ATOM 1285 C CA . LEU C 1 9 ? 65.845 -5.214 138.727 1.00 65.21 9 LEU C CA 1
ATOM 1286 C C . LEU C 1 9 ? 64.958 -4.342 139.630 1.00 64.89 9 LEU C C 1
ATOM 1287 O O . LEU C 1 9 ? 63.747 -4.234 139.462 1.00 70.27 9 LEU C O 1
ATOM 1292 N N . ASP C 1 10 ? 65.620 -3.631 140.511 1.00 58.25 10 ASP C N 1
ATOM 1293 C CA . ASP C 1 10 ? 64.963 -2.877 141.511 1.00 59.63 10 ASP C CA 1
ATOM 1294 C C . ASP C 1 10 ? 65.030 -1.375 141.274 1.00 57.24 10 ASP C C 1
ATOM 1295 O O . ASP C 1 10 ? 64.715 -0.619 142.159 1.00 58.52 10 ASP C O 1
ATOM 1300 N N . HIS C 1 11 ? 65.493 -0.942 140.102 1.00 56.90 11 HIS C N 1
ATOM 1301 C CA . HIS C 1 11 ? 65.352 0.437 139.682 1.00 50.94 11 HIS C CA 1
ATOM 1302 C C . HIS C 1 11 ? 64.141 0.482 138.797 1.00 50.17 11 HIS C C 1
ATOM 1303 O O . HIS C 1 11 ? 64.145 -0.122 137.742 1.00 57.52 11 HIS C O 1
ATOM 1310 N N . THR C 1 12 ? 63.112 1.205 139.212 1.00 48.64 12 THR C N 1
ATOM 1311 C CA . THR C 1 12 ? 61.786 1.141 138.582 1.00 50.15 12 THR C CA 1
ATOM 1312 C C . THR C 1 12 ? 61.338 2.508 138.138 1.00 46.56 12 THR C C 1
ATOM 1313 O O . THR C 1 12 ? 61.796 3.542 138.647 1.00 51.09 12 THR C O 1
ATOM 1317 N N . LEU C 1 13 ? 60.384 2.515 137.228 1.00 42.70 13 LEU C N 1
ATOM 1318 C CA . LEU C 1 13 ? 59.801 3.731 136.763 1.00 42.53 13 LEU C CA 1
ATOM 1319 C C . LEU C 1 13 ? 58.473 3.342 136.214 1.00 41.97 13 LEU C C 1
ATOM 1320 O O . LEU C 1 13 ? 58.385 2.401 135.413 1.00 42.48 13 LEU C O 1
ATOM 1325 N N . GLU C 1 14 ? 57.451 4.073 136.596 1.00 43.94 14 GLU C N 1
ATOM 1326 C CA . GLU C 1 14 ? 56.098 3.864 136.083 1.00 51.00 14 GLU C CA 1
ATOM 1327 C C . GLU C 1 14 ? 55.674 5.111 135.315 1.00 49.74 14 GLU C C 1
ATOM 1328 O O . GLU C 1 14 ? 55.747 6.193 135.830 1.00 50.94 14 GLU C O 1
ATOM 1332 N N . LEU C 1 15 ? 55.200 4.949 134.105 1.00 53.29 15 LEU C N 1
ATOM 1333 C CA . LEU C 1 15 ? 54.830 6.052 133.289 1.00 54.08 15 LEU C CA 1
ATOM 1334 C C . LEU C 1 15 ? 53.332 5.893 133.058 1.00 56.35 15 LEU C C 1
ATOM 1335 O O . LEU C 1 15 ? 52.841 4.759 132.867 1.00 53.73 15 LEU C O 1
ATOM 1340 N N . LYS C 1 16 ? 52.586 6.992 133.172 1.00 54.46 16 LYS C N 1
ATOM 1341 C CA . LYS C 1 16 ? 51.184 6.979 132.767 1.00 58.67 16 LYS C CA 1
ATOM 1342 C C . LYS C 1 16 ? 50.873 8.020 131.681 1.00 67.19 16 LYS C C 1
ATOM 1343 O O . LYS C 1 16 ? 51.069 9.235 131.891 1.00 62.28 16 LYS C O 1
ATOM 1349 N N . ILE C 1 17 ? 50.322 7.554 130.556 1.00 67.61 17 ILE C N 1
ATOM 1350 C CA . ILE C 1 17 ? 50.057 8.416 129.426 1.00 66.69 17 ILE C CA 1
ATOM 1351 C C . ILE C 1 17 ? 48.593 8.460 129.066 1.00 65.77 17 ILE C C 1
ATOM 1352 O O . ILE C 1 17 ? 48.080 7.516 128.504 1.00 70.40 17 ILE C O 1
ATOM 1357 N N . PRO C 1 18 ? 47.926 9.580 129.348 1.00 66.62 18 PRO C N 1
ATOM 1358 C CA . PRO C 1 18 ? 46.533 9.717 128.983 1.00 71.92 18 PRO C CA 1
ATOM 1359 C C . PRO C 1 18 ? 46.346 10.123 127.516 1.00 79.93 18 PRO C C 1
ATOM 1360 O O . PRO C 1 18 ? 46.785 11.205 127.120 1.00 83.66 18 PRO C O 1
ATOM 1364 N N . PHE C 1 19 ? 45.666 9.276 126.744 1.00 78.75 19 PHE C N 1
ATOM 1365 C CA . PHE C 1 19 ? 45.159 9.644 125.428 1.00 82.71 19 PHE C CA 1
ATOM 1366 C C . PHE C 1 19 ? 43.778 10.338 125.505 1.00 87.07 19 PHE C C 1
ATOM 1367 O O . PHE C 1 19 ? 43.315 10.683 126.584 1.00 85.23 19 PHE C O 1
ATOM 1375 N N . GLU C 1 20 ? 43.161 10.600 124.354 1.00 94.23 20 GLU C N 1
ATOM 1376 C CA . GLU C 1 20 ? 41.801 11.149 124.296 1.00 98.98 20 GLU C CA 1
ATOM 1377 C C . GLU C 1 20 ? 40.750 10.058 124.497 1.00 99.21 20 GLU C C 1
ATOM 1378 O O . GLU C 1 20 ? 39.678 10.340 125.027 1.00 105.96 20 GLU C O 1
ATOM 1380 N N . THR C 1 21 ? 41.045 8.827 124.067 1.00 92.41 21 THR C N 1
ATOM 1381 C CA . THR C 1 21 ? 40.038 7.769 124.046 1.00 95.78 21 THR C CA 1
ATOM 1382 C C . THR C 1 21 ? 40.612 6.401 124.444 1.00 92.41 21 THR C C 1
ATOM 1383 O O . THR C 1 21 ? 41.838 6.202 124.429 1.00 87.24 21 THR C O 1
ATOM 1387 N N . GLU C 1 22 ? 39.715 5.465 124.785 1.00 92.12 22 GLU C N 1
ATOM 1388 C CA . GLU C 1 22 ? 40.107 4.068 125.073 1.00 90.37 22 GLU C CA 1
ATOM 1389 C C . GLU C 1 22 ? 40.666 3.421 123.811 1.00 90.53 22 GLU C C 1
ATOM 1390 O O . GLU C 1 22 ? 41.734 2.784 123.821 1.00 87.61 22 GLU C O 1
ATOM 1392 N N . ARG C 1 23 ? 39.942 3.616 122.714 1.00 91.17 23 ARG C N 1
ATOM 1393 C CA . ARG C 1 23 ? 40.370 3.119 121.421 1.00 92.17 23 ARG C CA 1
ATOM 1394 C C . ARG C 1 23 ? 41.838 3.480 121.138 1.00 87.19 23 ARG C C 1
ATOM 1395 O O . ARG C 1 23 ? 42.692 2.606 120.998 1.00 85.14 23 ARG C O 1
ATOM 1397 N N . GLN C 1 24 ? 42.137 4.770 121.096 1.00 86.32 24 GLN C N 1
ATOM 1398 C CA . GLN C 1 24 ? 43.534 5.234 120.961 1.00 86.81 24 GLN C CA 1
ATOM 1399 C C . GLN C 1 24 ? 44.520 4.443 121.830 1.00 82.57 24 GLN C C 1
ATOM 1400 O O . GLN C 1 24 ? 45.419 3.749 121.312 1.00 73.41 24 GLN C O 1
ATOM 1406 N N . ALA C 1 25 ? 44.317 4.542 123.151 1.00 83.69 25 ALA C N 1
ATOM 1407 C CA . ALA C 1 25 ? 45.119 3.813 124.136 1.00 78.84 25 ALA C CA 1
ATOM 1408 C C . ALA C 1 25 ? 45.288 2.336 123.810 1.00 74.21 25 ALA C C 1
ATOM 1409 O O . ALA C 1 25 ? 46.395 1.808 123.882 1.00 70.28 25 ALA C O 1
ATOM 1411 N N . THR C 1 26 ? 44.194 1.678 123.443 1.00 76.09 26 THR C N 1
ATOM 1412 C CA . THR C 1 26 ? 44.267 0.274 123.041 1.00 80.05 26 THR C CA 1
ATOM 1413 C C . THR C 1 26 ? 45.230 0.112 121.870 1.00 78.44 26 THR C C 1
ATOM 1414 O O . THR C 1 26 ? 46.212 -0.626 121.966 1.00 73.72 26 THR C O 1
ATOM 1418 N N . ILE C 1 27 ? 44.960 0.830 120.781 1.00 83.17 27 ILE C N 1
ATOM 1419 C CA . ILE C 1 27 ? 45.747 0.660 119.551 1.00 86.50 27 ILE C CA 1
ATOM 1420 C C . ILE C 1 27 ? 47.211 0.972 119.870 1.00 85.91 27 ILE C C 1
ATOM 1421 O O . ILE C 1 27 ? 48.127 0.268 119.397 1.00 87.55 27 ILE C O 1
ATOM 1423 N N . ALA C 1 28 ? 47.420 1.997 120.705 1.00 79.42 28 ALA C N 1
ATOM 1424 C CA . ALA C 1 28 ? 48.778 2.433 121.045 1.00 77.23 28 ALA C CA 1
ATOM 1425 C C . ALA C 1 28 ? 49.535 1.266 121.611 1.00 80.32 28 ALA C C 1
ATOM 1426 O O . ALA C 1 28 ? 50.692 1.021 121.266 1.00 76.68 28 ALA C O 1
ATOM 1428 N N . THR C 1 29 ? 48.834 0.558 122.495 1.00 83.70 29 THR C N 1
ATOM 1429 C CA . THR C 1 29 ? 49.339 -0.602 123.194 1.00 85.12 29 THR C CA 1
ATOM 1430 C C . THR C 1 29 ? 49.652 -1.743 122.249 1.00 86.54 29 THR C C 1
ATOM 1431 O O . THR C 1 29 ? 50.678 -2.415 122.388 1.00 80.51 29 THR C O 1
ATOM 1435 N N . LYS C 1 30 ? 48.738 -1.982 121.318 1.00 91.44 30 LYS C N 1
ATOM 1436 C CA . LYS C 1 30 ? 48.904 -3.060 120.354 1.00 96.99 30 LYS C CA 1
ATOM 1437 C C . LYS C 1 30 ? 50.034 -2.703 119.368 1.00 98.82 30 LYS C C 1
ATOM 1438 O O . LYS C 1 30 ? 50.808 -3.573 118.962 1.00 97.72 30 LYS C O 1
ATOM 1440 N N . VAL C 1 31 ? 50.160 -1.430 119.014 1.00 97.55 31 VAL C N 1
ATOM 1441 C CA . VAL C 1 31 ? 51.184 -1.033 118.040 1.00 100.88 31 VAL C CA 1
ATOM 1442 C C . VAL C 1 31 ? 52.587 -0.970 118.647 1.00 93.78 31 VAL C C 1
ATOM 1443 O O . VAL C 1 31 ? 53.573 -1.257 117.998 1.00 87.73 31 VAL C O 1
ATOM 1447 N N . LEU C 1 32 ? 52.684 -0.576 119.897 1.00 92.03 32 LEU C N 1
ATOM 1448 C CA . LEU C 1 32 ? 53.994 -0.424 120.475 1.00 92.10 32 LEU C CA 1
ATOM 1449 C C . LEU C 1 32 ? 54.702 -1.761 120.422 1.00 92.76 32 LEU C C 1
ATOM 1450 O O . LEU C 1 32 ? 54.262 -2.693 121.057 1.00 103.34 32 LEU C O 1
ATOM 1455 N N . SER C 1 33 ? 55.775 -1.869 119.654 1.00 97.75 33 SER C N 1
ATOM 1456 C CA . SER C 1 33 ? 56.604 -3.075 119.692 1.00 105.41 33 SER C CA 1
ATOM 1457 C C . SER C 1 33 ? 58.021 -2.664 120.031 1.00 104.59 33 SER C C 1
ATOM 1458 O O . SER C 1 33 ? 58.773 -2.242 119.164 1.00 103.03 33 SER C O 1
ATOM 1461 N N . PRO C 1 34 ? 58.381 -2.766 121.311 1.00 106.32 34 PRO C N 1
ATOM 1462 C CA . PRO C 1 34 ? 59.716 -2.420 121.808 1.00 108.39 34 PRO C CA 1
ATOM 1463 C C . PRO C 1 34 ? 60.930 -3.001 121.011 1.00 112.84 34 PRO C C 1
ATOM 1464 O O . PRO C 1 34 ? 61.494 -2.291 120.183 1.00 92.66 34 PRO C O 1
ATOM 1468 N N . ASP C 1 35 ? 61.327 -4.254 121.261 1.00 124.82 35 ASP C N 1
ATOM 1469 C CA . ASP C 1 35 ? 62.615 -4.803 120.773 1.00 120.97 35 ASP C CA 1
ATOM 1470 C C . ASP C 1 35 ? 63.834 -3.948 121.188 1.00 110.69 35 ASP C C 1
ATOM 1471 O O . ASP C 1 35 ? 64.522 -3.391 120.333 1.00 99.56 35 ASP C O 1
ATOM 1473 N N . PRO C 1 36 ? 64.109 -3.851 122.513 1.00 116.54 36 PRO C N 1
ATOM 1474 C CA . PRO C 1 36 ? 65.284 -3.069 122.884 1.00 107.29 36 PRO C CA 1
ATOM 1475 C C . PRO C 1 36 ? 66.602 -3.669 122.339 1.00 95.10 36 PRO C C 1
ATOM 1476 O O . PRO C 1 36 ? 66.624 -4.698 121.654 1.00 91.76 36 PRO C O 1
ATOM 1480 N N . ILE C 1 37 ? 67.666 -2.949 122.642 1.00 86.64 37 ILE C N 1
ATOM 1481 C CA . ILE C 1 37 ? 69.008 -3.363 122.465 1.00 89.74 37 ILE C CA 1
ATOM 1482 C C . ILE C 1 37 ? 69.620 -3.912 123.747 1.00 85.32 37 ILE C C 1
ATOM 1483 O O . ILE C 1 37 ? 70.771 -4.330 123.743 1.00 91.34 37 ILE C O 1
ATOM 1485 N N . LEU C 1 38 ? 68.848 -3.927 124.833 1.00 84.91 38 LEU C N 1
ATOM 1486 C CA . LEU C 1 38 ? 69.339 -4.337 126.142 1.00 78.90 38 LEU C CA 1
ATOM 1487 C C . LEU C 1 38 ? 69.037 -5.809 126.466 1.00 80.01 38 LEU C C 1
ATOM 1488 O O . LEU C 1 38 ? 68.080 -6.380 125.949 1.00 74.47 38 LEU C O 1
ATOM 1493 N N . LYS C 1 39 ? 69.875 -6.425 127.302 1.00 88.61 39 LYS C N 1
ATOM 1494 C CA . LYS C 1 39 ? 69.634 -7.804 127.763 1.00 94.13 39 LYS C CA 1
ATOM 1495 C C . LYS C 1 39 ? 68.359 -7.866 128.610 1.00 91.18 39 LYS C C 1
ATOM 1496 O O . LYS C 1 39 ? 68.085 -6.937 129.366 1.00 93.84 39 LYS C O 1
ATOM 1502 N N . PRO C 1 40 ? 67.560 -8.945 128.471 1.00 100.36 40 PRO C N 1
ATOM 1503 C CA . PRO C 1 40 ? 66.403 -9.091 129.368 1.00 98.13 40 PRO C CA 1
ATOM 1504 C C . PRO C 1 40 ? 66.824 -9.221 130.817 1.00 91.38 40 PRO C C 1
ATOM 1505 O O . PRO C 1 40 ? 66.076 -8.811 131.698 1.00 90.17 40 PRO C O 1
ATOM 1509 N N . GLN C 1 41 ? 68.028 -9.761 131.034 1.00 91.33 41 GLN C N 1
ATOM 1510 C CA . GLN C 1 41 ? 68.617 -9.905 132.372 1.00 93.81 41 GLN C CA 1
ATOM 1511 C C . GLN C 1 41 ? 68.861 -8.579 133.084 1.00 88.17 41 GLN C C 1
ATOM 1512 O O . GLN C 1 41 ? 69.178 -8.572 134.277 1.00 86.03 41 GLN C O 1
ATOM 1515 N N . ASP C 1 42 ? 68.756 -7.479 132.339 1.00 78.44 42 ASP C N 1
ATOM 1516 C CA . ASP C 1 42 ? 69.166 -6.178 132.829 1.00 74.02 42 ASP C CA 1
ATOM 1517 C C . ASP C 1 42 ? 68.006 -5.188 132.844 1.00 66.05 42 ASP C C 1
ATOM 1518 O O . ASP C 1 42 ? 68.028 -4.216 133.622 1.00 64.50 42 ASP C O 1
ATOM 1523 N N . PHE C 1 43 ? 66.983 -5.471 132.040 1.00 62.95 43 PHE C N 1
ATOM 1524 C CA . PHE C 1 43 ? 65.924 -4.515 131.758 1.00 63.55 43 PHE C CA 1
ATOM 1525 C C . PHE C 1 43 ? 64.659 -5.241 131.365 1.00 65.71 43 PHE C C 1
ATOM 1526 O O . PHE C 1 43 ? 64.712 -6.185 130.617 1.00 70.96 43 PHE C O 1
ATOM 1534 N N . GLN C 1 44 ? 63.523 -4.820 131.903 1.00 73.53 44 GLN C N 1
ATOM 1535 C CA . GLN C 1 44 ? 62.214 -5.368 131.514 1.00 72.85 44 GLN C CA 1
ATOM 1536 C C . GLN C 1 44 ? 61.198 -4.279 131.419 1.00 67.14 44 GLN C C 1
ATOM 1537 O O . GLN C 1 44 ? 61.235 -3.314 132.184 1.00 70.59 44 GLN C O 1
ATOM 1543 N N . VAL C 1 45 ? 60.238 -4.482 130.542 1.00 61.46 45 VAL C N 1
ATOM 1544 C CA . VAL C 1 45 ? 59.210 -3.508 130.331 1.00 62.28 45 VAL C CA 1
ATOM 1545 C C . VAL C 1 45 ? 57.960 -4.248 129.991 1.00 59.30 45 VAL C C 1
ATOM 1546 O O . VAL C 1 45 ? 57.984 -5.316 129.425 1.00 70.44 45 VAL C O 1
ATOM 1550 N N . ASP C 1 46 ? 56.864 -3.619 130.338 1.00 59.64 46 ASP C N 1
ATOM 1551 C CA . ASP C 1 46 ? 55.566 -4.220 130.396 1.00 57.66 46 ASP C CA 1
ATOM 1552 C C . ASP C 1 46 ? 54.631 -3.073 130.159 1.00 55.51 46 ASP C C 1
ATOM 1553 O O . ASP C 1 46 ? 54.770 -2.023 130.797 1.00 58.04 46 ASP C O 1
ATOM 1558 N N . TYR C 1 47 ? 53.686 -3.229 129.260 1.00 55.55 47 TYR C N 1
ATOM 1559 C CA . TYR C 1 47 ? 52.811 -2.122 128.938 1.00 57.03 47 TYR C CA 1
ATOM 1560 C C . TYR C 1 47 ? 51.415 -2.623 128.701 1.00 58.20 47 TYR C C 1
ATOM 1561 O O . TYR C 1 47 ? 51.200 -3.761 128.272 1.00 64.99 47 TYR C O 1
ATOM 1570 N N . SER C 1 48 ? 50.464 -1.739 128.958 1.00 54.52 48 SER C N 1
ATOM 1571 C CA . SER C 1 48 ? 49.070 -2.100 129.022 1.00 55.54 48 SER C CA 1
ATOM 1572 C C . SER C 1 48 ? 48.274 -0.836 129.040 1.00 56.16 48 SER C C 1
ATOM 1573 O O . SER C 1 48 ? 48.837 0.229 129.208 1.00 55.12 48 SER C O 1
ATOM 1576 N N . SER C 1 49 ? 46.959 -0.955 128.950 1.00 62.76 49 SER C N 1
ATOM 1577 C CA . SER C 1 49 ? 46.071 0.207 129.020 1.00 65.75 49 SER C CA 1
ATOM 1578 C C . SER C 1 49 ? 44.839 -0.056 129.855 1.00 61.96 49 SER C C 1
ATOM 1579 O O . SER C 1 49 ? 44.392 -1.167 129.993 1.00 65.15 49 SER C O 1
ATOM 1582 N N . GLU C 1 50 ? 44.271 1.014 130.352 1.00 61.57 50 GLU C N 1
ATOM 1583 C CA . GLU C 1 50 ? 43.074 0.952 131.148 1.00 65.37 50 GLU C CA 1
ATOM 1584 C C . GLU C 1 50 ? 42.307 2.200 130.766 1.00 66.94 50 GLU C C 1
ATOM 1585 O O . GLU C 1 50 ? 42.801 3.317 130.953 1.00 64.50 50 GLU C O 1
ATOM 1588 N N . LYS C 1 51 ? 41.121 2.005 130.201 1.00 70.96 51 LYS C N 1
ATOM 1589 C CA . LYS C 1 51 ? 40.380 3.091 129.568 1.00 76.12 51 LYS C CA 1
ATOM 1590 C C . LYS C 1 51 ? 41.307 3.832 128.607 1.00 78.23 51 LYS C C 1
ATOM 1591 O O . LYS C 1 51 ? 41.865 3.204 127.683 1.00 77.30 51 LYS C O 1
ATOM 1595 N N . ASN C 1 52 ? 41.494 5.138 128.825 1.00 75.86 52 ASN C N 1
ATOM 1596 C CA . ASN C 1 52 ? 42.233 5.969 127.883 1.00 76.65 52 ASN C CA 1
ATOM 1597 C C . ASN C 1 52 ? 43.684 6.192 128.276 1.00 74.36 52 ASN C C 1
ATOM 1598 O O . ASN C 1 52 ? 44.400 6.878 127.565 1.00 73.59 52 ASN C O 1
ATOM 1603 N N . VAL C 1 53 ? 44.110 5.622 129.402 1.00 70.04 53 VAL C N 1
ATOM 1604 C CA . VAL C 1 53 ? 45.468 5.797 129.890 1.00 65.25 53 VAL C CA 1
ATOM 1605 C C . VAL C 1 53 ? 46.296 4.554 129.663 1.00 62.77 53 VAL C C 1
ATOM 1606 O O . VAL C 1 53 ? 45.916 3.443 130.056 1.00 64.82 53 VAL C O 1
ATOM 1610 N N . MET C 1 54 ? 47.458 4.768 129.077 1.00 64.14 54 MET C N 1
ATOM 1611 C CA . MET C 1 54 ? 48.415 3.712 128.827 1.00 63.42 54 MET C CA 1
ATOM 1612 C C . MET C 1 54 ? 49.392 3.707 129.963 1.00 59.68 54 MET C C 1
ATOM 1613 O O . MET C 1 54 ? 49.836 4.787 130.378 1.00 59.31 54 MET C O 1
ATOM 1618 N N . LEU C 1 55 ? 49.719 2.501 130.450 1.00 55.96 55 LEU C N 1
ATOM 1619 C CA . LEU C 1 55 ? 50.626 2.330 131.566 1.00 55.81 55 LEU C CA 1
ATOM 1620 C C . LEU C 1 55 ? 51.822 1.530 131.196 1.00 56.34 55 LEU C C 1
ATOM 1621 O O . LEU C 1 55 ? 51.687 0.438 130.610 1.00 61.66 55 LEU C O 1
ATOM 1626 N N . VAL C 1 56 ? 52.991 2.033 131.571 1.00 56.97 56 VAL C N 1
ATOM 1627 C CA . VAL C 1 56 ? 54.241 1.373 131.233 1.00 60.46 56 VAL C CA 1
ATOM 1628 C C . VAL C 1 56 ? 55.080 1.278 132.487 1.00 54.64 56 VAL C C 1
ATOM 1629 O O . VAL C 1 56 ? 55.416 2.269 133.084 1.00 55.10 56 VAL C O 1
ATOM 1633 N N . GLN C 1 57 ? 55.436 0.066 132.843 1.00 53.27 57 GLN C N 1
ATOM 1634 C CA . GLN C 1 57 ? 56.340 -0.199 133.918 1.00 53.45 57 GLN C CA 1
ATOM 1635 C C . GLN C 1 57 ? 57.679 -0.637 133.427 1.00 50.40 57 GLN C C 1
ATOM 1636 O O . GLN C 1 57 ? 57.763 -1.650 132.677 1.00 51.35 57 GLN C O 1
ATOM 1642 N N . PHE C 1 58 ? 58.720 0.025 133.933 1.00 47.13 58 PHE C N 1
ATOM 1643 C CA . PHE C 1 58 ? 60.097 -0.325 133.607 1.00 52.77 58 PHE C CA 1
ATOM 1644 C C . PHE C 1 58 ? 60.782 -0.835 134.842 1.00 48.09 58 PHE C C 1
ATOM 1645 O O . PHE C 1 58 ? 60.674 -0.212 135.878 1.00 50.64 58 PHE C O 1
ATOM 1653 N N . ARG C 1 59 ? 61.554 -1.907 134.711 1.00 49.29 59 ARG C N 1
ATOM 1654 C CA . ARG C 1 59 ? 62.379 -2.399 135.805 1.00 52.05 59 ARG C CA 1
ATOM 1655 C C . ARG C 1 59 ? 63.765 -2.588 135.236 1.00 49.81 59 ARG C C 1
ATOM 1656 O O . ARG C 1 59 ? 63.912 -2.972 134.110 1.00 54.50 59 ARG C O 1
ATOM 1660 N N . SER C 1 60 ? 64.785 -2.397 136.040 1.00 51.89 60 SER C N 1
ATOM 1661 C CA . SER C 1 60 ? 66.143 -2.350 135.529 1.00 58.18 60 SER C CA 1
ATOM 1662 C C . SER C 1 60 ? 67.131 -2.570 136.656 1.00 59.20 60 SER C C 1
ATOM 1663 O O . SER C 1 60 ? 66.843 -2.286 137.812 1.00 58.35 60 SER C O 1
ATOM 1666 N N . ILE C 1 61 ? 68.312 -3.036 136.317 1.00 61.25 61 ILE C N 1
ATOM 1667 C CA . ILE C 1 61 ? 69.311 -3.252 137.330 1.00 63.94 61 ILE C CA 1
ATOM 1668 C C . ILE C 1 61 ? 70.000 -1.992 137.777 1.00 61.69 61 ILE C C 1
ATOM 1669 O O . ILE C 1 61 ? 70.656 -2.007 138.802 1.00 68.59 61 ILE C O 1
ATOM 1674 N N . ASP C 1 62 ? 69.883 -0.913 137.015 1.00 64.88 62 ASP C N 1
ATOM 1675 C CA . ASP C 1 62 ? 70.522 0.356 137.401 1.00 64.41 62 ASP C CA 1
ATOM 1676 C C . ASP C 1 62 ? 70.071 1.531 136.549 1.00 61.09 62 ASP C C 1
ATOM 1677 O O . ASP C 1 62 ? 69.297 1.383 135.605 1.00 61.87 62 ASP C O 1
ATOM 1682 N N . ASP C 1 63 ? 70.568 2.708 136.889 1.00 61.05 63 ASP C N 1
ATOM 1683 C CA . ASP C 1 63 ? 70.109 3.919 136.232 1.00 60.62 63 ASP C CA 1
ATOM 1684 C C . ASP C 1 63 ? 70.604 4.017 134.784 1.00 64.91 63 ASP C C 1
ATOM 1685 O O . ASP C 1 63 ? 69.865 4.506 133.923 1.00 64.49 63 ASP C O 1
ATOM 1690 N N . ARG C 1 64 ? 71.831 3.551 134.508 1.00 66.18 64 ARG C N 1
ATOM 1691 C CA . ARG C 1 64 ? 72.388 3.628 133.137 1.00 68.49 64 ARG C CA 1
ATOM 1692 C C . ARG C 1 64 ? 71.469 2.887 132.197 1.00 65.42 64 ARG C C 1
ATOM 1693 O O . ARG C 1 64 ? 71.014 3.425 131.206 1.00 62.83 64 ARG C O 1
ATOM 1695 N N . VAL C 1 65 ? 71.167 1.647 132.535 1.00 62.77 65 VAL C N 1
ATOM 1696 C CA . VAL C 1 65 ? 70.289 0.857 131.698 1.00 60.89 65 VAL C CA 1
ATOM 1697 C C . VAL C 1 65 ? 68.915 1.532 131.570 1.00 57.65 65 VAL C C 1
ATOM 1698 O O . VAL C 1 65 ? 68.428 1.806 130.481 1.00 53.87 65 VAL C O 1
ATOM 1702 N N . LEU C 1 66 ? 68.298 1.833 132.693 1.00 57.50 66 LEU C N 1
ATOM 1703 C CA . LEU C 1 66 ? 67.021 2.556 132.687 1.00 55.76 66 LEU C CA 1
ATOM 1704 C C . LEU C 1 66 ? 66.966 3.824 131.787 1.00 55.75 66 LEU C C 1
ATOM 1705 O O . LEU C 1 66 ? 65.992 4.067 131.092 1.00 54.03 66 LEU C O 1
ATOM 1710 N N . ARG C 1 67 ? 67.980 4.674 131.851 1.00 58.00 67 ARG C N 1
ATOM 1711 C CA . ARG C 1 67 ? 68.000 5.851 131.013 1.00 60.36 67 ARG C CA 1
ATOM 1712 C C . ARG C 1 67 ? 67.839 5.416 129.545 1.00 62.78 67 ARG C C 1
ATOM 1713 O O . ARG C 1 67 ? 66.948 5.891 128.838 1.00 63.26 67 ARG C O 1
ATOM 1721 N N . VAL C 1 68 ? 68.685 4.484 129.106 1.00 59.80 68 VAL C N 1
ATOM 1722 C CA . VAL C 1 68 ? 68.672 4.025 127.724 1.00 59.67 68 VAL C CA 1
ATOM 1723 C C . VAL C 1 68 ? 67.260 3.560 127.442 1.00 58.73 68 VAL C C 1
ATOM 1724 O O . VAL C 1 68 ? 66.660 3.911 126.440 1.00 57.64 68 VAL C O 1
ATOM 1728 N N . GLY C 1 69 ? 66.698 2.788 128.358 1.00 57.79 69 GLY C N 1
ATOM 1729 C CA . GLY C 1 69 ? 65.494 2.049 128.013 1.00 58.83 69 GLY C CA 1
ATOM 1730 C C . GLY C 1 69 ? 64.301 2.959 127.869 1.00 57.25 69 GLY C C 1
ATOM 1731 O O . GLY C 1 69 ? 63.489 2.848 126.963 1.00 62.53 69 GLY C O 1
ATOM 1732 N N . VAL C 1 70 ? 64.214 3.892 128.792 1.00 61.17 70 VAL C N 1
ATOM 1733 C CA . VAL C 1 70 ? 63.035 4.715 128.939 1.00 56.91 70 VAL C CA 1
ATOM 1734 C C . VAL C 1 70 ? 62.954 5.808 127.883 1.00 59.55 70 VAL C C 1
ATOM 1735 O O . VAL C 1 70 ? 61.869 6.127 127.414 1.00 58.59 70 VAL C O 1
ATOM 1739 N N . SER C 1 71 ? 64.094 6.403 127.544 1.00 60.86 71 SER C N 1
ATOM 1740 C CA . SER C 1 71 ? 64.140 7.369 126.461 1.00 67.45 71 SER C CA 1
ATOM 1741 C C . SER C 1 71 ? 63.767 6.641 125.159 1.00 70.17 71 SER C C 1
ATOM 1742 O O . SER C 1 71 ? 62.957 7.126 124.337 1.00 64.45 71 SER C O 1
ATOM 1745 N N . SER C 1 72 ? 64.348 5.457 124.985 1.00 70.52 72 SER C N 1
ATOM 1746 C CA . SER C 1 72 ? 64.121 4.712 123.761 1.00 72.33 72 SER C CA 1
ATOM 1747 C C . SER C 1 72 ? 62.614 4.502 123.548 1.00 72.41 72 SER C C 1
ATOM 1748 O O . SER C 1 72 ? 62.050 4.804 122.492 1.00 68.14 72 SER C O 1
ATOM 1751 N N . ILE C 1 73 ? 61.952 4.060 124.605 1.00 66.12 73 ILE C N 1
ATOM 1752 C CA . ILE C 1 73 ? 60.555 3.677 124.490 1.00 67.46 73 ILE C CA 1
ATOM 1753 C C . ILE C 1 73 ? 59.603 4.887 124.388 1.00 65.05 73 ILE C C 1
ATOM 1754 O O . ILE C 1 73 ? 58.577 4.849 123.705 1.00 66.84 73 ILE C O 1
ATOM 1759 N N . ILE C 1 74 ? 59.946 5.972 125.051 1.00 64.80 74 ILE C N 1
ATOM 1760 C CA . ILE C 1 74 ? 59.185 7.211 124.886 1.00 69.57 74 ILE C CA 1
ATOM 1761 C C . ILE C 1 74 ? 59.326 7.770 123.434 1.00 72.28 74 ILE C C 1
ATOM 1762 O O . ILE C 1 74 ? 58.377 8.357 122.887 1.00 72.67 74 ILE C O 1
ATOM 1767 N N . ASP C 1 75 ? 60.471 7.564 122.790 1.00 71.49 75 ASP C N 1
ATOM 1768 C CA . ASP C 1 75 ? 60.563 7.913 121.362 1.00 72.68 75 ASP C CA 1
ATOM 1769 C C . ASP C 1 75 ? 59.468 7.186 120.581 1.00 73.88 75 ASP C C 1
ATOM 1770 O O . ASP C 1 75 ? 58.650 7.825 119.910 1.00 71.26 75 ASP C O 1
ATOM 1775 N N . SER C 1 76 ? 59.381 5.862 120.745 1.00 73.88 76 SER C N 1
ATOM 1776 C CA . SER C 1 76 ? 58.397 5.091 119.972 1.00 70.88 76 SER C CA 1
ATOM 1777 C C . SER C 1 76 ? 57.030 5.599 120.234 1.00 70.86 76 SER C C 1
ATOM 1778 O O . SER C 1 76 ? 56.231 5.752 119.325 1.00 80.69 76 SER C O 1
ATOM 1781 N N . ILE C 1 77 ? 56.759 5.897 121.485 1.00 68.74 77 ILE C N 1
ATOM 1782 C CA . ILE C 1 77 ? 55.434 6.323 121.828 1.00 70.40 77 ILE C CA 1
ATOM 1783 C C . ILE C 1 77 ? 55.161 7.683 121.153 1.00 72.19 77 ILE C C 1
ATOM 1784 O O . ILE C 1 77 ? 54.049 7.936 120.661 1.00 71.55 77 ILE C O 1
ATOM 1788 N N . LYS C 1 78 ? 56.170 8.549 121.125 1.00 71.21 78 LYS C N 1
ATOM 1789 C CA . LYS C 1 78 ? 56.001 9.833 120.469 1.00 76.03 78 LYS C CA 1
ATOM 1790 C C . LYS C 1 78 ? 55.625 9.628 119.013 1.00 76.99 78 LYS C C 1
ATOM 1791 O O . LYS C 1 78 ? 54.696 10.239 118.508 1.00 78.40 78 LYS C O 1
ATOM 1797 N N . THR C 1 79 ? 56.301 8.710 118.357 1.00 77.34 79 THR C N 1
ATOM 1798 C CA . THR C 1 79 ? 55.992 8.429 116.964 1.00 85.66 79 THR C CA 1
ATOM 1799 C C . THR C 1 79 ? 54.503 8.098 116.785 1.00 90.24 79 THR C C 1
ATOM 1800 O O . THR C 1 79 ? 53.823 8.664 115.916 1.00 94.16 79 THR C O 1
ATOM 1804 N N . ILE C 1 80 ? 54.019 7.187 117.632 1.00 87.52 80 ILE C N 1
ATOM 1805 C CA . ILE C 1 80 ? 52.640 6.724 117.586 1.00 85.44 80 ILE C CA 1
ATOM 1806 C C . ILE C 1 80 ? 51.708 7.900 117.760 1.00 87.57 80 ILE C C 1
ATOM 1807 O O . ILE C 1 80 ? 50.748 8.061 117.011 1.00 92.43 80 ILE C O 1
ATOM 1812 N N . VAL C 1 81 ? 52.010 8.746 118.731 1.00 87.50 81 VAL C N 1
ATOM 1813 C CA . VAL C 1 81 ? 51.177 9.910 118.975 1.00 90.60 81 VAL C CA 1
ATOM 1814 C C . VAL C 1 81 ? 51.125 10.761 117.694 1.00 92.49 81 VAL C C 1
ATOM 1815 O O . VAL C 1 81 ? 50.051 11.165 117.256 1.00 91.94 81 VAL C O 1
ATOM 1819 N N . GLU C 1 82 ? 52.280 10.994 117.083 1.00 93.23 82 GLU C N 1
ATOM 1820 C CA . GLU C 1 82 ? 52.342 11.806 115.878 1.00 101.18 82 GLU C CA 1
ATOM 1821 C C . GLU C 1 82 ? 51.377 11.229 114.850 1.00 103.74 82 GLU C C 1
ATOM 1822 O O . GLU C 1 82 ? 50.423 11.891 114.424 1.00 103.77 82 GLU C O 1
ATOM 1824 N N . ALA C 1 83 ? 51.613 9.970 114.494 1.00 102.66 83 ALA C N 1
ATOM 1825 C CA . ALA C 1 83 ? 50.781 9.262 113.528 1.00 100.77 83 ALA C CA 1
ATOM 1826 C C . ALA C 1 83 ? 49.283 9.419 113.816 1.00 103.02 83 ALA C C 1
ATOM 1827 O O . ALA C 1 83 ? 48.519 9.757 112.926 1.00 107.77 83 ALA C O 1
ATOM 1829 N N . MET C 1 84 ? 48.867 9.198 115.054 1.00 102.42 84 MET C N 1
ATOM 1830 C CA . MET C 1 84 ? 47.463 9.397 115.414 1.00 103.03 84 MET C CA 1
ATOM 1831 C C . MET C 1 84 ? 47.003 10.828 115.101 1.00 102.65 84 MET C C 1
ATOM 1832 O O . MET C 1 84 ? 45.833 11.031 114.811 1.00 105.14 84 MET C O 1
ATOM 1834 N N . ASP C 1 85 ? 47.922 11.799 115.156 1.00 103.78 85 ASP C N 1
ATOM 1835 C CA . ASP C 1 85 ? 47.568 13.222 115.034 1.00 112.55 85 ASP C CA 1
ATOM 1836 C C . ASP C 1 85 ? 47.227 13.560 113.594 1.00 120.05 85 ASP C C 1
ATOM 1837 O O . ASP C 1 85 ? 45.990 13.572 113.232 1.00 126.79 85 ASP C O 1
ATOM 1842 N N . LYS D 2 2 ? 64.994 -0.550 167.635 1.00 62.97 2 LYS D N 1
ATOM 1843 C CA . LYS D 2 2 ? 64.815 0.150 166.336 1.00 69.01 2 LYS D CA 1
ATOM 1844 C C . LYS D 2 2 ? 65.978 1.115 166.102 1.00 62.38 2 LYS D C 1
ATOM 1845 O O . LYS D 2 2 ? 66.604 1.558 167.025 1.00 60.93 2 LYS D O 1
ATOM 1851 N N . LEU D 2 3 ? 66.282 1.423 164.856 1.00 63.55 3 LEU D N 1
ATOM 1852 C CA . LEU D 2 3 ? 67.373 2.322 164.560 1.00 59.10 3 LEU D CA 1
ATOM 1853 C C . LEU D 2 3 ? 66.875 3.757 164.455 1.00 53.29 3 LEU D C 1
ATOM 1854 O O . LEU D 2 3 ? 65.709 4.007 164.186 1.00 50.51 3 LEU D O 1
ATOM 1859 N N . PRO D 2 4 ? 67.775 4.708 164.629 1.00 48.61 4 PRO D N 1
ATOM 1860 C CA . PRO D 2 4 ? 67.370 6.028 164.258 1.00 49.38 4 PRO D CA 1
ATOM 1861 C C . PRO D 2 4 ? 67.124 6.112 162.760 1.00 48.36 4 PRO D C 1
ATOM 1862 O O . PRO D 2 4 ? 67.843 5.476 162.053 1.00 47.22 4 PRO D O 1
ATOM 1866 N N . VAL D 2 5 ? 66.136 6.901 162.304 1.00 46.26 5 VAL D N 1
ATOM 1867 C CA . VAL D 2 5 ? 65.898 7.087 160.873 1.00 46.16 5 VAL D CA 1
ATOM 1868 C C . VAL D 2 5 ? 65.618 8.551 160.499 1.00 43.31 5 VAL D C 1
ATOM 1869 O O . VAL D 2 5 ? 65.423 9.409 161.353 1.00 38.74 5 VAL D O 1
ATOM 1873 N N . ALA D 2 6 ? 65.596 8.802 159.199 1.00 42.94 6 ALA D N 1
ATOM 1874 C CA . ALA D 2 6 ? 65.237 10.086 158.697 1.00 41.93 6 ALA D CA 1
ATOM 1875 C C . ALA D 2 6 ? 64.536 10.006 157.360 1.00 42.26 6 ALA D C 1
ATOM 1876 O O . ALA D 2 6 ? 64.797 9.102 156.577 1.00 44.50 6 ALA D O 1
ATOM 1878 N N . GLN D 2 7 ? 63.629 10.951 157.121 1.00 40.44 7 GLN D N 1
ATOM 1879 C CA . GLN D 2 7 ? 62.945 11.044 155.847 1.00 41.24 7 GLN D CA 1
ATOM 1880 C C . GLN D 2 7 ? 63.054 12.537 155.344 1.00 40.84 7 GLN D C 1
ATOM 1881 O O . GLN D 2 7 ? 62.847 13.489 156.110 1.00 37.52 7 GLN D O 1
ATOM 1887 N N . TYR D 2 8 ? 63.386 12.699 154.075 1.00 39.54 8 TYR D N 1
ATOM 1888 C CA . TYR D 2 8 ? 63.551 14.022 153.438 1.00 39.47 8 TYR D CA 1
ATOM 1889 C C . TYR D 2 8 ? 62.577 14.179 152.318 1.00 38.66 8 TYR D C 1
ATOM 1890 O O . TYR D 2 8 ? 62.300 13.257 151.589 1.00 40.79 8 TYR D O 1
ATOM 1899 N N . SER D 2 9 ? 62.087 15.380 152.153 1.00 39.95 9 SER D N 1
ATOM 1900 C CA . SER D 2 9 ? 61.103 15.655 151.130 1.00 41.03 9 SER D CA 1
ATOM 1901 C C . SER D 2 9 ? 61.385 17.041 150.488 1.00 40.40 9 SER D C 1
ATOM 1902 O O . SER D 2 9 ? 61.666 17.970 151.185 1.00 43.02 9 SER D O 1
ATOM 1905 N N . ALA D 2 10 ? 61.271 17.184 149.190 1.00 41.71 10 ALA D N 1
ATOM 1906 C CA . ALA D 2 10 ? 61.524 18.469 148.521 1.00 44.10 10 ALA D CA 1
ATOM 1907 C C . ALA D 2 10 ? 60.534 18.712 147.403 1.00 44.62 10 ALA D C 1
ATOM 1908 O O . ALA D 2 10 ? 59.998 17.773 146.846 1.00 45.56 10 ALA D O 1
ATOM 1910 N N . PRO D 2 11 ? 60.308 19.974 147.047 1.00 45.36 11 PRO D N 1
ATOM 1911 C CA . PRO D 2 11 ? 59.187 20.247 146.164 1.00 45.75 11 PRO D CA 1
ATOM 1912 C C . PRO D 2 11 ? 59.411 19.822 144.735 1.00 46.31 11 PRO D C 1
ATOM 1913 O O . PRO D 2 11 ? 58.495 19.953 143.967 1.00 48.19 11 PRO D O 1
ATOM 1917 N N . ASP D 2 12 ? 60.601 19.363 144.360 1.00 46.73 12 ASP D N 1
ATOM 1918 C CA . ASP D 2 12 ? 60.788 18.801 143.016 1.00 50.85 12 ASP D CA 1
ATOM 1919 C C . ASP D 2 12 ? 60.315 17.333 142.950 1.00 51.99 12 ASP D C 1
ATOM 1920 O O . ASP D 2 12 ? 60.581 16.660 142.004 1.00 53.01 12 ASP D O 1
ATOM 1925 N N . GLY D 2 13 ? 59.648 16.830 143.973 1.00 48.43 13 GLY D N 1
ATOM 1926 C CA . GLY D 2 13 ? 59.043 15.529 143.892 1.00 48.95 13 GLY D CA 1
ATOM 1927 C C . GLY D 2 13 ? 59.917 14.439 144.434 1.00 47.56 13 GLY D C 1
ATOM 1928 O O . GLY D 2 13 ? 59.633 13.293 144.235 1.00 51.32 13 GLY D O 1
ATOM 1929 N N . VAL D 2 14 ? 60.984 14.799 145.117 1.00 47.44 14 VAL D N 1
ATOM 1930 C CA . VAL D 2 14 ? 61.974 13.854 145.594 1.00 45.98 14 VAL D CA 1
ATOM 1931 C C . VAL D 2 14 ? 61.711 13.462 147.045 1.00 45.83 14 VAL D C 1
ATOM 1932 O O . VAL D 2 14 ? 61.463 14.314 147.872 1.00 44.05 14 VAL D O 1
ATOM 1936 N N . GLU D 2 15 ? 61.766 12.164 147.351 1.00 46.43 15 GLU D N 1
ATOM 1937 C CA . GLU D 2 15 ? 61.540 11.712 148.751 1.00 45.51 15 GLU D CA 1
ATOM 1938 C C . GLU D 2 15 ? 62.669 10.801 149.047 1.00 43.94 15 GLU D C 1
ATOM 1939 O O . GLU D 2 15 ? 62.979 9.964 148.255 1.00 44.88 15 GLU D O 1
ATOM 1943 N N . LYS D 2 16 ? 63.306 10.948 150.178 1.00 42.23 16 LYS D N 1
ATOM 1944 C CA . LYS D 2 16 ? 64.516 10.196 150.400 1.00 43.38 16 LYS D CA 1
ATOM 1945 C C . LYS D 2 16 ? 64.502 9.668 151.814 1.00 44.51 16 LYS D C 1
ATOM 1946 O O . LYS D 2 16 ? 64.386 10.449 152.757 1.00 41.42 16 LYS D O 1
ATOM 1952 N N . SER D 2 17 ? 64.622 8.346 151.946 1.00 48.92 17 SER D N 1
ATOM 1953 C CA . SER D 2 17 ? 64.788 7.689 153.262 1.00 49.66 17 SER D CA 1
ATOM 1954 C C . SER D 2 17 ? 66.219 7.416 153.636 1.00 51.53 17 SER D C 1
ATOM 1955 O O . SER D 2 17 ? 67.023 6.966 152.803 1.00 58.80 17 SER D O 1
ATOM 1958 N N . PHE D 2 18 ? 66.522 7.638 154.901 1.00 48.08 18 PHE D N 1
ATOM 1959 C CA . PHE D 2 18 ? 67.795 7.272 155.478 1.00 49.62 18 PHE D CA 1
ATOM 1960 C C . PHE D 2 18 ? 67.657 6.236 156.589 1.00 51.28 18 PHE D C 1
ATOM 1961 O O . PHE D 2 18 ? 66.789 6.327 157.464 1.00 52.86 18 PHE D O 1
ATOM 1969 N N . ALA D 2 19 ? 68.532 5.261 156.563 1.00 58.46 19 ALA D N 1
ATOM 1970 C CA . ALA D 2 19 ? 68.669 4.286 157.631 1.00 62.66 19 ALA D CA 1
ATOM 1971 C C . ALA D 2 19 ? 70.123 3.924 157.611 1.00 68.23 19 ALA D C 1
ATOM 1972 O O . ALA D 2 19 ? 70.685 3.691 156.550 1.00 80.58 19 ALA D O 1
ATOM 1974 N N . PRO D 2 20 ? 70.747 3.863 158.767 1.00 77.08 20 PRO D N 1
ATOM 1975 C CA . PRO D 2 20 ? 72.147 3.409 158.872 1.00 86.49 20 PRO D CA 1
ATOM 1976 C C . PRO D 2 20 ? 72.384 1.966 158.392 1.00 86.80 20 PRO D C 1
ATOM 1977 O O . PRO D 2 20 ? 71.596 1.066 158.717 1.00 83.18 20 PRO D O 1
ATOM 1981 N N . LEU D 2 64 ? 80.345 -2.380 173.344 1.00 99.13 64 LEU D N 1
ATOM 1982 C CA . LEU D 2 64 ? 79.701 -1.085 173.155 1.00 96.58 64 LEU D CA 1
ATOM 1983 C C . LEU D 2 64 ? 78.260 -1.130 173.716 1.00 90.66 64 LEU D C 1
ATOM 1984 O O . LEU D 2 64 ? 77.613 -2.175 173.662 1.00 92.52 64 LEU D O 1
ATOM 1989 N N . THR D 2 65 ? 77.771 -0.016 174.272 1.00 77.71 65 THR D N 1
ATOM 1990 C CA . THR D 2 65 ? 76.432 0.020 174.899 1.00 69.84 65 THR D CA 1
ATOM 1991 C C . THR D 2 65 ? 75.348 0.387 173.889 1.00 64.14 65 THR D C 1
ATOM 1992 O O . THR D 2 65 ? 75.648 0.919 172.809 1.00 63.54 65 THR D O 1
ATOM 1996 N N . TYR D 2 66 ? 74.097 0.066 174.217 1.00 59.93 66 TYR D N 1
ATOM 1997 C CA . TYR D 2 66 ? 72.932 0.509 173.455 1.00 59.23 66 TYR D CA 1
ATOM 1998 C C . TYR D 2 66 ? 73.024 2.008 173.044 1.00 58.58 66 TYR D C 1
ATOM 1999 O O . TYR D 2 66 ? 72.848 2.353 171.854 1.00 56.72 66 TYR D O 1
ATOM 2008 N N . LEU D 2 67 ? 73.222 2.890 174.035 1.00 54.90 67 LEU D N 1
ATOM 2009 C CA . LEU D 2 67 ? 73.338 4.304 173.769 1.00 52.92 67 LEU D CA 1
ATOM 2010 C C . LEU D 2 67 ? 74.618 4.672 173.001 1.00 53.27 67 LEU D C 1
ATOM 2011 O O . LEU D 2 67 ? 74.642 5.691 172.285 1.00 50.25 67 LEU D O 1
ATOM 2016 N N . GLY D 2 68 ? 75.679 3.898 173.215 1.00 55.01 68 GLY D N 1
ATOM 2017 C CA . GLY D 2 68 ? 76.927 4.087 172.513 1.00 58.58 68 GLY D CA 1
ATOM 2018 C C . GLY D 2 68 ? 76.744 3.794 171.044 1.00 59.31 68 GLY D C 1
ATOM 2019 O O . GLY D 2 68 ? 77.091 4.604 170.185 1.00 59.53 68 GLY D O 1
ATOM 2020 N N . GLN D 2 69 ? 76.166 2.634 170.767 1.00 61.34 69 GLN D N 1
ATOM 2021 C CA . GLN D 2 69 ? 75.778 2.310 169.412 1.00 62.40 69 GLN D CA 1
ATOM 2022 C C . GLN D 2 69 ? 74.878 3.415 168.872 1.00 59.35 69 GLN D C 1
ATOM 2023 O O . GLN D 2 69 ? 75.112 3.919 167.781 1.00 59.44 69 GLN D O 1
ATOM 2027 N N . LEU D 2 70 ? 73.869 3.811 169.638 1.00 57.43 70 LEU D N 1
ATOM 2028 C CA . LEU D 2 70 ? 72.925 4.822 169.167 1.00 55.54 70 LEU D CA 1
ATOM 2029 C C . LEU D 2 70 ? 73.666 6.023 168.633 1.00 53.76 70 LEU D C 1
ATOM 2030 O O . LEU D 2 70 ? 73.354 6.502 167.550 1.00 52.25 70 LEU D O 1
ATOM 2035 N N . ARG D 2 71 ? 74.668 6.458 169.382 1.00 54.00 71 ARG D N 1
ATOM 2036 C CA . ARG D 2 71 ? 75.446 7.633 169.035 1.00 58.21 71 ARG D CA 1
ATOM 2037 C C . ARG D 2 71 ? 76.283 7.425 167.741 1.00 61.07 71 ARG D C 1
ATOM 2038 O O . ARG D 2 71 ? 76.441 8.362 166.968 1.00 64.03 71 ARG D O 1
ATOM 2043 N N . THR D 2 72 ? 76.809 6.232 167.509 1.00 62.31 72 THR D N 1
ATOM 2044 C CA . THR D 2 72 ? 77.556 6.019 166.300 1.00 66.02 72 THR D CA 1
ATOM 2045 C C . THR D 2 72 ? 76.572 6.007 165.161 1.00 65.40 72 THR D C 1
ATOM 2046 O O . THR D 2 72 ? 76.805 6.660 164.127 1.00 64.51 72 THR D O 1
ATOM 2050 N N . GLN D 2 73 ? 75.432 5.352 165.359 1.00 61.93 73 GLN D N 1
ATOM 2051 C CA . GLN D 2 73 ? 74.443 5.336 164.302 1.00 59.01 73 GLN D CA 1
ATOM 2052 C C . GLN D 2 73 ? 74.048 6.768 163.920 1.00 57.56 73 GLN D C 1
ATOM 2053 O O . GLN D 2 73 ? 73.827 7.066 162.731 1.00 59.11 73 GLN D O 1
ATOM 2059 N N . LEU D 2 74 ? 73.949 7.659 164.901 1.00 55.73 74 LEU D N 1
ATOM 2060 C CA . LEU D 2 74 ? 73.559 9.022 164.575 1.00 53.35 74 LEU D CA 1
ATOM 2061 C C . LEU D 2 74 ? 74.654 9.702 163.822 1.00 53.94 74 LEU D C 1
ATOM 2062 O O . LEU D 2 74 ? 74.397 10.578 163.033 1.00 52.99 74 LEU D O 1
ATOM 2067 N N . THR D 2 75 ? 75.890 9.340 164.114 1.00 58.00 75 THR D N 1
ATOM 2068 C CA . THR D 2 75 ? 77.005 9.932 163.390 1.00 64.71 75 THR D CA 1
ATOM 2069 C C . THR D 2 75 ? 76.987 9.511 161.896 1.00 63.05 75 THR D C 1
ATOM 2070 O O . THR D 2 75 ? 77.255 10.306 161.016 1.00 63.02 75 THR D O 1
ATOM 2074 N N . GLY D 2 76 ? 76.625 8.265 161.650 1.00 63.50 76 GLY D N 1
ATOM 2075 C CA . GLY D 2 76 ? 76.483 7.735 160.314 1.00 65.70 76 GLY D CA 1
ATOM 2076 C C . GLY D 2 76 ? 75.310 8.322 159.567 1.00 67.01 76 GLY D C 1
ATOM 2077 O O . GLY D 2 76 ? 75.369 8.534 158.347 1.00 70.22 76 GLY D O 1
ATOM 2078 N N . LEU D 2 77 ? 74.235 8.595 160.289 1.00 63.77 77 LEU D N 1
ATOM 2079 C CA . LEU D 2 77 ? 73.059 9.173 159.649 1.00 61.32 77 LEU D CA 1
ATOM 2080 C C . LEU D 2 77 ? 73.383 10.614 159.209 1.00 57.57 77 LEU D C 1
ATOM 2081 O O . LEU D 2 77 ? 72.992 11.065 158.158 1.00 50.52 77 LEU D O 1
ATOM 2086 N N . GLN D 2 78 ? 74.086 11.319 160.074 1.00 57.95 78 GLN D N 1
ATOM 2087 C CA . GLN D 2 78 ? 74.496 12.684 159.869 1.00 56.97 78 GLN D CA 1
ATOM 2088 C C . GLN D 2 78 ? 75.393 12.810 158.653 1.00 59.56 78 GLN D C 1
ATOM 2089 O O . GLN D 2 78 ? 75.394 13.828 157.990 1.00 58.06 78 GLN D O 1
ATOM 2095 N N . ASP D 2 79 ? 76.180 11.786 158.388 1.00 63.07 79 ASP D N 1
ATOM 2096 C CA . ASP D 2 79 ? 77.047 11.812 157.241 1.00 65.87 79 ASP D CA 1
ATOM 2097 C C . ASP D 2 79 ? 76.218 11.558 155.991 1.00 64.47 79 ASP D C 1
ATOM 2098 O O . ASP D 2 79 ? 76.368 12.289 154.994 1.00 68.07 79 ASP D O 1
ATOM 2103 N N . ASP D 2 80 ? 75.335 10.551 156.043 1.00 61.94 80 ASP D N 1
ATOM 2104 C CA . ASP D 2 80 ? 74.388 10.299 154.942 1.00 60.81 80 ASP D CA 1
ATOM 2105 C C . ASP D 2 80 ? 73.652 11.604 154.546 1.00 55.45 80 ASP D C 1
ATOM 2106 O O . ASP D 2 80 ? 73.619 11.997 153.386 1.00 60.18 80 ASP D O 1
ATOM 2111 N N . ILE D 2 81 ? 73.074 12.281 155.508 1.00 51.75 81 ILE D N 1
ATOM 2112 C CA . ILE D 2 81 ? 72.289 13.477 155.241 1.00 48.55 81 ILE D CA 1
ATOM 2113 C C . ILE D 2 81 ? 73.189 14.519 154.582 1.00 52.07 81 ILE D C 1
ATOM 2114 O O . ILE D 2 81 ? 72.815 15.126 153.593 1.00 52.19 81 ILE D O 1
ATOM 2119 N N . ASN D 2 82 ? 74.383 14.708 155.128 1.00 56.10 82 ASN D N 1
ATOM 2120 C CA . ASN D 2 82 ? 75.301 15.712 154.633 1.00 57.26 82 ASN D CA 1
ATOM 2121 C C . ASN D 2 82 ? 75.745 15.328 153.220 1.00 59.43 82 ASN D C 1
ATOM 2122 O O . ASN D 2 82 ? 75.713 16.142 152.297 1.00 58.80 82 ASN D O 1
ATOM 2127 N N . GLU D 2 83 ? 76.106 14.076 153.040 1.00 60.30 83 GLU D N 1
ATOM 2128 C CA . GLU D 2 83 ? 76.430 13.601 151.710 1.00 64.97 83 GLU D CA 1
ATOM 2129 C C . GLU D 2 83 ? 75.264 13.855 150.720 1.00 61.46 83 GLU D C 1
ATOM 2130 O O . GLU D 2 83 ? 75.452 14.392 149.656 1.00 62.57 83 GLU D O 1
ATOM 2133 N N . PHE D 2 84 ? 74.052 13.508 151.106 1.00 58.13 84 PHE D N 1
ATOM 2134 C CA . PHE D 2 84 ? 72.913 13.616 150.203 1.00 53.55 84 PHE D CA 1
ATOM 2135 C C . PHE D 2 84 ? 72.625 15.071 149.814 1.00 54.69 84 PHE D C 1
ATOM 2136 O O . PHE D 2 84 ? 72.266 15.361 148.673 1.00 53.35 84 PHE D O 1
ATOM 2144 N N . LEU D 2 85 ? 72.738 15.977 150.782 1.00 55.91 85 LEU D N 1
ATOM 2145 C CA . LEU D 2 85 ? 72.335 17.351 150.556 1.00 54.73 85 LEU D CA 1
ATOM 2146 C C . LEU D 2 85 ? 73.407 18.033 149.726 1.00 61.33 85 LEU D C 1
ATOM 2147 O O . LEU D 2 85 ? 73.107 18.827 148.825 1.00 63.71 85 LEU D O 1
ATOM 2152 N N . THR D 2 86 ? 74.658 17.706 150.018 1.00 65.80 86 THR D N 1
ATOM 2153 C CA . THR D 2 86 ? 75.759 18.273 149.276 1.00 72.07 86 THR D CA 1
ATOM 2154 C C . THR D 2 86 ? 75.613 17.914 147.790 1.00 72.71 86 THR D C 1
ATOM 2155 O O . THR D 2 86 ? 75.655 18.793 146.931 1.00 72.05 86 THR D O 1
ATOM 2159 N N . GLY D 2 87 ? 75.379 16.633 147.516 1.00 69.21 87 GLY D N 1
ATOM 2160 C CA . GLY D 2 87 ? 75.051 16.171 146.174 1.00 70.55 87 GLY D CA 1
ATOM 2161 C C . GLY D 2 87 ? 73.902 16.921 145.522 1.00 67.69 87 GLY D C 1
ATOM 2162 O O . GLY D 2 87 ? 73.914 17.157 144.336 1.00 64.81 87 GLY D O 1
ATOM 2163 N N . ARG D 2 88 ? 72.887 17.279 146.288 1.00 64.17 88 ARG D N 1
ATOM 2164 C CA . ARG D 2 88 ? 71.771 17.992 145.716 1.00 62.61 88 ARG D CA 1
ATOM 2165 C C . ARG D 2 88 ? 72.227 19.363 145.323 1.00 66.23 88 ARG D C 1
ATOM 2166 O O . ARG D 2 88 ? 71.765 19.879 144.325 1.00 69.45 88 ARG D O 1
ATOM 2174 N N . MET D 2 89 ? 73.102 19.973 146.120 1.00 68.57 89 MET D N 1
ATOM 2175 C CA . MET D 2 89 ? 73.621 21.306 145.788 1.00 68.81 89 MET D CA 1
ATOM 2176 C C . MET D 2 89 ? 74.561 21.226 144.556 1.00 72.77 89 MET D C 1
ATOM 2177 O O . MET D 2 89 ? 74.428 21.998 143.629 1.00 68.00 89 MET D O 1
ATOM 2182 N N . GLU D 2 90 ? 75.483 20.265 144.547 1.00 72.02 90 GLU D N 1
ATOM 2183 C CA . GLU D 2 90 ? 76.372 20.081 143.426 1.00 74.85 90 GLU D CA 1
ATOM 2184 C C . GLU D 2 90 ? 75.602 19.927 142.102 1.00 76.93 90 GLU D C 1
ATOM 2185 O O . GLU D 2 90 ? 75.997 20.502 141.115 1.00 85.59 90 GLU D O 1
ATOM 2189 N N . LEU D 2 91 ? 74.492 19.210 142.061 1.00 76.46 91 LEU D N 1
ATOM 2190 C CA . LEU D 2 91 ? 73.707 19.137 140.811 1.00 80.29 91 LEU D CA 1
ATOM 2191 C C . LEU D 2 91 ? 72.949 20.418 140.471 1.00 81.37 91 LEU D C 1
ATOM 2192 O O . LEU D 2 91 ? 72.737 20.690 139.297 1.00 84.06 91 LEU D O 1
ATOM 2197 N N . ALA D 2 92 ? 72.500 21.166 141.477 1.00 78.76 92 ALA D N 1
ATOM 2198 C CA . ALA D 2 92 ? 71.788 22.420 141.222 1.00 78.26 92 ALA D CA 1
ATOM 2199 C C . ALA D 2 92 ? 72.739 23.469 140.616 1.00 81.88 92 ALA D C 1
ATOM 2200 O O . ALA D 2 92 ? 72.330 24.250 139.758 1.00 80.81 92 ALA D O 1
ATOM 2202 N N . LYS D 2 93 ? 74.000 23.458 141.058 1.00 84.69 93 LYS D N 1
ATOM 2203 C CA . LYS D 2 93 ? 75.012 24.392 140.553 1.00 93.33 93 LYS D CA 1
ATOM 2204 C C . LYS D 2 93 ? 75.394 24.016 139.104 1.00 91.08 93 LYS D C 1
ATOM 2205 O O . LYS D 2 93 ? 75.420 24.864 138.241 1.00 90.02 93 LYS D O 1
ATOM 2208 N N . ASN D 2 94 ? 75.637 22.731 138.856 1.00 93.15 94 ASN D N 1
ATOM 2209 C CA . ASN D 2 94 ? 75.897 22.224 137.508 1.00 98.79 94 ASN D CA 1
ATOM 2210 C C . ASN D 2 94 ? 74.762 22.499 136.522 1.00 99.99 94 ASN D C 1
ATOM 2211 O O . ASN D 2 94 ? 75.005 22.545 135.319 1.00 98.62 94 ASN D O 1
ATOM 2216 N N . LYS D 2 95 ? 73.538 22.687 137.017 1.00 97.11 95 LYS D N 1
ATOM 2217 C CA . LYS D 2 95 ? 72.410 22.928 136.115 1.00 96.10 95 LYS D CA 1
ATOM 2218 C C . LYS D 2 95 ? 72.344 24.378 135.618 1.00 96.42 95 LYS D C 1
ATOM 2219 O O . LYS D 2 95 ? 71.507 24.690 134.780 1.00 96.12 95 LYS D O 1
ATOM 2221 N N . LYS D 2 96 ? 73.218 25.252 136.120 1.00 95.07 96 LYS D N 1
ATOM 2222 C CA . LYS D 2 96 ? 73.288 26.642 135.640 1.00 97.28 96 LYS D CA 1
ATOM 2223 C C . LYS D 2 96 ? 74.365 26.814 134.559 1.00 99.43 96 LYS D C 1
ATOM 2224 O O . LYS D 2 96 ? 75.228 25.962 134.359 1.00 96.57 96 LYS D O 1
ATOM 2226 N N . LYS D 2 97 ? 74.312 27.926 133.848 1.00 108.59 97 LYS D N 1
ATOM 2227 C CA . LYS D 2 97 ? 75.215 28.134 132.708 1.00 118.26 97 LYS D CA 1
ATOM 2228 C C . LYS D 2 97 ? 76.516 28.859 133.090 1.00 129.38 97 LYS D C 1
ATOM 2229 O O . LYS D 2 97 ? 77.616 28.379 132.809 1.00 127.97 97 LYS D O 1
ATOM 2231 N N . ALA D 2 98 ? 76.342 30.007 133.748 1.00 139.93 98 ALA D N 1
ATOM 2232 C CA . ALA D 2 98 ? 77.398 30.995 134.087 1.00 135.15 98 ALA D CA 1
ATOM 2233 C C . ALA D 2 98 ? 76.698 32.358 134.280 1.00 128.79 98 ALA D C 1
ATOM 2234 O O . ALA D 2 98 ? 77.334 33.411 134.390 1.00 118.52 98 ALA D O 1
ATOM 2236 N N . GLY D 2 99 ? 75.367 32.302 134.359 1.00 125.95 99 GLY D N 1
ATOM 2237 C CA . GLY D 2 99 ? 74.522 33.470 134.221 1.00 123.14 99 GLY D CA 1
ATOM 2238 C C . GLY D 2 99 ? 74.396 34.237 135.506 1.00 120.86 99 GLY D C 1
ATOM 2239 O O . GLY D 2 99 ? 73.524 35.105 135.619 1.00 116.50 99 GLY D O 1
ATOM 2240 N N . ALA D 2 100 ? 75.245 33.890 136.480 1.00 125.14 100 ALA D N 1
ATOM 2241 C CA . ALA D 2 100 ? 75.471 34.739 137.646 1.00 124.44 100 ALA D CA 1
ATOM 2242 C C . ALA D 2 100 ? 76.131 36.029 137.137 1.00 119.84 100 ALA D C 1
ATOM 2243 O O . ALA D 2 100 ? 75.577 37.126 137.265 1.00 113.96 100 ALA D O 1
ATOM 2245 N N . ASP D 2 101 ? 77.291 35.877 136.507 1.00 116.32 101 ASP D N 1
ATOM 2246 C CA . ASP D 2 101 ? 77.951 36.985 135.835 1.00 109.85 101 ASP D CA 1
ATOM 2247 C C . ASP D 2 101 ? 76.937 37.747 134.983 1.00 106.98 101 ASP D C 1
ATOM 2248 O O . ASP D 2 101 ? 76.692 38.935 135.211 1.00 110.29 101 ASP D O 1
ATOM 2253 N N . GLU D 2 102 ? 76.319 37.050 134.031 1.00 104.24 102 GLU D N 1
ATOM 2254 C CA . GLU D 2 102 ? 75.510 37.712 132.995 1.00 101.36 102 GLU D CA 1
ATOM 2255 C C . GLU D 2 102 ? 74.357 38.468 133.632 1.00 95.51 102 GLU D C 1
ATOM 2256 O O . GLU D 2 102 ? 73.945 39.516 133.133 1.00 91.98 102 GLU D O 1
ATOM 2258 N N . LYS D 2 103 ? 73.841 37.929 134.730 1.00 90.04 103 LYS D N 1
ATOM 2259 C CA . LYS D 2 103 ? 72.732 38.553 135.410 1.00 90.03 103 LYS D CA 1
ATOM 2260 C C . LYS D 2 103 ? 73.193 39.920 135.908 1.00 91.78 103 LYS D C 1
ATOM 2261 O O . LYS D 2 103 ? 72.602 40.943 135.557 1.00 92.40 103 LYS D O 1
ATOM 2263 N N . ARG D 2 104 ? 74.273 39.947 136.685 1.00 92.00 104 ARG D N 1
ATOM 2264 C CA . ARG D 2 104 ? 74.793 41.216 137.182 1.00 94.93 104 ARG D CA 1
ATOM 2265 C C . ARG D 2 104 ? 75.233 42.114 136.011 1.00 94.41 104 ARG D C 1
ATOM 2266 O O . ARG D 2 104 ? 74.978 43.316 136.026 1.00 92.29 104 ARG D O 1
ATOM 2268 N N . ILE D 2 105 ? 75.845 41.533 134.981 1.00 95.83 105 ILE D N 1
ATOM 2269 C CA . ILE D 2 105 ? 76.223 42.315 133.796 1.00 99.87 105 ILE D CA 1
ATOM 2270 C C . ILE D 2 105 ? 75.093 43.249 133.285 1.00 96.68 105 ILE D C 1
ATOM 2271 O O . ILE D 2 105 ? 75.344 44.383 132.908 1.00 93.95 105 ILE D O 1
ATOM 2276 N N . GLN D 2 106 ? 73.849 42.786 133.288 1.00 95.71 106 GLN D N 1
ATOM 2277 C CA . GLN D 2 106 ? 72.749 43.607 132.754 1.00 94.99 106 GLN D CA 1
ATOM 2278 C C . GLN D 2 106 ? 72.431 44.730 133.711 1.00 93.53 106 GLN D C 1
ATOM 2279 O O . GLN D 2 106 ? 72.298 45.887 133.293 1.00 94.32 106 GLN D O 1
ATOM 2281 N N . GLU D 2 107 ? 72.329 44.383 134.998 1.00 90.50 107 GLU D N 1
ATOM 2282 C CA . GLU D 2 107 ? 72.007 45.363 136.036 1.00 89.06 107 GLU D CA 1
ATOM 2283 C C . GLU D 2 107 ? 72.979 46.553 135.950 1.00 93.04 107 GLU D C 1
ATOM 2284 O O . GLU D 2 107 ? 72.541 47.687 135.827 1.00 95.66 107 GLU D O 1
ATOM 2286 N N . GLU D 2 108 ? 74.285 46.290 135.933 1.00 94.29 108 GLU D N 1
ATOM 2287 C CA . GLU D 2 108 ? 75.274 47.344 135.653 1.00 97.87 108 GLU D CA 1
ATOM 2288 C C . GLU D 2 108 ? 74.965 48.139 134.389 1.00 100.65 108 GLU D C 1
ATOM 2289 O O . GLU D 2 108 ? 74.786 49.333 134.487 1.00 102.31 108 GLU D O 1
ATOM 2293 N N . ILE D 2 109 ? 74.856 47.487 133.226 1.00 104.91 109 ILE D N 1
ATOM 2294 C CA . ILE D 2 109 ? 74.646 48.231 131.975 1.00 113.82 109 ILE D CA 1
ATOM 2295 C C . ILE D 2 109 ? 73.393 49.092 132.061 1.00 112.09 109 ILE D C 1
ATOM 2296 O O . ILE D 2 109 ? 73.359 50.224 131.564 1.00 114.57 109 ILE D O 1
ATOM 2301 N N . ASN D 2 110 ? 72.390 48.569 132.742 1.00 109.78 110 ASN D N 1
ATOM 2302 C CA . ASN D 2 110 ? 71.155 49.303 132.908 1.00 113.39 110 ASN D CA 1
ATOM 2303 C C . ASN D 2 110 ? 71.385 50.554 133.706 1.00 110.72 110 ASN D C 1
ATOM 2304 O O . ASN D 2 110 ? 70.694 51.545 133.504 1.00 112.57 110 ASN D O 1
ATOM 2309 N N . GLN D 2 111 ? 72.358 50.498 134.613 1.00 109.80 111 GLN D N 1
ATOM 2310 C CA . GLN D 2 111 ? 72.779 51.671 135.376 1.00 109.12 111 GLN D CA 1
ATOM 2311 C C . GLN D 2 111 ? 73.496 52.687 134.517 1.00 109.63 111 GLN D C 1
ATOM 2312 O O . GLN D 2 111 ? 73.415 53.866 134.807 1.00 111.97 111 GLN D O 1
ATOM 2318 N N . LEU D 2 112 ? 74.230 52.223 133.502 1.00 115.04 112 LEU D N 1
ATOM 2319 C CA . LEU D 2 112 ? 74.999 53.114 132.607 1.00 121.21 112 LEU D CA 1
ATOM 2320 C C . LEU D 2 112 ? 74.166 53.547 131.402 1.00 120.20 112 LEU D C 1
ATOM 2321 O O . LEU D 2 112 ? 73.446 54.539 131.459 1.00 123.79 112 LEU D O 1
ATOM 2326 N N . LYS E 2 2 ? 55.783 -0.642 144.968 1.00 72.02 2 LYS E N 1
ATOM 2327 C CA . LYS E 2 2 ? 55.716 -1.054 146.412 1.00 76.83 2 LYS E CA 1
ATOM 2328 C C . LYS E 2 2 ? 55.013 -2.427 146.509 1.00 74.78 2 LYS E C 1
ATOM 2329 O O . LYS E 2 2 ? 54.338 -2.850 145.585 1.00 76.37 2 LYS E O 1
ATOM 2331 N N . LEU E 2 3 ? 55.195 -3.147 147.602 1.00 73.15 3 LEU E N 1
ATOM 2332 C CA . LEU E 2 3 ? 54.696 -4.517 147.684 1.00 68.63 3 LEU E CA 1
ATOM 2333 C C . LEU E 2 3 ? 53.387 -4.623 148.451 1.00 63.76 3 LEU E C 1
ATOM 2334 O O . LEU E 2 3 ? 53.117 -3.816 149.277 1.00 63.76 3 LEU E O 1
ATOM 2339 N N . PRO E 2 4 ? 52.585 -5.651 148.203 1.00 61.75 4 PRO E N 1
ATOM 2340 C CA . PRO E 2 4 ? 51.511 -5.843 149.125 1.00 58.56 4 PRO E CA 1
ATOM 2341 C C . PRO E 2 4 ? 52.098 -6.236 150.482 1.00 57.66 4 PRO E C 1
ATOM 2342 O O . PRO E 2 4 ? 53.109 -6.944 150.487 1.00 56.71 4 PRO E O 1
ATOM 2346 N N . VAL E 2 5 ? 51.482 -5.769 151.599 1.00 52.65 5 VAL E N 1
ATOM 2347 C CA . VAL E 2 5 ? 51.942 -6.098 152.946 1.00 50.91 5 VAL E CA 1
ATOM 2348 C C . VAL E 2 5 ? 50.787 -6.428 153.865 1.00 49.41 5 VAL E C 1
ATOM 2349 O O . VAL E 2 5 ? 49.654 -6.046 153.611 1.00 50.91 5 VAL E O 1
ATOM 2353 N N . ALA E 2 6 ? 51.086 -7.078 154.978 1.00 47.59 6 ALA E N 1
ATOM 2354 C CA . ALA E 2 6 ? 50.058 -7.282 156.007 1.00 46.51 6 ALA E CA 1
ATOM 2355 C C . ALA E 2 6 ? 50.626 -7.136 157.393 1.00 44.50 6 ALA E C 1
ATOM 2356 O O . ALA E 2 6 ? 51.785 -7.411 157.610 1.00 45.11 6 ALA E O 1
ATOM 2358 N N . GLN E 2 7 ? 49.770 -6.842 158.334 1.00 44.21 7 GLN E N 1
ATOM 2359 C CA . GLN E 2 7 ? 50.143 -6.683 159.760 1.00 46.60 7 GLN E CA 1
ATOM 2360 C C . GLN E 2 7 ? 49.139 -7.416 160.661 1.00 45.38 7 GLN E C 1
ATOM 2361 O O . GLN E 2 7 ? 47.940 -7.190 160.577 1.00 44.35 7 GLN E O 1
ATOM 2367 N N . TYR E 2 8 ? 49.633 -8.285 161.522 1.00 45.20 8 TYR E N 1
ATOM 2368 C CA . TYR E 2 8 ? 48.786 -9.065 162.362 1.00 45.33 8 TYR E CA 1
ATOM 2369 C C . TYR E 2 8 ? 48.956 -8.642 163.809 1.00 45.56 8 TYR E C 1
ATOM 2370 O O . TYR E 2 8 ? 50.051 -8.347 164.245 1.00 45.42 8 TYR E O 1
ATOM 2379 N N . SER E 2 9 ? 47.899 -8.724 164.579 1.00 45.42 9 SER E N 1
ATOM 2380 C CA . SER E 2 9 ? 47.992 -8.356 165.962 1.00 46.85 9 SER E CA 1
ATOM 2381 C C . SER E 2 9 ? 47.124 -9.267 166.855 1.00 46.64 9 SER E C 1
ATOM 2382 O O . SER E 2 9 ? 46.029 -9.648 166.459 1.00 44.02 9 SER E O 1
ATOM 2385 N N . ALA E 2 10 ? 47.615 -9.607 168.037 1.00 47.48 10 ALA E N 1
ATOM 2386 C CA . ALA E 2 10 ? 46.860 -10.465 168.971 1.00 49.28 10 ALA E CA 1
ATOM 2387 C C . ALA E 2 10 ? 46.993 -10.070 170.430 1.00 50.07 10 ALA E C 1
ATOM 2388 O O . ALA E 2 10 ? 48.037 -9.636 170.869 1.00 49.50 10 ALA E O 1
ATOM 2390 N N . PRO E 2 11 ? 45.943 -10.289 171.213 1.00 52.55 11 PRO E N 1
ATOM 2391 C CA . PRO E 2 11 ? 45.947 -9.886 172.627 1.00 54.00 11 PRO E CA 1
ATOM 2392 C C . PRO E 2 11 ? 46.991 -10.567 173.506 1.00 52.21 11 PRO E C 1
ATOM 2393 O O . PRO E 2 11 ? 47.136 -10.182 174.638 1.00 51.41 11 PRO E O 1
ATOM 2397 N N . ASP E 2 12 ? 47.740 -11.532 172.996 1.00 51.19 12 ASP E N 1
ATOM 2398 C CA . ASP E 2 12 ? 48.874 -12.009 173.762 1.00 52.33 12 ASP E CA 1
ATOM 2399 C C . ASP E 2 12 ? 50.152 -11.239 173.488 1.00 51.17 12 ASP E C 1
ATOM 2400 O O . ASP E 2 12 ? 51.236 -11.702 173.766 1.00 50.55 12 ASP E O 1
ATOM 2405 N N . GLY E 2 13 ? 50.037 -10.029 172.962 1.00 50.53 13 GLY E N 1
ATOM 2406 C CA . GLY E 2 13 ? 51.184 -9.196 172.856 1.00 49.05 13 GLY E CA 1
ATOM 2407 C C . GLY E 2 13 ? 52.030 -9.576 171.664 1.00 49.44 13 GLY E C 1
ATOM 2408 O O . GLY E 2 13 ? 53.206 -9.197 171.573 1.00 50.01 13 GLY E O 1
ATOM 2409 N N . VAL E 2 14 ? 51.437 -10.294 170.727 1.00 49.45 14 VAL E N 1
ATOM 2410 C CA . VAL E 2 14 ? 52.143 -10.605 169.495 1.00 50.31 14 VAL E CA 1
ATOM 2411 C C . VAL E 2 14 ? 51.801 -9.676 168.334 1.00 48.87 14 VAL E C 1
ATOM 2412 O O . VAL E 2 14 ? 50.628 -9.466 168.008 1.00 48.09 14 VAL E O 1
ATOM 2416 N N . GLU E 2 15 ? 52.841 -9.169 167.693 1.00 47.94 15 GLU E N 1
ATOM 2417 C CA . GLU E 2 15 ? 52.690 -8.396 166.466 1.00 49.79 15 GLU E CA 1
ATOM 2418 C C . GLU E 2 15 ? 53.546 -9.037 165.427 1.00 47.60 15 GLU E C 1
ATOM 2419 O O . GLU E 2 15 ? 54.660 -9.434 165.725 1.00 47.89 15 GLU E O 1
ATOM 2425 N N . LYS E 2 16 ? 53.045 -9.100 164.206 1.00 46.19 16 LYS E N 1
ATOM 2426 C CA . LYS E 2 16 ? 53.739 -9.788 163.141 1.00 47.79 16 LYS E CA 1
ATOM 2427 C C . LYS E 2 16 ? 53.558 -9.087 161.802 1.00 49.41 16 LYS E C 1
ATOM 2428 O O . LYS E 2 16 ? 52.429 -8.893 161.359 1.00 48.70 16 LYS E O 1
ATOM 2434 N N . SER E 2 17 ? 54.678 -8.673 161.206 1.00 50.26 17 SER E N 1
ATOM 2435 C CA . SER E 2 17 ? 54.684 -7.994 159.901 1.00 52.71 17 SER E CA 1
ATOM 2436 C C . SER E 2 17 ? 54.985 -8.945 158.798 1.00 52.95 17 SER E C 1
ATOM 2437 O O . SER E 2 17 ? 55.805 -9.825 158.977 1.00 57.66 17 SER E O 1
ATOM 2440 N N . PHE E 2 18 ? 54.285 -8.809 157.685 1.00 52.33 18 PHE E N 1
ATOM 2441 C CA . PHE E 2 18 ? 54.507 -9.712 156.553 1.00 55.96 18 PHE E CA 1
ATOM 2442 C C . PHE E 2 18 ? 54.932 -8.932 155.329 1.00 57.54 18 PHE E C 1
ATOM 2443 O O . PHE E 2 18 ? 54.310 -7.950 154.971 1.00 58.58 18 PHE E O 1
ATOM 2451 N N . ALA E 2 19 ? 55.992 -9.375 154.689 1.00 63.55 19 ALA E N 1
ATOM 2452 C CA . ALA E 2 19 ? 56.339 -8.830 153.379 1.00 70.14 19 ALA E CA 1
ATOM 2453 C C . ALA E 2 19 ? 56.876 -9.963 152.525 1.00 71.19 19 ALA E C 1
ATOM 2454 O O . ALA E 2 19 ? 57.680 -10.731 152.988 1.00 79.50 19 ALA E O 1
ATOM 2456 N N . PRO E 2 20 ? 56.420 -10.094 151.277 1.00 80.16 20 PRO E N 1
ATOM 2457 C CA . PRO E 2 20 ? 56.970 -11.171 150.390 1.00 89.34 20 PRO E CA 1
ATOM 2458 C C . PRO E 2 20 ? 58.498 -11.170 150.228 1.00 83.57 20 PRO E C 1
ATOM 2459 O O . PRO E 2 20 ? 59.063 -10.108 149.967 1.00 81.47 20 PRO E O 1
ATOM 2463 N N . LEU E 2 64 ? 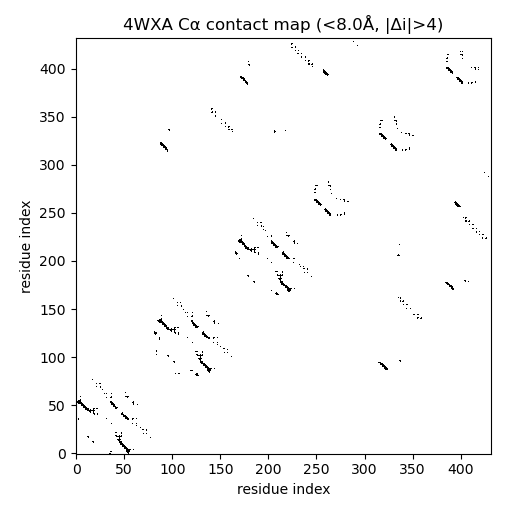56.963 -11.341 134.475 1.00 113.99 64 LEU E N 1
ATOM 2464 C CA . LEU E 2 64 ? 55.858 -11.068 133.560 1.00 113.58 64 LEU E CA 1
ATOM 2465 C C . LEU E 2 64 ? 55.262 -9.670 133.802 1.00 100.18 64 LEU E C 1
ATOM 2466 O O . LEU E 2 64 ? 56.011 -8.718 133.895 1.00 98.49 64 LEU E O 1
ATOM 2471 N N . THR E 2 65 ? 53.942 -9.535 133.868 1.00 93.08 65 THR E N 1
ATOM 2472 C CA . THR E 2 65 ? 53.333 -8.212 133.946 1.00 91.93 65 THR E CA 1
ATOM 2473 C C . THR E 2 65 ? 53.258 -7.692 135.392 1.00 86.01 65 THR E C 1
ATOM 2474 O O . THR E 2 65 ? 53.399 -8.480 136.333 1.00 81.49 65 THR E O 1
ATOM 2478 N N . TYR E 2 66 ? 53.015 -6.383 135.564 1.00 83.16 66 TYR E N 1
ATOM 2479 C CA . TYR E 2 66 ? 52.894 -5.796 136.898 1.00 77.62 66 TYR E CA 1
ATOM 2480 C C . TYR E 2 66 ? 51.851 -6.570 137.597 1.00 72.28 66 TYR E C 1
ATOM 2481 O O . TYR E 2 66 ? 52.132 -7.237 138.592 1.00 70.63 66 TYR E O 1
ATOM 2490 N N . LEU E 2 67 ? 50.628 -6.526 137.094 1.00 68.98 67 LEU E N 1
ATOM 2491 C CA . LEU E 2 67 ? 49.548 -7.278 137.744 1.00 66.63 67 LEU E CA 1
ATOM 2492 C C . LEU E 2 67 ? 49.895 -8.743 138.004 1.00 68.77 67 LEU E C 1
ATOM 2493 O O . LEU E 2 67 ? 49.578 -9.294 139.051 1.00 66.27 67 LEU E O 1
ATOM 2498 N N . GLY E 2 68 ? 50.591 -9.368 137.073 1.00 72.83 68 GLY E N 1
ATOM 2499 C CA . GLY E 2 68 ? 51.074 -10.710 137.279 1.00 74.52 68 GLY E CA 1
ATOM 2500 C C . GLY E 2 68 ? 51.976 -10.865 138.495 1.00 71.33 68 GLY E C 1
ATOM 2501 O O . GLY E 2 68 ? 51.811 -11.810 139.272 1.00 65.65 68 GLY E O 1
ATOM 2502 N N . GLN E 2 69 ? 52.953 -9.970 138.646 1.00 74.49 69 GLN E N 1
ATOM 2503 C CA . GLN E 2 69 ? 53.836 -10.050 139.806 1.00 73.15 69 GLN E CA 1
ATOM 2504 C C . GLN E 2 69 ? 53.028 -9.791 141.108 1.00 68.85 69 GLN E C 1
ATOM 2505 O O . GLN E 2 69 ? 53.316 -10.344 142.183 1.00 66.66 69 GLN E O 1
ATOM 2511 N N . LEU E 2 70 ? 52.005 -8.953 141.004 1.00 69.03 70 LEU E N 1
ATOM 2512 C CA . LEU E 2 70 ? 51.183 -8.624 142.166 1.00 65.38 70 LEU E CA 1
ATOM 2513 C C . LEU E 2 70 ? 50.406 -9.870 142.645 1.00 64.52 70 LEU E C 1
ATOM 2514 O O . LEU E 2 70 ? 50.362 -10.167 143.850 1.00 61.88 70 LEU E O 1
ATOM 2519 N N . ARG E 2 71 ? 49.844 -10.618 141.700 1.00 67.14 71 ARG E N 1
ATOM 2520 C CA . ARG E 2 71 ? 49.165 -11.878 141.984 1.00 67.13 71 ARG E CA 1
ATOM 2521 C C . ARG E 2 71 ? 50.111 -12.852 142.660 1.00 66.87 71 ARG E C 1
ATOM 2522 O O . ARG E 2 71 ? 49.792 -13.453 143.703 1.00 66.65 71 ARG E O 1
ATOM 2530 N N . THR E 2 72 ? 51.284 -13.015 142.093 1.00 69.05 72 THR E N 1
ATOM 2531 C CA . THR E 2 72 ? 52.292 -13.902 142.670 1.00 70.23 72 THR E CA 1
ATOM 2532 C C . THR E 2 72 ? 52.623 -13.487 144.112 1.00 66.36 72 THR E C 1
ATOM 2533 O O . THR E 2 72 ? 52.654 -14.275 145.024 1.00 63.17 72 THR E O 1
ATOM 2537 N N . GLN E 2 73 ? 52.872 -12.204 144.287 1.00 66.32 73 GLN E N 1
ATOM 2538 C CA . GLN E 2 73 ? 53.210 -11.693 145.598 1.00 63.85 73 GLN E CA 1
ATOM 2539 C C . GLN E 2 73 ? 52.137 -11.945 146.611 1.00 61.43 73 GLN E C 1
ATOM 2540 O O . GLN E 2 73 ? 52.454 -12.326 147.731 1.00 59.64 73 GLN E O 1
ATOM 2546 N N . LEU E 2 74 ? 50.878 -11.711 146.228 1.00 61.70 74 LEU E N 1
ATOM 2547 C CA . LEU E 2 74 ? 49.740 -12.041 147.084 1.00 60.01 74 LEU E CA 1
ATOM 2548 C C . LEU E 2 74 ? 49.714 -13.520 147.444 1.00 61.72 74 LEU E C 1
ATOM 2549 O O . LEU E 2 74 ? 49.383 -13.888 148.605 1.00 60.95 74 LEU E O 1
ATOM 2554 N N . THR E 2 75 ? 50.036 -14.367 146.478 1.00 61.77 75 THR E N 1
ATOM 2555 C CA . THR E 2 75 ? 50.061 -15.790 146.777 1.00 63.99 75 THR E CA 1
ATOM 2556 C C . THR E 2 75 ? 51.103 -16.085 147.851 1.00 64.38 75 THR E C 1
ATOM 2557 O O . THR E 2 75 ? 50.823 -16.840 148.780 1.00 63.17 75 THR E O 1
ATOM 2561 N N . GLY E 2 76 ? 52.304 -15.511 147.704 1.00 66.95 76 GLY E N 1
ATOM 2562 C CA . GLY E 2 76 ? 53.367 -15.686 148.701 1.00 68.83 76 GLY E CA 1
ATOM 2563 C C . GLY E 2 76 ? 52.845 -15.228 150.075 1.00 69.21 76 GLY E C 1
ATOM 2564 O O . GLY E 2 76 ? 53.093 -15.851 151.114 1.00 71.79 76 GLY E O 1
ATOM 2565 N N . LEU E 2 77 ? 52.065 -14.169 150.064 1.00 66.19 77 LEU E N 1
ATOM 2566 C CA . LEU E 2 77 ? 51.673 -13.502 151.296 1.00 68.49 77 LEU E CA 1
ATOM 2567 C C . LEU E 2 77 ? 50.662 -14.381 151.968 1.00 66.09 77 LEU E C 1
ATOM 2568 O O . LEU E 2 77 ? 50.674 -14.604 153.187 1.00 57.77 77 LEU E O 1
ATOM 2573 N N . GLN E 2 78 ? 49.809 -14.926 151.118 1.00 68.82 78 GLN E N 1
ATOM 2574 C CA . GLN E 2 78 ? 48.802 -15.852 151.542 1.00 67.22 78 GLN E CA 1
ATOM 2575 C C . GLN E 2 78 ? 49.434 -17.057 152.199 1.00 67.73 78 GLN E C 1
ATOM 2576 O O . GLN E 2 78 ? 48.940 -17.523 153.234 1.00 69.57 78 GLN E O 1
ATOM 2582 N N . ASP E 2 79 ? 50.514 -17.555 151.629 1.00 66.06 79 ASP E N 1
ATOM 2583 C CA . ASP E 2 79 ? 51.187 -18.685 152.242 1.00 69.61 79 ASP E CA 1
ATOM 2584 C C . ASP E 2 79 ? 51.809 -18.341 153.559 1.00 66.29 79 ASP E C 1
ATOM 2585 O O . ASP E 2 79 ? 51.698 -19.113 154.515 1.00 66.32 79 ASP E O 1
ATOM 2590 N N . ASP E 2 80 ? 52.480 -17.190 153.612 1.00 67.82 80 ASP E N 1
ATOM 2591 C CA . ASP E 2 80 ? 53.143 -16.756 154.848 1.00 68.49 80 ASP E CA 1
ATOM 2592 C C . ASP E 2 80 ? 52.175 -16.692 155.992 1.00 60.96 80 ASP E C 1
ATOM 2593 O O . ASP E 2 80 ? 52.477 -17.166 157.056 1.00 59.92 80 ASP E O 1
ATOM 2598 N N . ILE E 2 81 ? 50.993 -16.172 155.702 1.00 58.83 81 ILE E N 1
ATOM 2599 C CA . ILE E 2 81 ? 49.950 -15.931 156.680 1.00 56.96 81 ILE E CA 1
ATOM 2600 C C . ILE E 2 81 ? 49.404 -17.257 157.183 1.00 59.52 81 ILE E C 1
ATOM 2601 O O . ILE E 2 81 ? 49.175 -17.451 158.406 1.00 57.39 81 ILE E O 1
ATOM 2606 N N . ASN E 2 82 ? 49.200 -18.175 156.248 1.00 60.96 82 ASN E N 1
ATOM 2607 C CA . ASN E 2 82 ? 48.676 -19.484 156.617 1.00 61.06 82 ASN E CA 1
ATOM 2608 C C . ASN E 2 82 ? 49.672 -20.222 157.418 1.00 59.81 82 ASN E C 1
ATOM 2609 O O . ASN E 2 82 ? 49.316 -20.752 158.444 1.00 61.25 82 ASN E O 1
ATOM 2614 N N . GLU E 2 83 ? 50.925 -20.232 156.981 1.00 60.84 83 GLU E N 1
ATOM 2615 C CA . GLU E 2 83 ? 51.989 -20.877 157.754 1.00 62.83 83 GLU E CA 1
ATOM 2616 C C . GLU E 2 83 ? 52.093 -20.269 159.163 1.00 61.89 83 GLU E C 1
ATOM 2617 O O . GLU E 2 83 ? 52.164 -21.005 160.145 1.00 59.31 83 GLU E O 1
ATOM 2623 N N . PHE E 2 84 ? 52.066 -18.929 159.267 1.00 57.32 84 PHE E N 1
ATOM 2624 C CA . PHE E 2 84 ? 52.104 -18.270 160.564 1.00 53.68 84 PHE E CA 1
ATOM 2625 C C . PHE E 2 84 ? 50.942 -18.671 161.490 1.00 54.15 84 PHE E C 1
ATOM 2626 O O . PHE E 2 84 ? 51.161 -19.122 162.614 1.00 53.19 84 PHE E O 1
ATOM 2634 N N . LEU E 2 85 ? 49.718 -18.513 161.003 1.00 54.32 85 LEU E N 1
ATOM 2635 C CA . LEU E 2 85 ? 48.558 -18.874 161.772 1.00 53.98 85 LEU E CA 1
ATOM 2636 C C . LEU E 2 85 ? 48.548 -20.359 162.121 1.00 58.66 85 LEU E C 1
ATOM 2637 O O . LEU E 2 85 ? 48.277 -20.714 163.296 1.00 60.22 85 LEU E O 1
ATOM 2642 N N . THR E 2 86 ? 48.856 -21.235 161.153 1.00 58.93 86 THR E N 1
ATOM 2643 C CA . THR E 2 86 ? 48.894 -22.697 161.424 1.00 61.03 86 THR E CA 1
ATOM 2644 C C . THR E 2 86 ? 49.847 -23.018 162.557 1.00 60.78 86 THR E C 1
ATOM 2645 O O . THR E 2 86 ? 49.528 -23.857 163.376 1.00 62.33 86 THR E O 1
ATOM 2649 N N . GLY E 2 87 ? 51.035 -22.399 162.560 1.00 61.20 87 GLY E N 1
ATOM 2650 C CA . GLY E 2 87 ? 52.003 -22.559 163.651 1.00 62.13 87 GLY E CA 1
ATOM 2651 C C . GLY E 2 87 ? 51.404 -22.137 164.995 1.00 62.82 87 GLY E C 1
ATOM 2652 O O . GLY E 2 87 ? 51.631 -22.794 166.020 1.00 63.06 87 GLY E O 1
ATOM 2653 N N . ARG E 2 88 ? 50.633 -21.049 165.004 1.00 61.15 88 ARG E N 1
ATOM 2654 C CA . ARG E 2 88 ? 50.143 -20.538 166.278 1.00 62.42 88 ARG E CA 1
ATOM 2655 C C . ARG E 2 88 ? 49.133 -21.539 166.864 1.00 64.45 88 ARG E C 1
ATOM 2656 O O . ARG E 2 88 ? 49.138 -21.826 168.065 1.00 59.77 88 ARG E O 1
ATOM 2664 N N . MET E 2 89 ? 48.303 -22.094 165.989 1.00 67.55 89 MET E N 1
ATOM 2665 C CA . MET E 2 89 ? 47.394 -23.171 166.365 1.00 67.65 89 MET E CA 1
ATOM 2666 C C . MET E 2 89 ? 48.113 -24.411 166.837 1.00 66.69 89 MET E C 1
ATOM 2667 O O . MET E 2 89 ? 47.657 -25.056 167.777 1.00 72.62 89 MET E O 1
ATOM 2672 N N . GLU E 2 90 ? 49.226 -24.757 166.221 1.00 67.61 90 GLU E N 1
ATOM 2673 C CA . GLU E 2 90 ? 50.009 -25.892 166.719 1.00 70.74 90 GLU E CA 1
ATOM 2674 C C . GLU E 2 90 ? 50.608 -25.640 168.097 1.00 70.36 90 GLU E C 1
ATOM 2675 O O . GLU E 2 90 ? 50.676 -26.538 168.915 1.00 70.21 90 GLU E O 1
ATOM 2681 N N . LEU E 2 91 ? 51.042 -24.419 168.377 1.00 71.83 91 LEU E N 1
ATOM 2682 C CA . LEU E 2 91 ? 51.609 -24.147 169.696 1.00 70.60 91 LEU E CA 1
ATOM 2683 C C . LEU E 2 91 ? 50.538 -24.047 170.766 1.00 68.26 91 LEU E C 1
ATOM 2684 O O . LEU E 2 91 ? 50.821 -24.356 171.916 1.00 70.50 91 LEU E O 1
ATOM 2689 N N . ALA E 2 92 ? 49.329 -23.639 170.375 1.00 64.88 92 ALA E N 1
ATOM 2690 C CA . ALA E 2 92 ? 48.203 -23.502 171.286 1.00 64.38 92 ALA E CA 1
ATOM 2691 C C . ALA E 2 92 ? 47.583 -24.890 171.711 1.00 70.68 92 ALA E C 1
ATOM 2692 O O . ALA E 2 92 ? 47.025 -25.005 172.808 1.00 74.02 92 ALA E O 1
ATOM 2694 N N . LYS E 2 93 ? 47.670 -25.904 170.840 1.00 72.08 93 LYS E N 1
ATOM 2695 C CA . LYS E 2 93 ? 47.291 -27.291 171.169 1.00 73.90 93 LYS E CA 1
ATOM 2696 C C . LYS E 2 93 ? 48.334 -28.041 172.032 1.00 79.78 93 LYS E C 1
ATOM 2697 O O . LYS E 2 93 ? 47.976 -28.766 172.967 1.00 77.24 93 LYS E O 1
ATOM 2699 N N . ASN E 2 94 ? 49.618 -27.869 171.710 1.00 89.51 94 ASN E N 1
ATOM 2700 C CA . ASN E 2 94 ? 50.743 -28.417 172.520 1.00 92.82 94 ASN E CA 1
ATOM 2701 C C . ASN E 2 94 ? 50.766 -27.919 173.968 1.00 91.01 94 ASN E C 1
ATOM 2702 O O . ASN E 2 94 ? 51.336 -28.582 174.838 1.00 84.95 94 ASN E O 1
ATOM 2707 N N . LYS E 2 95 ? 50.216 -26.721 174.201 1.00 91.51 95 LYS E N 1
ATOM 2708 C CA . LYS E 2 95 ? 50.273 -26.101 175.522 1.00 89.61 95 LYS E CA 1
ATOM 2709 C C . LYS E 2 95 ? 49.326 -26.809 176.489 1.00 86.43 95 LYS E C 1
ATOM 2710 O O . LYS E 2 95 ? 49.616 -26.849 177.672 1.00 94.66 95 LYS E O 1
ATOM 2712 N N . LYS E 2 96 ? 48.229 -27.386 175.988 1.00 82.72 96 LYS E N 1
ATOM 2713 C CA . LYS E 2 96 ? 47.272 -28.152 176.834 1.00 84.48 96 LYS E CA 1
ATOM 2714 C C . LYS E 2 96 ? 47.765 -29.596 177.183 1.00 85.11 96 LYS E C 1
ATOM 2715 O O . LYS E 2 96 ? 48.624 -30.148 176.498 1.00 82.09 96 LYS E O 1
ATOM 2717 N N . LYS E 2 97 ? 47.211 -30.210 178.229 1.00 88.58 97 LYS E N 1
ATOM 2718 C CA . LYS E 2 97 ? 47.762 -31.467 178.780 1.00 92.19 97 LYS E CA 1
ATOM 2719 C C . LYS E 2 97 ? 47.214 -32.750 178.141 1.00 97.68 97 LYS E C 1
ATOM 2720 O O . LYS E 2 97 ? 47.961 -33.611 177.672 1.00 99.71 97 LYS E O 1
ATOM 2722 N N . ALA E 2 98 ? 45.892 -32.861 178.197 1.00 102.95 98 ALA E N 1
ATOM 2723 C CA . ALA E 2 98 ? 45.090 -34.024 177.758 1.00 97.74 98 ALA E CA 1
ATOM 2724 C C . ALA E 2 98 ? 43.666 -33.721 178.283 1.00 95.07 98 ALA E C 1
ATOM 2725 O O . ALA E 2 98 ? 42.859 -34.622 178.614 1.00 95.34 98 ALA E O 1
ATOM 2727 N N . GLY E 2 99 ? 43.388 -32.410 178.295 1.00 90.07 99 GLY E N 1
ATOM 2728 C CA . GLY E 2 99 ? 42.399 -31.766 179.150 1.00 89.96 99 GLY E CA 1
ATOM 2729 C C . GLY E 2 99 ? 40.986 -31.820 178.635 1.00 91.34 99 GLY E C 1
ATOM 2730 O O . GLY E 2 99 ? 40.035 -31.829 179.433 1.00 92.95 99 GLY E O 1
ATOM 2731 N N . ALA E 2 100 ? 40.854 -31.859 177.309 1.00 91.50 100 ALA E N 1
ATOM 2732 C CA . ALA E 2 100 ? 39.559 -32.041 176.648 1.00 94.02 100 ALA E CA 1
ATOM 2733 C C . ALA E 2 100 ? 38.805 -33.183 177.327 1.00 92.81 100 ALA E C 1
ATOM 2734 O O . ALA E 2 100 ? 37.781 -32.967 177.980 1.00 93.01 100 ALA E O 1
ATOM 2736 N N . ASP E 2 101 ? 39.358 -34.387 177.211 1.00 93.23 101 ASP E N 1
ATOM 2737 C CA . ASP E 2 101 ? 38.827 -35.566 177.872 1.00 91.06 101 ASP E CA 1
ATOM 2738 C C . ASP E 2 101 ? 38.436 -35.259 179.304 1.00 88.66 101 ASP E C 1
ATOM 2739 O O . ASP E 2 101 ? 37.338 -35.601 179.734 1.00 87.07 101 ASP E O 1
ATOM 2744 N N . GLU E 2 102 ? 39.337 -34.613 180.039 1.00 88.59 102 GLU E N 1
ATOM 2745 C CA . GLU E 2 102 ? 39.176 -34.501 181.493 1.00 89.56 102 GLU E CA 1
ATOM 2746 C C . GLU E 2 1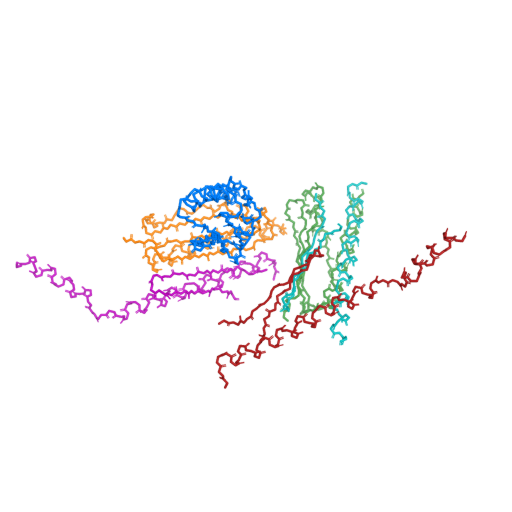02 ? 38.025 -33.547 181.849 1.00 84.01 102 GLU E C 1
ATOM 2747 O O . GLU E 2 102 ? 37.219 -33.828 182.763 1.00 82.80 102 GLU E O 1
ATOM 2750 N N . LYS E 2 103 ? 37.929 -32.446 181.102 1.00 78.48 103 LYS E N 1
ATOM 2751 C CA . LYS E 2 103 ? 36.816 -31.525 181.276 1.00 75.28 103 LYS E CA 1
ATOM 2752 C C . LYS E 2 103 ? 35.500 -32.303 181.161 1.00 76.28 103 LYS E C 1
ATOM 2753 O O . LYS E 2 103 ? 34.637 -32.237 182.044 1.00 78.66 103 LYS E O 1
ATOM 2755 N N . ARG E 2 104 ? 35.364 -33.091 180.100 1.00 74.68 104 ARG E N 1
ATOM 2756 C CA . ARG E 2 104 ? 34.122 -33.793 179.884 1.00 73.09 104 ARG E CA 1
ATOM 2757 C C . ARG E 2 104 ? 33.941 -34.865 180.899 1.00 74.01 104 ARG E C 1
ATOM 2758 O O . ARG E 2 104 ? 32.834 -35.069 181.270 1.00 74.77 104 ARG E O 1
ATOM 2761 N N . ILE E 2 105 ? 35.015 -35.499 181.378 1.00 75.62 105 ILE E N 1
ATOM 2762 C CA . ILE E 2 105 ? 34.911 -36.523 182.439 1.00 79.52 105 ILE E CA 1
ATOM 2763 C C . ILE E 2 105 ? 34.137 -35.933 183.625 1.00 79.65 105 ILE E C 1
ATOM 2764 O O . ILE E 2 105 ? 33.189 -36.535 184.124 1.00 78.86 105 ILE E O 1
ATOM 2769 N N . GLN E 2 106 ? 34.560 -34.739 184.048 1.00 79.28 106 GLN E N 1
ATOM 2770 C CA . GLN E 2 106 ? 34.025 -34.098 185.242 1.00 79.63 106 GLN E CA 1
ATOM 2771 C C . GLN E 2 106 ? 32.593 -33.647 185.034 1.00 78.89 106 GLN E C 1
ATOM 2772 O O . GLN E 2 106 ? 31.804 -33.664 185.972 1.00 83.11 106 GLN E O 1
ATOM 2774 N N . GLU E 2 107 ? 32.243 -33.287 183.809 1.00 76.71 107 GLU E N 1
ATOM 2775 C CA . GLU E 2 107 ? 30.868 -32.965 183.475 1.00 76.23 107 GLU E CA 1
ATOM 2776 C C . GLU E 2 107 ? 29.969 -34.179 183.608 1.00 77.25 107 GLU E C 1
ATOM 2777 O O . GLU E 2 107 ? 28.890 -34.084 184.183 1.00 78.00 107 GLU E O 1
ATOM 2783 N N . GLU E 2 108 ? 30.385 -35.327 183.081 1.00 75.73 108 GLU E N 1
ATOM 2784 C CA . GLU E 2 108 ? 29.641 -36.535 183.323 1.00 78.69 108 GLU E CA 1
ATOM 2785 C C . GLU E 2 108 ? 29.412 -36.771 184.779 1.00 81.50 108 GLU E C 1
ATOM 2786 O O . GLU E 2 108 ? 28.293 -36.935 185.152 1.00 81.97 108 GLU E O 1
ATOM 2792 N N . ILE E 2 109 ? 30.472 -36.848 185.589 1.00 84.64 109 ILE E N 1
ATOM 2793 C CA . ILE E 2 109 ? 30.312 -37.410 186.950 1.00 91.06 109 ILE E CA 1
ATOM 2794 C C . ILE E 2 109 ? 29.347 -36.533 187.720 1.00 90.65 109 ILE E C 1
ATOM 2795 O O . ILE E 2 109 ? 28.428 -37.023 188.352 1.00 91.99 109 ILE E O 1
ATOM 2800 N N . ASN E 2 110 ? 29.520 -35.225 187.586 1.00 91.91 110 ASN E N 1
ATOM 2801 C CA . ASN E 2 110 ? 28.534 -34.287 188.087 1.00 92.96 110 ASN E CA 1
ATOM 2802 C C . ASN E 2 110 ? 27.079 -34.674 187.748 1.00 89.70 110 ASN E C 1
ATOM 2803 O O . ASN E 2 110 ? 26.187 -34.635 188.585 1.00 89.68 110 ASN E O 1
ATOM 2808 N N . GLN E 2 111 ? 26.861 -35.067 186.506 1.00 88.95 111 GLN E N 1
ATOM 2809 C CA . GLN E 2 111 ? 25.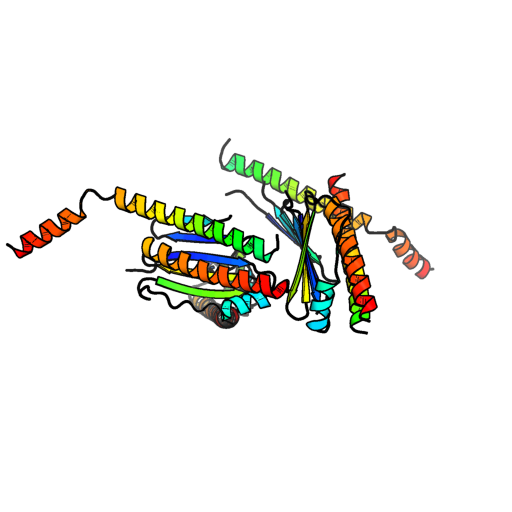556 -35.532 186.026 1.00 87.10 111 GLN E CA 1
ATOM 2810 C C . GLN E 2 111 ? 25.106 -36.812 186.627 1.00 88.12 111 GLN E C 1
ATOM 2811 O O . GLN E 2 111 ? 23.940 -36.981 186.868 1.00 87.37 111 GLN E O 1
ATOM 2817 N N . LEU E 2 112 ? 26.025 -37.753 186.744 1.00 89.42 112 LEU E N 1
ATOM 2818 C CA . LEU E 2 112 ? 25.699 -39.058 187.295 1.00 93.49 112 LEU E CA 1
ATOM 2819 C C . LEU E 2 112 ? 25.366 -38.885 188.757 1.00 96.18 112 LEU E C 1
ATOM 2820 O O . LEU E 2 112 ? 24.406 -39.459 189.233 1.00 97.08 112 LEU E O 1
ATOM 2825 N N . LEU E 2 113 ? 26.121 -38.013 189.422 1.00 98.96 113 LEU E N 1
ATOM 2826 C CA . LEU E 2 113 ? 26.144 -37.909 190.874 1.00 105.86 113 LEU E CA 1
ATOM 2827 C C . LEU E 2 113 ? 25.678 -36.537 191.340 1.00 110.48 113 LEU E C 1
ATOM 2828 O O . LEU E 2 113 ? 26.504 -35.743 191.831 1.00 112.41 113 LEU E O 1
ATOM 2830 N N . LYS F 2 2 ? 44.044 15.592 132.025 1.00 92.97 2 LYS F N 1
ATOM 2831 C CA . LYS F 2 2 ? 45.257 15.171 132.789 1.00 89.78 2 LYS F CA 1
ATOM 2832 C C . LYS F 2 2 ? 46.522 15.357 131.936 1.00 89.59 2 LYS F C 1
ATOM 2833 O O . LYS F 2 2 ? 46.430 15.612 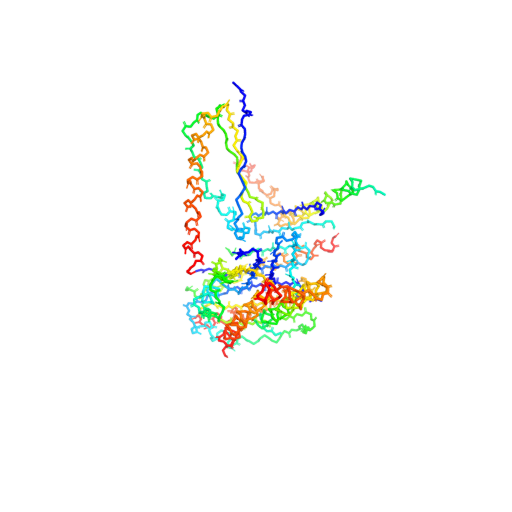130.739 1.00 85.20 2 LYS F O 1
ATOM 2835 N N . LEU F 2 3 ? 47.698 15.246 132.556 1.00 90.30 3 LEU F N 1
ATOM 2836 C CA . LEU F 2 3 ? 48.976 15.263 131.817 1.00 82.21 3 LEU F CA 1
ATOM 2837 C C . LEU F 2 3 ? 49.749 13.982 132.108 1.00 75.32 3 LEU F C 1
ATOM 2838 O O . LEU F 2 3 ? 49.509 13.354 133.132 1.00 84.20 3 LEU F O 1
ATOM 2840 N N . PRO F 2 4 ? 50.664 13.580 131.211 1.00 72.01 4 PRO F N 1
ATOM 2841 C CA . PRO F 2 4 ? 51.470 12.381 131.457 1.00 73.08 4 PRO F CA 1
ATOM 2842 C C . PRO F 2 4 ? 52.301 12.545 132.715 1.00 71.35 4 PRO F C 1
ATOM 2843 O O . PRO F 2 4 ? 52.675 13.662 133.038 1.00 72.10 4 PRO F O 1
ATOM 2847 N N . VAL F 2 5 ? 52.561 11.443 133.430 1.00 65.65 5 VAL F N 1
ATOM 2848 C CA . VAL F 2 5 ? 53.328 11.498 134.673 1.00 56.31 5 VAL F CA 1
ATOM 2849 C C . VAL F 2 5 ? 54.202 10.269 134.807 1.00 54.04 5 VAL F C 1
ATOM 2850 O O . VAL F 2 5 ? 54.028 9.260 134.107 1.00 53.81 5 VAL F O 1
ATOM 2854 N N . ALA F 2 6 ? 55.145 10.350 135.725 1.00 48.81 6 ALA F N 1
ATOM 2855 C CA . ALA F 2 6 ? 55.967 9.191 135.995 1.00 49.06 6 ALA F CA 1
ATOM 2856 C C . ALA F 2 6 ? 56.435 9.159 137.436 1.00 44.54 6 ALA F C 1
ATOM 2857 O O . ALA F 2 6 ? 56.478 10.173 138.107 1.00 41.32 6 ALA F O 1
ATOM 2859 N N . GLN F 2 7 ? 56.765 7.970 137.901 1.00 42.88 7 GLN F N 1
ATOM 2860 C CA . GLN F 2 7 ? 57.228 7.792 139.230 1.00 40.84 7 GLN F CA 1
ATOM 2861 C C . GLN F 2 7 ? 58.390 6.837 139.230 1.00 42.55 7 GLN F C 1
ATOM 2862 O O . GLN F 2 7 ? 58.303 5.718 138.687 1.00 43.61 7 GLN F O 1
ATOM 2868 N N . TYR F 2 8 ? 59.467 7.253 139.865 1.00 38.32 8 TYR F N 1
ATOM 2869 C CA . TYR F 2 8 ? 60.678 6.484 139.864 1.00 39.21 8 TYR F CA 1
ATOM 2870 C C . TYR F 2 8 ? 60.937 6.019 141.245 1.00 43.27 8 TYR F C 1
ATOM 2871 O O . TYR F 2 8 ? 60.645 6.748 142.177 1.00 40.71 8 TYR F O 1
ATOM 2880 N N . SER F 2 9 ? 61.594 4.868 141.368 1.00 43.32 9 SER F N 1
ATOM 2881 C CA . SER F 2 9 ? 61.969 4.402 142.655 1.00 48.00 9 SER F CA 1
ATOM 2882 C C . SER F 2 9 ? 63.251 3.567 142.595 1.00 51.30 9 SER F C 1
ATOM 2883 O O . SER F 2 9 ? 63.496 2.892 141.601 1.00 55.98 9 SER F O 1
ATOM 2886 N N . ALA F 2 10 ? 64.055 3.609 143.658 1.00 49.35 10 ALA F N 1
ATOM 2887 C CA . ALA F 2 10 ? 65.369 2.946 143.676 1.00 54.34 10 ALA F CA 1
ATOM 2888 C C . ALA F 2 10 ? 65.650 2.392 145.063 1.00 55.70 10 ALA F C 1
ATOM 2889 O O . ALA F 2 10 ? 65.094 2.849 146.024 1.00 59.24 10 ALA F O 1
ATOM 2891 N N . PRO F 2 11 ? 66.544 1.417 145.162 1.00 60.67 11 PRO F N 1
ATOM 2892 C CA . PRO F 2 11 ? 66.732 0.743 146.438 1.00 58.91 11 PRO F CA 1
ATOM 2893 C C . PRO F 2 11 ? 67.600 1.484 147.411 1.00 53.43 11 PRO F C 1
ATOM 2894 O O . PRO F 2 11 ? 67.771 1.020 148.523 1.00 54.55 11 PRO F O 1
ATOM 2898 N N . ASP F 2 12 ? 68.097 2.656 147.068 1.00 48.46 12 ASP F N 1
ATOM 2899 C CA . ASP F 2 12 ? 68.759 3.457 148.111 1.00 48.93 12 ASP F CA 1
ATOM 2900 C C . ASP F 2 12 ? 67.788 4.431 148.853 1.00 47.01 12 ASP F C 1
ATOM 2901 O O . ASP F 2 12 ? 68.234 5.428 149.402 1.00 43.87 12 ASP F O 1
ATOM 2906 N N . GLY F 2 13 ? 66.492 4.113 148.860 1.00 45.26 13 GLY F N 1
ATOM 2907 C CA . GLY F 2 13 ? 65.480 4.929 149.481 1.00 48.27 13 GLY F CA 1
ATOM 2908 C C . GLY F 2 13 ? 65.124 6.194 148.722 1.00 50.21 13 GLY F C 1
ATOM 2909 O O . GLY F 2 13 ? 64.600 7.143 149.327 1.00 52.18 13 GLY F O 1
ATOM 2910 N N . VAL F 2 14 ? 65.377 6.227 147.407 1.00 48.51 14 VAL F N 1
ATOM 2911 C CA . VAL F 2 14 ? 64.977 7.371 146.617 1.00 44.46 14 VAL F CA 1
ATOM 2912 C C . VAL F 2 14 ? 63.696 7.114 145.839 1.00 45.57 14 VAL F C 1
ATOM 2913 O O . VAL F 2 14 ? 63.616 6.157 145.116 1.00 45.81 14 VAL F O 1
ATOM 2917 N N . GLU F 2 15 ? 62.689 7.973 146.054 1.00 46.47 15 GLU F N 1
ATOM 2918 C CA . GLU F 2 15 ? 61.433 8.043 145.305 1.00 46.92 15 GLU F CA 1
ATOM 2919 C C . GLU F 2 15 ? 61.429 9.410 144.555 1.00 47.12 15 GLU F C 1
ATOM 2920 O O . GLU F 2 15 ? 61.731 10.452 145.163 1.00 51.40 15 GLU F O 1
ATOM 2926 N N . LYS F 2 16 ? 61.102 9.440 143.268 1.00 45.19 16 LYS F N 1
ATOM 2927 C CA . LYS F 2 16 ? 61.004 10.724 142.538 1.00 43.04 16 LYS F CA 1
ATOM 2928 C C . LYS F 2 16 ? 59.737 10.796 141.718 1.00 42.78 16 LYS F C 1
ATOM 2929 O O . LYS F 2 16 ? 59.509 9.940 140.911 1.00 49.35 16 LYS F O 1
ATOM 2935 N N . SER F 2 17 ? 58.898 11.791 141.913 1.00 44.98 17 SER F N 1
ATOM 2936 C CA . SER F 2 17 ? 57.792 12.013 140.948 1.00 49.84 17 SER F CA 1
ATOM 2937 C C . SER F 2 17 ? 58.112 13.029 139.865 1.00 46.95 17 SER F C 1
ATOM 2938 O O . SER F 2 17 ? 58.798 13.994 140.130 1.00 46.12 17 SER F O 1
ATOM 2941 N N . PHE F 2 18 ? 57.495 12.832 138.710 1.00 48.48 18 PHE F N 1
ATOM 2942 C CA . PHE F 2 18 ? 57.622 13.707 137.565 1.00 50.95 18 PHE F CA 1
ATOM 2943 C C . PHE F 2 18 ? 56.273 14.218 137.075 1.00 54.47 18 PHE F C 1
ATOM 2944 O O . PHE F 2 18 ? 55.383 13.444 136.821 1.00 55.07 18 PHE F O 1
ATOM 2952 N N . ALA F 2 19 ? 56.176 15.527 136.882 1.00 70.38 19 ALA F N 1
ATOM 2953 C CA . ALA F 2 19 ? 55.083 16.149 136.130 1.00 80.58 19 ALA F CA 1
ATOM 2954 C C . ALA F 2 19 ? 55.639 17.321 135.267 1.00 91.55 19 ALA F C 1
ATOM 2955 O O . ALA F 2 19 ? 56.329 18.185 135.800 1.00 95.07 19 ALA F O 1
ATOM 2957 N N . PRO F 2 20 ? 55.329 17.365 133.944 1.00 106.58 20 PRO F N 1
ATOM 2958 C CA . PRO F 2 20 ? 55.830 18.448 133.056 1.00 116.96 20 PRO F CA 1
ATOM 2959 C C . PRO F 2 20 ? 55.415 19.870 133.465 1.00 103.85 20 PRO F C 1
ATOM 2960 O O . PRO F 2 20 ? 54.459 20.039 134.218 1.00 96.02 20 PRO F O 1
ATOM 2964 N N . THR F 2 65 ? 46.623 20.824 118.628 1.00 113.96 65 THR F N 1
ATOM 2965 C CA . THR F 2 65 ? 45.686 19.732 118.934 1.00 118.82 65 THR F CA 1
ATOM 2966 C C . THR F 2 65 ? 45.933 19.049 120.278 1.00 116.55 65 THR F C 1
ATOM 2967 O O . THR F 2 65 ? 46.991 19.199 120.882 1.00 119.03 65 THR F O 1
ATOM 2971 N N . TYR F 2 66 ? 44.958 18.264 120.726 1.00 114.91 66 TYR F N 1
ATOM 2972 C CA . TYR F 2 66 ? 45.130 17.497 121.944 1.00 107.81 66 TYR F CA 1
ATOM 2973 C C . TYR F 2 66 ? 46.326 16.570 121.812 1.00 101.18 66 TYR F C 1
ATOM 2974 O O . TYR F 2 66 ? 47.185 16.520 122.688 1.00 103.59 66 TYR F O 1
ATOM 2983 N N . LEU F 2 67 ? 46.394 15.843 120.711 1.00 96.13 67 LEU F N 1
ATOM 2984 C CA . LEU F 2 67 ? 47.511 14.929 120.516 1.00 95.41 67 LEU F CA 1
ATOM 2985 C C . LEU F 2 67 ? 48.871 15.613 120.366 1.00 93.43 67 LEU F C 1
ATOM 2986 O O . LEU F 2 67 ? 49.879 15.096 120.849 1.00 89.47 67 LEU F O 1
ATOM 2991 N N . GLY F 2 68 ? 48.907 16.765 119.699 1.00 94.40 68 GLY F N 1
ATOM 2992 C CA . GLY F 2 68 ? 50.165 17.489 119.500 1.00 88.36 68 GLY F CA 1
ATOM 2993 C C . GLY F 2 68 ? 50.790 17.945 120.802 1.00 87.89 68 GLY F C 1
ATOM 2994 O O . GLY F 2 68 ? 52.002 17.821 120.996 1.00 81.78 68 GLY F O 1
ATOM 2995 N N . GLN F 2 69 ? 49.936 18.467 121.685 1.00 92.02 69 GLN F N 1
ATOM 2996 C CA . GLN F 2 69 ? 50.314 18.905 123.024 1.00 91.81 69 GLN F CA 1
ATOM 2997 C C . GLN F 2 69 ? 50.786 17.699 123.882 1.00 88.77 69 GLN F C 1
ATOM 2998 O O . GLN F 2 69 ? 51.758 17.796 124.632 1.00 84.68 69 GLN F O 1
ATOM 3000 N N . LEU F 2 70 ? 50.116 16.560 123.750 1.00 92.86 70 LEU F N 1
ATOM 3001 C CA . LEU F 2 70 ? 50.568 15.340 124.417 1.00 87.04 70 LEU F CA 1
ATOM 3002 C C . LEU F 2 70 ? 51.986 15.009 123.953 1.00 86.28 70 LEU F C 1
ATOM 3003 O O . LEU F 2 70 ? 52.850 14.633 124.771 1.00 84.00 70 LEU F O 1
ATOM 3008 N N . ARG F 2 71 ? 52.233 15.196 122.651 1.00 84.90 71 ARG F N 1
ATOM 3009 C CA . ARG F 2 71 ? 53.535 14.877 122.068 1.00 80.61 71 ARG F CA 1
ATOM 3010 C C . ARG F 2 71 ? 54.609 15.752 122.658 1.00 79.54 71 ARG F C 1
ATOM 3011 O O . ARG F 2 71 ? 55.696 15.265 122.996 1.00 73.23 71 ARG F O 1
ATOM 3013 N N . THR F 2 72 ? 54.311 17.044 122.790 1.00 84.14 72 THR F N 1
ATOM 3014 C CA . THR F 2 72 ? 55.306 17.990 123.350 1.00 91.19 72 THR F CA 1
ATOM 3015 C C . THR F 2 72 ? 55.551 17.684 124.868 1.00 83.76 72 THR F C 1
ATOM 3016 O O . THR F 2 72 ? 56.706 17.540 125.305 1.00 80.88 72 THR F O 1
ATOM 3018 N N . GLN F 2 73 ? 54.470 17.512 125.635 1.00 83.10 73 GLN F N 1
ATOM 3019 C CA . GLN F 2 73 ? 54.554 17.053 127.032 1.00 71.69 73 GLN F CA 1
ATOM 3020 C C . GLN F 2 73 ? 55.419 15.820 127.236 1.00 65.44 73 GLN F C 1
ATOM 3021 O O . GLN F 2 73 ? 56.206 15.759 128.204 1.00 66.01 73 GLN F O 1
ATOM 3027 N N . LEU F 2 74 ? 55.294 14.834 126.349 1.00 60.94 74 LEU F N 1
ATOM 3028 C CA . LEU F 2 74 ? 56.079 13.608 126.521 1.00 58.71 74 LEU F CA 1
ATOM 3029 C C . LEU F 2 74 ? 57.557 13.906 126.430 1.00 63.10 74 LEU F C 1
ATOM 3030 O O . LEU F 2 74 ? 58.405 13.315 127.148 1.00 59.18 74 LEU F O 1
ATOM 3035 N N . THR F 2 75 ? 57.859 14.841 125.525 1.00 66.63 75 THR F N 1
ATOM 3036 C CA . THR F 2 75 ? 59.227 15.196 125.213 1.00 66.33 75 THR F CA 1
ATOM 3037 C C . THR F 2 75 ? 59.787 15.919 126.418 1.00 63.43 75 THR F C 1
ATOM 3038 O O . THR F 2 75 ? 60.946 15.715 126.799 1.00 65.03 75 THR F O 1
ATOM 3042 N N . GLY F 2 76 ? 58.963 16.767 127.018 1.00 59.88 76 GLY F N 1
ATOM 3043 C CA . GLY F 2 76 ? 59.344 17.412 128.274 1.00 62.20 76 GLY F CA 1
ATOM 3044 C C . GLY F 2 76 ? 59.602 16.424 129.391 1.00 61.54 76 GLY F C 1
ATOM 3045 O O . GLY F 2 76 ? 60.652 16.482 130.033 1.00 64.77 76 GLY F O 1
ATOM 3046 N N . LEU F 2 77 ? 58.669 15.493 129.590 1.00 57.57 77 LEU F N 1
ATOM 3047 C CA . LEU F 2 77 ? 58.892 14.397 130.539 1.00 57.55 77 LEU F CA 1
ATOM 3048 C C . LEU F 2 77 ? 60.173 13.623 130.264 1.00 58.81 77 LEU F C 1
ATOM 3049 O O . LEU F 2 77 ? 60.887 13.241 131.200 1.00 56.90 77 LEU F O 1
ATOM 3054 N N . GLN F 2 78 ? 60.468 13.386 128.982 1.00 59.60 78 GLN F N 1
ATOM 3055 C CA . GLN F 2 78 ? 61.627 12.574 128.630 1.00 58.09 78 GLN F CA 1
ATOM 3056 C C . GLN F 2 78 ? 62.939 13.287 129.029 1.00 58.15 78 GLN F C 1
ATOM 3057 O O . GLN F 2 78 ? 63.895 12.679 129.524 1.00 56.53 78 GLN F O 1
ATOM 3063 N N . ASP F 2 79 ? 62.987 14.599 128.847 1.00 62.61 79 ASP F N 1
ATOM 3064 C CA . ASP F 2 79 ? 64.161 15.355 129.289 1.00 64.77 79 ASP F CA 1
ATOM 3065 C C . ASP F 2 79 ? 64.292 15.440 130.819 1.00 59.80 79 ASP F C 1
ATOM 3066 O O . ASP F 2 79 ? 65.402 15.385 131.371 1.00 54.63 79 ASP F O 1
ATOM 3071 N N . ASP F 2 80 ? 63.159 15.560 131.505 1.00 57.45 80 ASP F N 1
ATOM 3072 C CA . ASP F 2 80 ? 63.182 15.538 132.980 1.00 58.84 80 ASP F CA 1
ATOM 3073 C C . ASP F 2 80 ? 63.763 14.232 133.477 1.00 52.20 80 ASP F C 1
ATOM 3074 O O . ASP F 2 80 ? 64.677 14.246 134.326 1.00 48.14 80 ASP F O 1
ATOM 3079 N N . ILE F 2 81 ? 63.292 13.117 132.898 1.00 48.76 81 ILE F N 1
ATOM 3080 C CA . ILE F 2 81 ? 63.758 11.795 133.312 1.00 44.00 81 ILE F CA 1
ATOM 3081 C C . ILE F 2 81 ? 65.233 11.683 133.017 1.00 49.85 81 ILE F C 1
ATOM 3082 O O . ILE F 2 81 ? 66.021 11.331 133.933 1.00 51.11 81 ILE F O 1
ATOM 3087 N N . ASN F 2 82 ? 65.606 12.070 131.777 1.00 49.76 82 ASN F N 1
ATOM 3088 C CA . ASN F 2 82 ? 66.967 11.936 131.307 1.00 50.78 82 ASN F CA 1
ATOM 3089 C C . ASN F 2 82 ? 67.889 12.739 132.155 1.00 47.66 82 ASN F C 1
ATOM 3090 O O . ASN F 2 82 ? 69.005 12.307 132.479 1.00 48.91 82 ASN F O 1
ATOM 3095 N N . GLU F 2 83 ? 67.430 13.925 132.509 1.00 48.60 83 GLU F N 1
ATOM 3096 C CA . GLU F 2 83 ? 68.231 14.857 133.338 1.00 53.49 83 GLU F CA 1
ATOM 3097 C C . GLU F 2 83 ? 68.436 14.250 134.722 1.00 53.49 83 GLU F C 1
ATOM 3098 O O . GLU F 2 83 ? 69.552 14.120 135.250 1.00 57.79 83 GLU F O 1
ATOM 3104 N N . PHE F 2 84 ? 67.333 13.801 135.287 1.00 49.39 84 PHE F N 1
ATOM 3105 C CA . PHE F 2 84 ? 67.390 13.178 136.584 1.00 49.00 84 PHE F CA 1
ATOM 3106 C C . PHE F 2 84 ? 68.276 11.947 136.567 1.00 48.23 84 PHE F C 1
ATOM 3107 O O . PHE F 2 84 ? 69.177 11.817 137.421 1.00 45.36 84 PHE F O 1
ATOM 3115 N N . LEU F 2 85 ? 68.085 11.042 135.600 1.00 47.37 85 LEU F N 1
ATOM 3116 C CA . LEU F 2 85 ? 68.966 9.842 135.612 1.00 48.12 85 LEU F CA 1
ATOM 3117 C C . LEU F 2 85 ? 70.441 10.175 135.382 1.00 50.46 85 LEU F C 1
ATOM 3118 O O . LEU F 2 85 ? 71.313 9.512 135.928 1.00 49.22 85 LEU F O 1
ATOM 3123 N N . THR F 2 86 ? 70.714 11.240 134.628 1.00 51.06 86 THR F N 1
ATOM 3124 C CA . THR F 2 86 ? 72.071 11.619 134.373 1.00 55.68 86 THR F CA 1
ATOM 3125 C C . THR F 2 86 ? 72.711 12.082 135.665 1.00 55.09 86 THR F C 1
ATOM 3126 O O . THR F 2 86 ? 73.798 11.619 136.057 1.00 61.06 86 THR F O 1
ATOM 3130 N N . GLY F 2 87 ? 72.040 12.991 136.350 1.00 54.88 87 GLY F N 1
ATOM 3131 C CA . GLY F 2 87 ? 72.563 13.495 137.633 1.00 55.64 87 GLY F CA 1
ATOM 3132 C C . GLY F 2 87 ? 72.832 12.369 138.627 1.00 54.93 87 GLY F C 1
ATOM 3133 O O . GLY F 2 87 ? 73.830 12.370 139.367 1.00 52.98 87 GLY F O 1
ATOM 3134 N N . ARG F 2 88 ? 71.974 11.364 138.600 1.00 53.03 88 ARG F N 1
ATOM 3135 C CA . ARG F 2 88 ? 72.188 10.231 139.464 1.00 56.12 88 ARG F CA 1
ATOM 3136 C C . ARG F 2 88 ? 73.501 9.558 139.150 1.00 58.21 88 ARG F C 1
ATOM 3137 O O . ARG F 2 88 ? 74.322 9.360 140.040 1.00 59.42 88 ARG F O 1
ATOM 3145 N N . MET F 2 89 ? 73.724 9.293 137.862 1.00 64.61 89 MET F N 1
ATOM 3146 C CA . MET F 2 89 ? 74.959 8.675 137.399 1.00 65.48 89 MET F CA 1
ATOM 3147 C C . MET F 2 89 ? 76.172 9.554 137.643 1.00 70.98 89 MET F C 1
ATOM 3148 O O . MET F 2 89 ? 77.213 9.022 138.044 1.00 81.34 89 MET F O 1
ATOM 3153 N N . GLU F 2 90 ? 76.052 10.875 137.425 1.00 65.30 90 GLU F N 1
ATOM 3154 C CA . GLU F 2 90 ? 77.146 11.816 137.803 1.00 71.89 90 GLU F CA 1
ATOM 3155 C C . GLU F 2 90 ? 77.568 11.684 139.278 1.00 74.32 90 GLU F C 1
ATOM 3156 O O . GLU F 2 90 ? 78.757 11.697 139.577 1.00 82.23 90 GLU F O 1
ATOM 3158 N N . LEU F 2 91 ? 76.609 11.565 140.195 1.00 72.75 91 LEU F N 1
ATOM 3159 C CA . LEU F 2 91 ? 76.959 11.503 141.619 1.00 77.63 91 LEU F CA 1
ATOM 3160 C C . LEU F 2 91 ? 77.522 10.154 141.994 1.00 79.83 91 LEU F C 1
ATOM 3161 O O . LEU F 2 91 ? 78.369 10.056 142.887 1.00 79.20 91 LEU F O 1
ATOM 3166 N N . ALA F 2 92 ? 77.057 9.116 141.309 1.00 80.66 92 ALA F N 1
ATOM 3167 C CA . ALA F 2 92 ? 77.613 7.776 141.498 1.00 89.57 92 ALA F CA 1
ATOM 3168 C C . ALA F 2 92 ? 79.101 7.700 141.083 1.00 103.47 92 ALA F C 1
ATOM 3169 O O . ALA F 2 92 ? 79.903 7.071 141.774 1.00 117.18 92 ALA F O 1
ATOM 3171 N N . LYS F 2 93 ? 79.468 8.335 139.966 1.00 107.02 93 LYS F N 1
ATOM 3172 C CA . LYS F 2 93 ? 80.875 8.401 139.549 1.00 111.30 93 LYS F CA 1
ATOM 3173 C C . LYS F 2 93 ? 81.681 9.245 140.535 1.00 127.59 93 LYS F C 1
ATOM 3174 O O . LYS F 2 93 ? 82.596 8.739 141.166 1.00 140.66 93 LYS F O 1
ATOM 3176 N N . ASN F 2 94 ? 81.336 10.521 140.677 1.00 96.65 94 ASN F N 1
ATOM 3177 C CA . ASN F 2 94 ? 81.960 11.362 141.704 1.00 113.23 94 ASN F CA 1
ATOM 3178 C C . ASN F 2 94 ? 81.912 10.674 143.067 1.00 107.48 94 ASN F C 1
ATOM 3179 O O . ASN F 2 94 ? 82.776 10.908 143.901 1.00 123.22 94 ASN F O 1
#

CATH classification: 3.30.310.50

Organism: Saccharomyces cerevisiae (strain ATCC 204508 / S288c) (NCBI:txid559292)

InterPro domains:
  IPR015419 CTAG/Pcc1 family [PF09341] (12-85)
  IPR015419 CTAG/Pcc1 family [PTHR31283] (4-85)

B-factor: mean 64.22, std 20.31, range [23.03, 140.66]

Nearest PDB structures (foldseek):
  4wxa-assembly2_D  TM=1.015E+00  e=5.748E-10  Saccharomyces cerevisiae S288C
  4wx8-assembly2_E  TM=9.777E-01  e=4.597E-07  Saccharomyces cerevisiae S288C
  4wx8-assembly3_F  TM=1.003E+00  e=3.667E-06  Saccharomyces cerevisiae S288C
  4wx8-assembly3_C  TM=1.000E+00  e=4.251E-13  Saccharomyces cerevisiae S288C
  6gwj-assembly1_B  TM=9.281E-01  e=3.275E-06  Homo sapiens

Radius of gyration: 27.76 Å; Cα contacts (8 Å, |Δi|>4): 649; chains: 6; bounding box: 56×92×77 Å

Secondary structure (DSSP, 8-state):
----EEEEEEEE-SSHHHHHHHHHH-----SS-TTTEEEEEEEETTEEEEEEEESSHHHHHHHHHHHHHHHHHHHHHHHHHHT-/----EEEEEEEE-SSHHHHHHHHHH-----SS-TTTEEEEEEEETTEEEEEEEESSHHHHHHHHHHHHHHHHHHHHHHHHHH--/---EEEEEEEE-S-HHHHHHHHHH-----SS-TTTEEEEEEEETTEEEEEEEESSHHHHHHHHHHHHHHHHHHHHHH-/----EEEEETTTEEEEE----HHHHHHHHHHHHHHHHHHHHHHHHHHHHHTS-SHHHHHHHHHHHHH-/---EEEEEETTTEEEEE----HHHHHHHHHHHHHHHHHHHHHHHHHHHHHTS-SHHHHHHHHHHHHHH-/---EEEEEETTTEEEEE---HHHHHHHHHHHHHHHHHHHHHHHHHHHH-

Foldseek 3Di:
DFQADKDKDKAADPWQVLQQVLVVVQDDDDPDPPVAKDWDWDDDTRMIMIMITGPDDVVVVRRVVVSVVVSVVSVVVVVVVVVD/DFQPPKDKDKDFDPWQVLQQVLQVPQDQPDPDDCVAKPWDWDDDTRIIMIMITGPDDVVVVRRPVVSVVSSVVSVVVVVVVVVD/DQADKDKDKDFDPWQVLLVVLQVPQDQPDPDDPVFKDKDWDDDTRMIMMMITGPDDVVVVRRVVSRVVSSVVSVVVVD/DADWDWDDDPVGDIDIDFAVDPVNVNVVRVVGRVVVVVVVVVVVVVVVVVVDDPCVVVVVVVVVVVVD/DADWDWDDDPVGDIDIDFAVDPVVVNVVRVVRRVVVVCVVVVVVVVVVVVVDDCCVVVVVVVVVVVVVD/DADWDWDDDVVGDIDIDDFVVVVVNVVRVVRRVVVVVVVVVVVVVVVVD